Protein AF-A0A817JX33-F1 (afdb_monomer_lite)

Radius of gyration: 37.85 Å; chains: 1; bounding box: 71×108×93 Å

Foldseek 3Di:
DDPCPDDLVVLLCLQAVQWDQDPVRDTDRPNLVVLLCVLQVNDAEDEAELVSVCVVPVVVSVVCQQAVPVVQVSSLVSSLVCSVVSHPDDHDDPDLLSVLLVVVVVVVVVVVVPDPDDPDPQQDDDVVSNRRHGYFYDYHPPADADEPVPDDPSQANGWHKHWFAWADKDDKDWDWQKWWWAFPPPRRIGIDGDDAPDDDDDFWDPDPVCVVVVVRTGIDTDPSSTDIKIKMKIKTWGDPVPDDPPDDIDIAIEIEIHPSPPPDDHGFTKIFIFHKHFHDDDDPVCVVQPPDTRIHTYTRDIDTPVVVVVVVVVVPPPPVVVVVVCVVDPPNLQVQLCVQPVVDPDPSVVSSVLVCQLVFADWDCPDPDIDGRHDDDDDDDDPPNCPVVSLVSSQVVDPPDDDDDPVPPDDDALCVLLVHDLPDDLVSLLVSLLVLCVVLPVVNDVDPCSVVSLQSSLVSSQQCNDPVSSVVCVVPNPPDDDPPDDDDDDDDDDDDPDPDDDDQGSVNVNCVSPVDPDDDDDDDDDDDDDDDDDDDDDDDDDPPVVVVVCVVVVVVVVVVVVVVVPPDDDQKAQDDDPQFHDWDADPPLRRIITGGPPRDADPDPVVNVVVSVVVVVVVLVVLVVLLVVQVVVLVVQCVVCVVVVPPVSNVVSVPDDRVSVVVNVVSVVVPD

Secondary structure (DSSP, 8-state):
-------HHHHHHHHHH-EEE-TTS-EEEHHHHHHHHHHTTS--EEEEEHHHHHHH-HHHHHHHHHSHHHHHHHHHHHHHHHTTTT--S-----SHHHHHHHHHHHHHHHHHTT-S----GGGSPPHHHH---EEEEEPPTTSPPEEGGG--GGGBTSEEEEEEEEEEEPPPEEEEEEEEEEETTT--EEEEE--SSS-PPP-B---HHHHHTT--PBEEEEEEEEEEEEEEEEEEE--GGGSPTT-PPPEEEEEEEGGGTTS--TT-EEEEEEEEEEE---SHHHHHHTT--EEEEEEEEEEEHHHHHHHHHHTT---HHHHHHHHHSTTHHHHHHHHSSTTS-S-HHHHHHHHHHHH----B-TTSPPBP----------TTS-HHHHHHHHHHHSTT-----TTTSS---HHHHHT--TT--HHHHHHHHHHHHHHS-TTT--STTHHHHHHHHHHHHHHHSSHHHHHHHHHHGGG---------------------SS---HHHHHHHHH----------------------------TTHHHHHHHHHHHHHHHHHHHHHH-PPPSEESS-BTTB-EEEE-TTT--EEEE-TTPPPPSSHHHHHHHHHHHHHHHHHHHHHHHHHHHHHHHHHHHHHHHTT-HHHHHHHHH---HHHHHHHHHHHHH-

Structure (mmCIF, N/CA/C/O backbone):
data_AF-A0A817JX33-F1
#
_entry.id   AF-A0A817JX33-F1
#
loop_
_atom_site.group_PDB
_atom_site.id
_atom_site.type_symbol
_atom_site.label_atom_id
_atom_site.label_alt_id
_atom_site.label_comp_id
_atom_site.label_asym_id
_atom_site.label_entity_id
_atom_site.label_seq_id
_atom_site.pdbx_PDB_ins_code
_atom_site.Cartn_x
_atom_site.Cartn_y
_atom_site.Cartn_z
_atom_site.occupancy
_atom_site.B_iso_or_equiv
_atom_site.auth_seq_id
_atom_site.auth_comp_id
_atom_site.auth_asym_id
_atom_site.auth_atom_id
_atom_site.pdbx_PDB_model_num
ATOM 1 N N . MET A 1 1 ? 9.899 25.578 22.275 1.00 36.97 1 MET A N 1
ATOM 2 C CA . MET A 1 1 ? 8.470 25.265 22.487 1.00 36.97 1 MET A CA 1
ATOM 3 C C . MET A 1 1 ? 7.683 26.538 22.219 1.00 36.97 1 MET A C 1
ATOM 5 O O . MET A 1 1 ? 7.460 27.308 23.141 1.00 36.97 1 MET A O 1
ATOM 9 N N . GLN A 1 2 ? 7.364 26.827 20.955 1.00 38.97 2 GLN A N 1
ATOM 10 C CA . GLN A 1 2 ? 6.462 27.935 20.634 1.00 38.97 2 GLN A CA 1
ATOM 11 C C . GLN A 1 2 ? 5.037 27.498 20.988 1.00 38.97 2 GLN A C 1
ATOM 13 O O . GLN A 1 2 ? 4.530 26.507 20.464 1.00 38.97 2 GLN A O 1
ATOM 18 N N . ASN A 1 3 ? 4.431 28.213 21.935 1.00 41.88 3 ASN A N 1
ATOM 19 C CA . ASN A 1 3 ? 2.998 28.186 22.200 1.00 41.88 3 ASN A CA 1
ATOM 20 C C . ASN A 1 3 ? 2.282 28.789 20.986 1.00 41.88 3 ASN A C 1
ATOM 22 O O . ASN A 1 3 ? 1.988 29.978 20.972 1.00 41.88 3 ASN A O 1
ATOM 26 N N . THR A 1 4 ? 2.010 27.992 19.958 1.00 45.84 4 THR A N 1
ATOM 27 C CA . THR A 1 4 ? 1.067 28.388 18.913 1.00 45.84 4 THR A CA 1
ATOM 28 C C . THR A 1 4 ? -0.318 27.919 19.341 1.00 45.84 4 THR A C 1
ATOM 30 O O . THR A 1 4 ? -0.745 26.790 19.086 1.00 45.84 4 THR A O 1
ATOM 33 N N . VAL A 1 5 ? -1.029 28.786 20.066 1.00 52.69 5 VAL A N 1
ATOM 34 C CA . VAL A 1 5 ? -2.495 28.753 20.042 1.00 52.69 5 VAL A CA 1
ATOM 35 C C . VAL A 1 5 ? -2.845 29.028 18.587 1.00 52.69 5 VAL A C 1
ATOM 37 O O . VAL A 1 5 ? -2.737 30.157 18.125 1.00 52.69 5 VAL A O 1
ATOM 40 N N . ARG A 1 6 ? -3.091 27.958 17.833 1.00 63.47 6 ARG A N 1
ATOM 41 C CA . ARG A 1 6 ? -3.389 28.040 16.410 1.00 63.47 6 ARG A CA 1
ATOM 42 C C . ARG A 1 6 ? -4.626 28.916 16.227 1.00 63.47 6 ARG A C 1
ATOM 44 O O . ARG A 1 6 ? -5.640 28.672 16.883 1.00 63.47 6 ARG A O 1
ATOM 51 N N . ASP A 1 7 ? -4.523 29.922 15.370 1.00 69.56 7 ASP A N 1
ATOM 52 C CA . ASP A 1 7 ? -5.626 30.832 15.103 1.00 69.56 7 ASP A CA 1
ATOM 53 C C . ASP A 1 7 ? -6.614 30.181 14.126 1.00 69.56 7 ASP A C 1
ATOM 55 O O . ASP A 1 7 ? -6.455 30.215 12.906 1.00 69.56 7 ASP A O 1
ATOM 59 N N . TYR A 1 8 ? -7.647 29.556 14.690 1.00 74.00 8 TYR A N 1
ATOM 60 C CA . TYR A 1 8 ? -8.727 28.936 13.925 1.00 74.00 8 TYR A CA 1
ATOM 61 C C . TYR A 1 8 ? -9.442 29.935 13.006 1.00 74.00 8 TYR A C 1
ATOM 63 O O . TYR A 1 8 ? -10.023 29.514 12.009 1.00 74.00 8 TYR A O 1
ATOM 71 N N . GLN A 1 9 ? -9.435 31.236 13.321 1.00 76.12 9 GLN A N 1
ATOM 72 C CA . GLN A 1 9 ? -10.054 32.249 12.467 1.00 76.12 9 GLN A CA 1
ATOM 73 C C . GLN A 1 9 ? -9.181 32.532 11.244 1.00 76.12 9 GLN A C 1
ATOM 75 O O . GLN A 1 9 ? -9.703 32.579 10.133 1.00 76.12 9 GLN A O 1
ATOM 80 N N . ALA A 1 10 ? -7.860 32.612 11.418 1.00 79.00 10 ALA A N 1
ATOM 81 C CA . ALA A 1 10 ? -6.925 32.767 10.304 1.00 79.00 10 ALA A CA 1
ATOM 82 C C . ALA A 1 10 ? -7.016 31.600 9.303 1.00 79.00 10 ALA A C 1
ATOM 84 O O . ALA A 1 10 ? -7.065 31.825 8.095 1.00 79.00 10 ALA A O 1
ATOM 85 N N . ASP A 1 11 ? -7.136 30.359 9.792 1.00 80.44 11 ASP A N 1
ATOM 86 C CA . ASP A 1 11 ? -7.319 29.181 8.932 1.00 80.44 11 ASP A CA 1
ATOM 87 C C . ASP A 1 11 ? -8.638 29.223 8.136 1.00 80.44 11 ASP A C 1
ATOM 89 O O . ASP A 1 11 ? -8.678 28.816 6.971 1.00 80.44 11 ASP A O 1
ATOM 93 N N . LYS A 1 12 ? -9.728 29.706 8.754 1.00 81.25 12 LYS A N 1
ATOM 94 C CA . LYS A 1 12 ? -11.029 29.883 8.083 1.00 81.25 12 LYS A CA 1
ATOM 95 C C . LYS A 1 12 ? -10.941 30.946 6.992 1.00 81.25 12 LYS A C 1
ATOM 97 O O . LYS A 1 12 ? -11.401 30.710 5.875 1.00 81.25 12 LYS A O 1
ATOM 102 N N . ASN A 1 13 ? -10.308 32.076 7.299 1.00 83.06 13 ASN A N 1
ATOM 103 C CA . ASN A 1 13 ? -10.122 33.168 6.348 1.00 83.06 13 ASN A CA 1
ATOM 104 C C . ASN A 1 13 ? -9.271 32.710 5.160 1.00 83.06 13 ASN A C 1
ATOM 106 O O . ASN A 1 13 ? -9.681 32.894 4.019 1.00 83.06 13 ASN A O 1
ATOM 110 N N . PHE A 1 14 ? -8.166 31.997 5.407 1.00 84.75 14 PHE A N 1
ATOM 111 C CA . PHE A 1 14 ? -7.337 31.415 4.348 1.00 84.75 14 PHE A CA 1
ATOM 112 C C . PHE A 1 14 ? -8.149 30.529 3.393 1.00 84.75 14 PHE A C 1
ATOM 114 O O . PHE A 1 14 ? -8.071 30.676 2.177 1.00 84.75 14 PHE A O 1
ATOM 121 N N . LEU A 1 15 ? -8.965 29.618 3.923 1.00 83.62 15 LEU A N 1
ATOM 122 C CA . LEU A 1 15 ? -9.730 28.688 3.090 1.00 83.62 15 LEU A CA 1
ATOM 123 C C . LEU A 1 15 ? -10.829 29.371 2.254 1.00 83.62 15 LEU A C 1
ATOM 125 O O . LEU A 1 15 ? -11.162 28.866 1.176 1.00 83.62 15 LEU A O 1
ATOM 129 N N . ASN A 1 16 ? -11.375 30.494 2.727 1.00 82.31 16 ASN A N 1
ATOM 130 C CA . ASN A 1 16 ? -12.427 31.244 2.039 1.00 82.31 16 ASN A CA 1
ATOM 131 C C . ASN A 1 16 ? -11.881 32.277 1.043 1.00 82.31 16 ASN A C 1
ATOM 133 O O . ASN A 1 16 ? -12.420 32.400 -0.056 1.00 82.31 16 ASN A O 1
ATOM 137 N N . GLU A 1 17 ? -10.831 33.006 1.416 1.00 80.88 17 GLU A N 1
ATOM 138 C CA . GLU A 1 17 ? -10.361 34.206 0.710 1.00 80.88 17 GLU A CA 1
ATOM 139 C C . GLU A 1 17 ? -9.176 33.939 -0.230 1.00 80.88 17 GLU A C 1
ATOM 141 O O . GLU A 1 17 ? -8.780 34.826 -0.982 1.00 80.88 17 GLU A O 1
ATOM 146 N N . PHE A 1 18 ? -8.594 32.734 -0.224 1.00 82.00 18 PHE A N 1
ATOM 147 C CA . PHE A 1 18 ? -7.442 32.438 -1.075 1.00 82.00 18 PHE A CA 1
ATOM 148 C C . PHE A 1 18 ? -7.821 32.342 -2.562 1.00 82.00 18 PHE A C 1
ATOM 150 O O . PHE A 1 18 ? -8.490 31.399 -3.011 1.00 82.00 18 PHE A O 1
ATOM 157 N N . GLU A 1 19 ? -7.332 33.311 -3.333 1.00 81.00 19 GLU A N 1
ATOM 158 C CA . GLU A 1 19 ? -7.532 33.451 -4.773 1.00 81.00 19 GLU A CA 1
ATOM 159 C C . GLU A 1 19 ? -6.250 33.125 -5.546 1.00 81.00 19 GLU A C 1
ATOM 161 O O . GLU A 1 19 ? -5.151 33.495 -5.142 1.00 81.00 19 GLU A O 1
ATOM 166 N N . ILE A 1 20 ? -6.401 32.452 -6.689 1.00 76.88 20 ILE A N 1
ATOM 167 C CA . ILE A 1 20 ? -5.319 32.254 -7.658 1.00 76.88 20 ILE A CA 1
ATOM 168 C C . ILE A 1 20 ? -5.675 32.979 -8.951 1.00 76.88 20 ILE A C 1
ATOM 170 O O . ILE A 1 20 ? -6.813 32.894 -9.425 1.00 76.88 20 ILE A O 1
ATOM 174 N N . ASP A 1 21 ? -4.677 33.635 -9.538 1.00 74.19 21 ASP A N 1
ATOM 175 C CA . ASP A 1 21 ? -4.760 34.196 -10.881 1.00 74.19 21 ASP A CA 1
ATOM 176 C C . ASP A 1 21 ? -4.780 33.052 -11.907 1.00 74.19 21 ASP A C 1
ATOM 178 O O . ASP A 1 21 ? -3.805 32.316 -12.079 1.00 74.19 21 ASP A O 1
ATOM 182 N N . THR A 1 22 ? -5.918 32.856 -12.576 1.00 70.44 22 THR A N 1
ATOM 183 C CA . THR A 1 22 ? -5.986 31.931 -13.719 1.00 70.44 22 THR A CA 1
ATOM 184 C C . THR A 1 22 ? -5.302 32.536 -14.945 1.00 70.44 22 THR A C 1
ATOM 186 O O . THR A 1 22 ? -5.170 33.753 -15.050 1.00 70.44 22 THR A O 1
ATOM 189 N N . ALA A 1 23 ? -4.878 31.689 -15.893 1.00 67.44 23 ALA A N 1
ATOM 190 C CA . ALA A 1 23 ? -4.214 32.117 -17.133 1.00 67.44 23 ALA A CA 1
ATOM 191 C C . ALA A 1 23 ? -5.034 33.147 -17.943 1.00 67.44 23 ALA A C 1
ATOM 193 O O . ALA A 1 23 ? -4.461 33.949 -18.675 1.00 67.44 23 ALA A O 1
ATOM 194 N N . ASP A 1 24 ? -6.354 33.170 -17.740 1.00 72.00 24 ASP A N 1
ATOM 195 C CA . ASP A 1 24 ? -7.299 34.097 -18.366 1.00 72.00 24 ASP A CA 1
ATOM 196 C C . ASP A 1 24 ? -7.470 35.428 -17.597 1.00 72.00 24 ASP A C 1
ATOM 198 O O . ASP A 1 24 ? -8.316 36.247 -17.948 1.00 72.00 24 ASP A O 1
ATOM 202 N N . GLY A 1 25 ? -6.700 35.658 -16.525 1.00 68.56 25 GLY A N 1
ATOM 203 C CA . GLY A 1 25 ? -6.722 36.894 -15.730 1.00 68.56 25 GLY A CA 1
ATOM 204 C C . GLY A 1 25 ? -7.882 37.016 -14.733 1.00 68.56 25 GLY A C 1
ATOM 205 O O . GLY A 1 25 ? -8.027 38.054 -14.087 1.00 68.56 25 GLY A O 1
ATOM 206 N N . TYR A 1 26 ? -8.705 35.974 -14.573 1.00 70.44 26 TYR A N 1
ATOM 207 C CA . TYR A 1 26 ? -9.752 35.928 -13.552 1.00 70.44 26 TYR A CA 1
ATOM 208 C C . TYR A 1 26 ? -9.205 35.382 -12.228 1.00 70.44 26 TYR A C 1
ATOM 210 O O . TYR A 1 26 ? -8.508 34.363 -12.193 1.00 70.44 26 TYR A O 1
ATOM 218 N N . LYS A 1 27 ? -9.575 36.027 -11.120 1.00 73.81 27 LYS A N 1
ATOM 219 C CA . LYS A 1 27 ? -9.286 35.527 -9.775 1.00 73.81 27 LYS A CA 1
ATOM 220 C C . LYS A 1 27 ? -10.300 34.457 -9.406 1.00 73.81 27 LYS A C 1
ATOM 222 O O . LYS A 1 27 ? -11.497 34.728 -9.320 1.00 73.81 27 LYS A O 1
ATOM 227 N N . ALA A 1 28 ? -9.831 33.227 -9.233 1.00 75.12 28 ALA A N 1
ATOM 228 C CA . ALA A 1 28 ? -10.674 32.111 -8.830 1.00 75.12 28 ALA A CA 1
ATOM 229 C C . ALA A 1 28 ? -10.275 31.632 -7.433 1.00 75.12 28 ALA A C 1
ATOM 231 O O . ALA A 1 28 ? -9.118 31.292 -7.181 1.00 75.12 28 ALA A O 1
ATOM 232 N N . SER A 1 29 ? -11.252 31.543 -6.531 1.00 81.94 29 SER A N 1
ATOM 233 C CA . SER A 1 29 ? -11.064 30.992 -5.189 1.00 81.94 29 SER A CA 1
ATOM 234 C C . SER A 1 29 ? -10.853 29.469 -5.264 1.00 81.94 29 SER A C 1
ATOM 236 O O . SER A 1 29 ? -11.820 28.704 -5.399 1.00 81.94 29 SER A O 1
ATOM 238 N N . LYS A 1 30 ? -9.596 29.006 -5.213 1.00 87.19 30 LYS A N 1
ATOM 239 C CA . LYS A 1 30 ? -9.235 27.584 -5.402 1.00 87.19 30 LYS A CA 1
ATOM 240 C C . LYS A 1 30 ? -9.867 26.691 -4.336 1.00 87.19 30 LYS A C 1
ATOM 242 O O . LYS A 1 30 ? -10.552 25.722 -4.671 1.00 87.19 30 LYS A O 1
ATOM 247 N N . TYR A 1 31 ? -9.655 27.021 -3.062 1.00 89.38 31 TYR A N 1
ATOM 248 C CA . TYR A 1 31 ? -10.092 26.187 -1.941 1.00 89.38 31 TYR A CA 1
ATOM 249 C C . TYR A 1 31 ? -11.591 26.283 -1.689 1.00 89.38 31 TYR A C 1
ATOM 251 O O . TYR A 1 31 ? -12.231 25.245 -1.541 1.00 89.38 31 TYR A O 1
ATOM 259 N N . ALA A 1 32 ? -12.185 27.476 -1.768 1.00 86.94 32 ALA A N 1
ATOM 260 C CA . ALA A 1 32 ? -13.633 27.634 -1.651 1.00 86.94 32 ALA A CA 1
ATOM 261 C C . ALA A 1 32 ? -14.398 26.830 -2.721 1.00 86.94 32 ALA A C 1
ATOM 263 O O . ALA A 1 32 ? -15.405 26.193 -2.412 1.00 86.94 32 ALA A O 1
ATOM 264 N N . LYS A 1 33 ? -13.894 26.762 -3.966 1.00 88.44 33 LYS A N 1
ATOM 265 C CA . LYS A 1 33 ? -14.485 25.909 -5.013 1.00 88.44 33 LYS A CA 1
ATOM 266 C C . LYS A 1 33 ? -14.406 24.424 -4.648 1.00 88.44 33 LYS A C 1
ATOM 268 O O . LYS A 1 33 ? -15.401 23.714 -4.770 1.00 88.44 33 LYS A O 1
ATOM 273 N N . GLN A 1 34 ? -13.252 23.952 -4.169 1.00 90.06 34 GLN A N 1
ATOM 274 C CA . GLN A 1 34 ? -13.115 22.563 -3.714 1.00 90.06 34 GLN A CA 1
ATOM 275 C C . GLN A 1 34 ? -14.022 22.261 -2.511 1.00 90.06 34 GLN A C 1
ATOM 277 O O . GLN A 1 34 ? -14.644 21.202 -2.466 1.00 90.06 34 GLN A O 1
ATOM 282 N N . LEU A 1 35 ? -14.155 23.192 -1.563 1.00 90.19 35 LEU A N 1
ATOM 283 C CA . LEU A 1 35 ? -15.039 23.053 -0.406 1.00 90.19 35 LEU A CA 1
ATOM 284 C C . LEU A 1 35 ? -16.514 22.998 -0.811 1.00 90.19 35 LEU A C 1
ATOM 286 O O . LEU A 1 35 ? -17.231 22.133 -0.313 1.00 90.19 35 LEU A O 1
ATOM 290 N N . ARG A 1 36 ? -16.956 23.831 -1.762 1.00 89.25 36 ARG A N 1
ATOM 291 C CA . ARG A 1 36 ? -18.309 23.748 -2.342 1.00 89.25 36 ARG A CA 1
ATOM 292 C C . ARG A 1 36 ? -18.550 22.403 -3.022 1.00 89.25 36 ARG A C 1
ATOM 294 O O . ARG A 1 36 ? -19.581 21.776 -2.794 1.00 89.25 36 ARG A O 1
ATOM 301 N N . ASN A 1 37 ? -17.582 21.896 -3.786 1.00 89.38 37 ASN A N 1
ATOM 302 C CA . ASN A 1 37 ? -17.687 20.569 -4.404 1.00 89.38 37 ASN A CA 1
ATOM 303 C C . ASN A 1 37 ? -17.794 19.449 -3.354 1.00 89.38 37 ASN A C 1
ATOM 305 O O . ASN A 1 37 ? -18.521 18.475 -3.555 1.00 89.38 37 ASN A O 1
ATOM 309 N N . ILE A 1 38 ? -17.091 19.579 -2.226 1.00 90.00 38 ILE A N 1
ATOM 310 C CA . ILE A 1 38 ? -17.188 18.639 -1.102 1.00 90.00 38 ILE A CA 1
ATOM 311 C C . ILE A 1 38 ? -18.553 18.752 -0.413 1.00 90.00 38 ILE A C 1
ATOM 313 O O . ILE A 1 38 ? -19.191 17.727 -0.158 1.00 90.00 38 ILE A O 1
ATOM 317 N N . ALA A 1 39 ? -19.036 19.971 -0.159 1.00 87.69 39 ALA A N 1
ATOM 318 C CA . ALA A 1 39 ? -20.351 20.226 0.428 1.00 87.69 39 ALA A CA 1
ATOM 319 C C . ALA A 1 39 ? -21.484 19.648 -0.441 1.00 87.69 39 ALA A C 1
ATOM 321 O O . ALA A 1 39 ? -22.400 19.009 0.079 1.00 87.69 39 ALA A O 1
ATOM 322 N N . ASN A 1 40 ? -21.354 19.763 -1.767 1.00 87.06 40 ASN A N 1
ATOM 323 C CA . ASN A 1 40 ? -22.273 19.209 -2.767 1.00 87.06 40 ASN A CA 1
ATOM 324 C C . ASN A 1 40 ? -22.084 17.696 -3.022 1.00 87.06 40 ASN A C 1
ATOM 326 O O . ASN A 1 40 ? -22.765 17.117 -3.870 1.00 87.06 40 ASN A O 1
ATOM 330 N N . ARG A 1 41 ? -21.172 17.023 -2.302 1.00 85.50 41 ARG A N 1
ATOM 331 C CA . ARG A 1 41 ? -20.825 15.596 -2.468 1.00 85.50 41 ARG A CA 1
ATOM 332 C C . ARG A 1 41 ? -20.333 15.217 -3.875 1.00 85.50 41 ARG A C 1
ATOM 334 O O . ARG A 1 41 ? -20.510 14.077 -4.313 1.00 85.50 41 ARG A O 1
ATOM 341 N N . GLU A 1 42 ? -19.735 16.143 -4.612 1.00 87.50 42 GLU A N 1
ATOM 342 C CA . GLU A 1 42 ? -19.092 15.881 -5.909 1.00 87.50 42 GLU A CA 1
ATOM 343 C C . GLU A 1 42 ? -17.636 15.432 -5.731 1.00 87.50 42 GLU A C 1
ATOM 345 O O . GLU A 1 42 ? -17.160 14.562 -6.458 1.00 87.50 42 GLU A O 1
ATOM 350 N N . GLN A 1 43 ? -16.961 15.959 -4.709 1.00 89.00 43 GLN A N 1
ATOM 351 C CA . GLN A 1 43 ? -15.563 15.680 -4.391 1.00 89.00 43 GLN A CA 1
ATOM 352 C C . GLN A 1 43 ? -15.439 15.079 -2.983 1.00 89.00 43 GLN A C 1
ATOM 354 O O . GLN A 1 43 ? -16.109 15.514 -2.052 1.00 89.00 43 GLN A O 1
ATOM 359 N N . THR A 1 44 ? -14.577 14.073 -2.806 1.00 89.38 44 THR A N 1
ATOM 360 C CA . THR A 1 44 ? -14.345 13.427 -1.496 1.00 89.38 44 THR A CA 1
ATOM 361 C C . THR A 1 44 ? -13.012 13.800 -0.864 1.00 89.38 44 THR A C 1
ATOM 363 O O . THR A 1 44 ? -12.789 13.501 0.303 1.00 89.38 44 THR A O 1
ATOM 366 N N . THR A 1 45 ? -12.102 14.418 -1.614 1.00 91.69 45 THR A N 1
ATOM 367 C CA . THR A 1 45 ? -10.746 14.721 -1.144 1.00 91.69 45 THR A CA 1
ATOM 368 C C . THR A 1 45 ? -10.411 16.179 -1.311 1.00 91.69 45 THR A C 1
ATOM 370 O O . THR A 1 45 ? -10.487 16.686 -2.427 1.00 91.69 45 THR A O 1
ATOM 373 N N . LEU A 1 46 ? -9.970 16.820 -0.238 1.00 92.50 46 LEU A N 1
ATOM 374 C CA . LEU A 1 46 ? -9.374 18.145 -0.283 1.00 92.50 46 LEU A CA 1
ATOM 375 C C . LEU A 1 46 ? -7.853 17.999 -0.296 1.00 92.50 46 LEU A C 1
ATOM 377 O O . LEU A 1 46 ? -7.291 17.334 0.575 1.00 92.50 46 LEU A O 1
ATOM 381 N N . VAL A 1 47 ? -7.196 18.608 -1.281 1.00 91.88 47 VAL A N 1
ATOM 382 C CA . VAL A 1 47 ? -5.733 18.648 -1.357 1.00 91.88 47 VAL A CA 1
ATOM 383 C C . VAL A 1 47 ? -5.304 20.088 -1.152 1.00 91.88 47 VAL A C 1
ATOM 385 O O . VAL A 1 47 ? -5.649 20.942 -1.965 1.00 91.88 47 VAL A O 1
ATOM 388 N N . ILE A 1 48 ? -4.576 20.342 -0.066 1.00 92.31 48 ILE A N 1
ATOM 389 C CA . ILE A 1 48 ? -4.030 21.662 0.251 1.00 92.31 48 ILE A CA 1
ATOM 390 C C . ILE A 1 48 ? -2.551 21.691 -0.115 1.00 92.31 48 ILE A C 1
ATOM 392 O O . ILE A 1 48 ? -1.780 20.829 0.319 1.00 92.31 48 ILE A O 1
ATOM 396 N N . ASP A 1 49 ? -2.163 22.678 -0.912 1.00 92.06 49 ASP A N 1
ATOM 397 C CA . ASP A 1 49 ? -0.781 22.878 -1.323 1.00 92.06 49 ASP A CA 1
ATOM 398 C C . ASP A 1 49 ? -0.042 23.691 -0.258 1.00 92.06 49 ASP A C 1
ATOM 400 O O . ASP A 1 49 ? -0.494 24.757 0.153 1.00 92.06 49 ASP A O 1
ATOM 404 N N . ILE A 1 50 ? 1.105 23.185 0.203 1.00 91.56 50 ILE A N 1
ATOM 405 C CA . ILE A 1 50 ? 1.907 23.880 1.222 1.00 91.56 50 ILE A CA 1
ATOM 406 C C . ILE A 1 50 ? 2.487 25.187 0.678 1.00 91.56 50 ILE A C 1
ATOM 408 O O . ILE A 1 50 ? 2.633 26.134 1.441 1.00 91.56 50 ILE A O 1
ATOM 412 N N . ASP A 1 51 ? 2.759 25.262 -0.628 1.00 90.75 51 ASP A N 1
ATOM 413 C CA . ASP A 1 51 ? 3.219 26.495 -1.280 1.00 90.75 51 ASP A CA 1
ATOM 414 C C . ASP A 1 51 ? 2.185 27.623 -1.131 1.00 90.75 51 ASP A C 1
ATOM 416 O O . ASP A 1 51 ? 2.553 28.749 -0.812 1.00 90.75 51 ASP A O 1
ATOM 420 N N . ASP A 1 52 ? 0.892 27.303 -1.262 1.00 90.62 52 ASP A N 1
ATOM 421 C CA . ASP A 1 52 ? -0.198 28.271 -1.094 1.00 90.62 52 ASP A CA 1
ATOM 422 C C . ASP A 1 52 ? -0.251 28.784 0.352 1.00 90.62 52 ASP A C 1
ATOM 424 O O . ASP A 1 52 ? -0.370 29.985 0.582 1.00 90.62 52 ASP A O 1
ATOM 428 N N . ILE A 1 53 ? -0.086 27.891 1.334 1.00 88.62 53 ILE A N 1
ATOM 429 C CA . ILE A 1 53 ? -0.010 28.275 2.752 1.00 88.62 53 ILE A CA 1
ATOM 430 C C . ILE A 1 53 ? 1.216 29.156 2.997 1.00 88.62 53 ILE A C 1
ATOM 432 O O . ILE A 1 53 ? 1.097 30.180 3.657 1.00 88.62 53 ILE A O 1
ATOM 436 N N . ALA A 1 54 ? 2.371 28.805 2.427 1.00 89.44 54 ALA A N 1
ATOM 437 C CA . ALA A 1 54 ? 3.616 29.542 2.614 1.00 89.44 54 ALA A CA 1
ATOM 438 C C . ALA A 1 54 ? 3.550 30.983 2.082 1.00 89.44 54 ALA A C 1
ATOM 440 O O . ALA A 1 54 ? 4.268 31.844 2.585 1.00 89.44 54 ALA A O 1
ATOM 441 N N . THR A 1 55 ? 2.690 31.258 1.090 1.00 88.19 55 THR A N 1
ATOM 442 C CA . THR A 1 55 ? 2.473 32.630 0.598 1.00 88.19 55 THR A CA 1
ATOM 443 C C . THR A 1 55 ? 1.752 33.529 1.603 1.00 88.19 55 THR A C 1
ATOM 445 O O . THR A 1 55 ? 1.979 34.737 1.600 1.00 88.19 55 THR A O 1
ATOM 448 N N . VAL A 1 56 ? 0.905 32.951 2.460 1.00 86.38 56 VAL A N 1
ATOM 449 C CA . VAL A 1 56 ? 0.109 33.681 3.457 1.00 86.38 56 VAL A CA 1
ATOM 450 C C . VAL A 1 56 ? 0.798 33.662 4.816 1.00 86.38 56 VAL A C 1
ATOM 452 O O . VAL A 1 56 ? 0.979 34.709 5.432 1.00 86.38 56 VAL A O 1
ATOM 455 N N . ASP A 1 57 ? 1.207 32.476 5.263 1.00 87.25 57 ASP A N 1
ATOM 456 C CA . ASP A 1 57 ? 1.900 32.253 6.525 1.00 87.25 57 ASP A CA 1
ATOM 457 C C . ASP A 1 57 ? 3.026 31.206 6.351 1.00 87.25 57 ASP A C 1
ATOM 459 O O . ASP A 1 57 ? 2.778 29.990 6.361 1.00 87.25 57 ASP A O 1
ATOM 463 N N . PRO A 1 58 ? 4.287 31.654 6.194 1.00 88.00 58 PRO A N 1
ATOM 464 C CA . PRO A 1 58 ? 5.427 30.754 6.053 1.00 88.00 58 PRO A CA 1
ATOM 465 C C . PRO A 1 58 ? 5.734 29.972 7.339 1.00 88.00 58 PRO A C 1
ATOM 467 O O . PRO A 1 58 ? 6.190 28.830 7.255 1.00 88.00 58 PRO A O 1
ATOM 470 N N . GLU A 1 59 ? 5.450 30.522 8.525 1.00 89.06 59 GLU A N 1
ATOM 471 C CA . GLU A 1 59 ? 5.699 29.822 9.792 1.00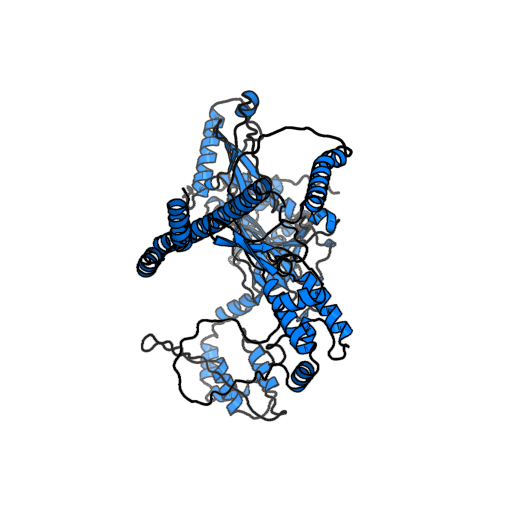 89.06 59 GLU A CA 1
ATOM 472 C C . GLU A 1 59 ? 4.748 28.631 9.950 1.00 89.06 59 GLU A C 1
ATOM 474 O O . GLU A 1 59 ? 5.151 27.544 10.381 1.00 89.06 59 GLU A O 1
ATOM 479 N N . LEU A 1 60 ? 3.487 28.805 9.546 1.00 87.81 60 LEU A N 1
ATOM 480 C CA . LEU A 1 60 ? 2.509 27.724 9.518 1.00 87.81 60 LEU A CA 1
ATOM 481 C C . LEU A 1 60 ? 2.908 26.629 8.521 1.00 87.81 60 LEU A C 1
ATOM 483 O O . LEU A 1 60 ? 2.794 25.444 8.844 1.00 87.81 60 LEU A O 1
ATOM 487 N N . ALA A 1 61 ? 3.399 26.995 7.335 1.00 89.12 61 ALA A N 1
ATOM 488 C CA . ALA A 1 61 ? 3.863 26.035 6.334 1.00 89.12 61 ALA A CA 1
ATOM 489 C C . ALA A 1 61 ? 5.020 25.159 6.859 1.00 89.12 61 ALA A C 1
ATOM 491 O O . ALA A 1 61 ? 4.996 23.929 6.702 1.00 89.12 61 ALA A O 1
ATOM 492 N N . ASP A 1 62 ? 5.983 25.761 7.558 1.00 90.38 62 ASP A N 1
ATOM 493 C CA . ASP A 1 62 ? 7.073 25.034 8.212 1.00 90.38 62 ASP A CA 1
ATOM 494 C C . ASP A 1 62 ? 6.548 24.137 9.340 1.00 90.38 62 ASP A C 1
ATOM 496 O O . ASP A 1 62 ? 6.882 22.949 9.408 1.00 90.38 62 ASP A O 1
ATOM 500 N N . ALA A 1 63 ? 5.639 24.643 10.177 1.00 90.50 63 ALA A N 1
ATOM 501 C CA . ALA A 1 63 ? 5.053 23.869 11.267 1.00 90.50 63 ALA A CA 1
ATOM 502 C C . ALA A 1 63 ? 4.235 22.659 10.769 1.00 90.50 63 ALA A C 1
ATOM 504 O O . ALA A 1 63 ? 4.294 21.576 11.368 1.00 90.50 63 ALA A O 1
ATOM 505 N N . ILE A 1 64 ? 3.505 22.806 9.656 1.00 91.06 64 ILE A N 1
ATOM 506 C CA . ILE A 1 64 ? 2.809 21.703 8.974 1.00 91.06 64 ILE A CA 1
ATOM 507 C C . ILE A 1 64 ? 3.821 20.688 8.450 1.00 91.06 64 ILE A C 1
ATOM 509 O O . ILE A 1 64 ? 3.613 19.483 8.601 1.00 91.06 64 ILE A O 1
ATOM 513 N N . THR A 1 65 ? 4.923 21.152 7.866 1.00 91.81 65 THR A N 1
ATOM 514 C CA . THR A 1 65 ? 5.972 20.273 7.341 1.00 91.81 65 THR A CA 1
ATOM 515 C C . THR A 1 65 ? 6.659 19.484 8.458 1.00 91.81 65 THR A C 1
ATOM 517 O O . THR A 1 65 ? 7.007 18.321 8.249 1.00 91.81 65 THR A O 1
ATOM 520 N N . GLU A 1 66 ? 6.803 20.054 9.659 1.00 91.56 66 GLU A N 1
ATOM 521 C CA . GLU A 1 66 ? 7.394 19.373 10.816 1.00 91.56 66 GLU A CA 1
ATOM 522 C C . GLU A 1 66 ? 6.451 18.399 11.536 1.00 91.56 66 GLU A C 1
ATOM 524 O O . GLU A 1 66 ? 6.897 17.330 11.957 1.00 91.56 66 GLU A O 1
ATOM 529 N N . ASN A 1 67 ? 5.167 18.743 11.692 1.00 90.94 67 ASN A N 1
ATOM 530 C CA . ASN A 1 67 ? 4.184 17.918 12.408 1.00 90.94 67 ASN A CA 1
ATOM 531 C C . ASN A 1 67 ? 2.846 17.817 11.666 1.00 90.94 67 ASN A C 1
ATOM 533 O O . ASN A 1 67 ? 1.776 18.187 12.162 1.00 90.94 67 ASN A O 1
ATOM 537 N N . CYS A 1 68 ? 2.896 17.251 10.467 1.00 90.88 68 CYS A N 1
ATOM 538 C CA . CYS A 1 68 ? 1.763 17.225 9.548 1.00 90.88 68 CYS A CA 1
ATOM 539 C C . CYS A 1 68 ? 0.530 16.493 10.116 1.00 90.88 68 CYS A C 1
ATOM 541 O O . CYS A 1 68 ? -0.611 16.889 9.864 1.00 90.88 68 CYS A O 1
ATOM 543 N N . ARG A 1 69 ? 0.728 15.457 10.947 1.00 90.56 69 ARG A N 1
ATOM 544 C CA . ARG A 1 69 ? -0.373 14.650 11.504 1.00 90.56 69 ARG A CA 1
ATOM 545 C C . ARG A 1 69 ? -1.319 15.479 12.376 1.00 90.56 69 ARG A C 1
ATOM 547 O O . ARG A 1 69 ? -2.535 15.338 12.253 1.00 90.56 69 ARG A O 1
ATOM 554 N N . ARG A 1 70 ? -0.774 16.348 13.234 1.00 90.25 70 ARG A N 1
ATOM 555 C CA . ARG A 1 70 ? -1.571 17.224 14.106 1.00 90.25 70 ARG A CA 1
ATOM 556 C C . ARG A 1 70 ? -2.335 18.259 13.285 1.00 90.25 70 ARG A C 1
ATOM 558 O O . ARG A 1 70 ? -3.538 18.424 13.475 1.00 90.25 70 ARG A O 1
ATOM 565 N N . TYR A 1 71 ? -1.656 18.921 12.348 1.00 90.56 71 TYR A N 1
ATOM 566 C CA . TYR A 1 71 ? -2.285 19.938 11.504 1.00 90.56 71 TYR A CA 1
ATOM 567 C C . TYR A 1 71 ? -3.380 19.349 10.612 1.00 90.56 71 TYR A C 1
ATOM 569 O O . TYR A 1 71 ? -4.411 19.991 10.438 1.00 90.56 71 TYR A O 1
ATOM 577 N N . THR A 1 72 ? -3.230 18.101 10.156 1.00 91.44 72 THR A N 1
ATOM 578 C CA . THR A 1 72 ? -4.277 17.374 9.420 1.00 91.44 72 THR A CA 1
ATOM 579 C C . THR A 1 72 ? -5.564 17.240 10.241 1.00 91.44 72 THR A C 1
ATOM 581 O O . THR A 1 72 ? -6.653 17.481 9.723 1.00 91.44 72 THR A O 1
ATOM 584 N N . GLN A 1 73 ? -5.465 16.893 11.530 1.00 89.12 73 GLN A N 1
ATOM 585 C CA . GLN A 1 73 ? -6.636 16.783 12.411 1.00 89.12 73 GLN A CA 1
ATOM 586 C C . GLN A 1 73 ? -7.304 18.141 12.634 1.00 89.12 73 GLN A C 1
ATOM 588 O O . GLN A 1 73 ? -8.513 18.253 12.465 1.00 89.12 73 GLN A O 1
ATOM 593 N N . LEU A 1 74 ? -6.508 19.166 12.938 1.00 89.06 74 LEU A N 1
ATOM 594 C CA . LEU A 1 74 ? -6.991 20.523 13.199 1.00 89.06 74 LEU A CA 1
ATOM 595 C C . LEU A 1 74 ? -7.657 21.160 11.966 1.00 89.06 74 LEU A C 1
ATOM 597 O O . LEU A 1 74 ? -8.764 21.674 12.069 1.00 89.06 74 LEU A O 1
ATOM 601 N N . PHE A 1 75 ? -7.049 21.058 10.778 1.00 90.00 75 PHE A N 1
ATOM 602 C CA . PHE A 1 75 ? -7.689 21.527 9.541 1.00 90.00 75 PHE A CA 1
ATOM 603 C C . PHE A 1 75 ? -8.978 20.758 9.254 1.00 90.00 75 PHE A C 1
ATOM 605 O O . PHE A 1 75 ? -9.963 21.345 8.819 1.00 90.00 75 PHE A O 1
ATOM 612 N N . SER A 1 76 ? -9.006 19.451 9.530 1.00 90.56 76 SER A N 1
ATOM 613 C CA . SER A 1 76 ? -10.227 18.666 9.346 1.00 90.56 76 SER A CA 1
ATOM 614 C C . SER A 1 76 ? -11.368 19.122 10.264 1.00 90.56 76 SER A C 1
ATOM 616 O O . SER A 1 76 ? -12.524 18.979 9.878 1.00 90.56 76 SER A O 1
ATOM 618 N N . GLN A 1 77 ? -11.065 19.652 11.455 1.00 88.38 77 GLN A N 1
ATOM 619 C CA . GLN A 1 77 ? -12.055 20.250 12.361 1.00 88.38 77 GLN A CA 1
ATOM 620 C C . GLN A 1 77 ? -12.579 21.573 11.805 1.00 88.38 77 GLN A C 1
ATOM 622 O O . GLN A 1 77 ? -13.785 21.726 11.637 1.00 88.38 77 GLN A O 1
ATOM 627 N N . VAL A 1 78 ? -11.671 22.471 11.412 1.00 88.88 78 VAL A N 1
ATOM 628 C CA . VAL A 1 78 ? -12.017 23.765 10.799 1.00 88.88 78 VAL A CA 1
ATOM 629 C C . VAL A 1 78 ? -12.912 23.579 9.574 1.00 88.88 78 VAL A C 1
ATOM 631 O O . VAL A 1 78 ? -13.962 24.205 9.465 1.00 88.88 78 VAL A O 1
ATOM 634 N N . ILE A 1 79 ? -12.534 22.673 8.670 1.00 89.62 79 ILE A N 1
ATOM 635 C CA . ILE A 1 79 ? -13.313 22.386 7.463 1.00 89.62 79 ILE A CA 1
ATOM 636 C C . ILE A 1 79 ? -14.694 21.839 7.835 1.00 89.62 79 ILE A C 1
ATOM 638 O O . ILE A 1 79 ? -15.693 22.260 7.259 1.00 89.62 79 ILE A O 1
ATOM 642 N N . GLN A 1 80 ? -14.775 20.931 8.811 1.00 87.94 80 GLN A N 1
ATOM 643 C CA . GLN A 1 80 ? -16.048 20.352 9.241 1.00 87.94 80 GLN A CA 1
ATOM 644 C C . GLN A 1 80 ? -17.019 21.412 9.787 1.00 87.94 80 GLN A C 1
ATOM 646 O O . GLN A 1 80 ? -18.219 21.294 9.543 1.00 87.94 80 GLN A O 1
ATOM 651 N N . GLU A 1 81 ? -16.514 22.434 10.481 1.00 86.75 81 GLU A N 1
ATOM 652 C CA . GLU A 1 81 ? -17.314 23.567 10.962 1.00 86.75 81 GLU A CA 1
ATOM 653 C C . GLU A 1 81 ? -17.809 24.476 9.830 1.00 86.75 81 GLU A C 1
ATOM 655 O O . GLU A 1 81 ? -18.919 24.987 9.924 1.00 86.75 81 GLU A O 1
ATOM 660 N N . MET A 1 82 ? -17.028 24.660 8.759 1.00 85.31 82 MET A N 1
ATOM 661 C CA . MET A 1 82 ? -17.390 25.539 7.633 1.00 85.31 82 MET A CA 1
ATOM 662 C C . MET A 1 82 ? -18.315 24.886 6.599 1.00 85.31 82 MET A C 1
ATOM 664 O O . MET A 1 82 ? -19.067 25.569 5.908 1.00 85.31 82 MET A O 1
ATOM 668 N N . LEU A 1 83 ? -18.281 23.556 6.458 1.00 85.00 83 LEU A N 1
ATOM 669 C CA . LEU A 1 83 ? -19.057 22.844 5.434 1.00 85.00 83 LEU A CA 1
ATOM 670 C C . LEU A 1 83 ? -20.575 23.125 5.430 1.00 85.00 83 LEU A C 1
ATOM 672 O O . LEU A 1 83 ? -21.148 23.110 4.340 1.00 85.00 83 LEU A O 1
ATOM 676 N N . PRO A 1 84 ? -21.266 23.338 6.569 1.00 81.75 84 PRO A N 1
ATOM 677 C CA . PRO A 1 84 ? -22.690 23.664 6.566 1.00 81.75 84 PRO A CA 1
ATOM 678 C C . PRO A 1 84 ? -23.027 24.979 5.854 1.00 81.75 84 PRO A C 1
ATOM 680 O O . PRO A 1 84 ? -24.080 25.048 5.227 1.00 81.75 84 PRO A O 1
ATOM 683 N N . GLU A 1 85 ? -22.149 25.983 5.927 1.00 81.56 85 GLU A N 1
ATOM 684 C CA . GLU A 1 85 ? -22.369 27.329 5.373 1.00 81.56 85 GLU A CA 1
ATOM 685 C C . GLU A 1 85 ? -22.203 27.374 3.847 1.00 81.56 85 GLU A C 1
ATOM 687 O O . GLU A 1 85 ? -22.786 28.218 3.176 1.00 81.56 85 GLU A O 1
ATOM 692 N N . LEU A 1 86 ? -21.438 26.434 3.285 1.00 79.69 86 LEU A N 1
ATOM 693 C CA . LEU A 1 86 ? -21.051 26.395 1.868 1.00 79.69 86 LEU A CA 1
ATOM 694 C C . LEU A 1 86 ? -21.967 25.515 0.996 1.00 79.69 86 LEU A C 1
ATOM 696 O O . LEU A 1 86 ? -21.588 25.127 -0.112 1.00 79.69 86 LEU A O 1
ATOM 700 N N . LYS A 1 87 ? -23.144 25.132 1.500 1.00 77.81 87 LYS A N 1
ATOM 701 C CA . LYS A 1 87 ? -24.099 24.286 0.772 1.00 77.81 87 LYS A CA 1
ATOM 702 C C . LYS A 1 87 ? -24.948 25.123 -0.183 1.00 77.81 87 LYS A C 1
ATOM 704 O O . LYS A 1 87 ? -25.868 25.806 0.251 1.00 77.81 87 LYS A O 1
ATOM 709 N N . ASP A 1 88 ? -24.692 24.982 -1.481 1.00 75.94 88 ASP A N 1
ATOM 710 C CA . ASP A 1 88 ? -25.444 25.690 -2.530 1.00 75.94 88 ASP A CA 1
ATOM 711 C C . ASP A 1 88 ? -26.657 24.891 -3.046 1.00 75.94 88 ASP A C 1
ATOM 713 O O . ASP A 1 88 ? -27.603 25.464 -3.587 1.00 75.94 88 ASP A O 1
ATOM 717 N N . LYS A 1 89 ? -26.625 23.553 -2.930 1.00 77.88 89 LYS A N 1
ATOM 718 C CA . LYS A 1 89 ? -27.637 22.638 -3.488 1.00 77.88 89 LYS A CA 1
ATOM 719 C C . LYS A 1 89 ? -28.172 21.668 -2.440 1.00 77.88 89 LYS A C 1
ATOM 721 O O . LYS A 1 89 ? -27.456 21.255 -1.526 1.00 77.88 89 LYS A O 1
ATOM 726 N N . GLU A 1 90 ? -29.420 21.240 -2.627 1.00 75.06 90 GLU A N 1
ATOM 727 C CA . GLU A 1 90 ? -29.973 20.118 -1.871 1.00 75.06 90 GLU A CA 1
ATOM 728 C C . GLU A 1 90 ? -29.187 18.842 -2.167 1.00 75.06 90 GLU A C 1
ATOM 730 O O . GLU A 1 90 ? -28.868 18.503 -3.311 1.00 75.06 90 GLU A O 1
ATOM 735 N N . ILE A 1 91 ? -28.838 18.142 -1.097 1.00 73.44 91 ILE A N 1
ATOM 736 C CA . ILE A 1 91 ? -27.899 17.044 -1.171 1.00 73.44 91 ILE A CA 1
ATOM 737 C C . ILE A 1 91 ? -28.641 15.773 -1.585 1.00 73.44 91 ILE A C 1
ATOM 739 O O . ILE A 1 91 ? -29.432 15.228 -0.821 1.00 73.44 91 ILE A O 1
ATOM 743 N N . GLN A 1 92 ? -28.327 15.241 -2.765 1.00 75.81 92 GLN A N 1
ATOM 744 C CA . GLN A 1 92 ? -28.797 13.912 -3.149 1.00 75.81 92 GLN A CA 1
ATOM 745 C C . GLN A 1 92 ? -27.992 12.826 -2.416 1.00 75.81 92 GLN A C 1
ATOM 747 O O . GLN A 1 92 ? -26.756 12.858 -2.350 1.00 75.81 92 GLN A O 1
ATOM 752 N N . ASN A 1 93 ? -28.693 11.847 -1.846 1.00 77.31 93 ASN A N 1
ATOM 753 C CA . ASN A 1 93 ? -28.076 10.702 -1.180 1.00 77.31 93 ASN A CA 1
ATOM 754 C C . ASN A 1 93 ? -27.492 9.744 -2.224 1.00 77.31 93 ASN A C 1
ATOM 756 O O . ASN A 1 93 ? -28.230 9.070 -2.937 1.00 77.31 93 ASN A O 1
ATOM 760 N N . LYS A 1 94 ? -26.155 9.700 -2.320 1.00 77.25 94 LYS A N 1
ATOM 761 C CA . LYS A 1 94 ? -25.431 8.815 -3.250 1.00 77.25 94 LYS A CA 1
ATOM 762 C C . LYS A 1 94 ? -25.126 7.452 -2.631 1.00 77.25 94 LYS A C 1
ATOM 764 O O . LYS A 1 94 ? -25.048 6.460 -3.346 1.00 77.25 94 LYS A O 1
ATOM 769 N N . ASP A 1 95 ? -24.919 7.412 -1.315 1.00 79.38 95 ASP A N 1
ATOM 770 C CA . ASP A 1 95 ? -24.419 6.242 -0.592 1.00 79.38 95 ASP A CA 1
ATOM 771 C C . ASP A 1 95 ? -25.254 5.945 0.663 1.00 79.38 95 ASP A C 1
ATOM 773 O O . ASP A 1 95 ? -25.901 6.817 1.239 1.00 79.38 95 ASP A O 1
ATOM 777 N N . VAL A 1 96 ? -25.178 4.707 1.138 1.00 82.44 96 VAL A N 1
ATOM 778 C CA . VAL A 1 96 ? -25.787 4.241 2.387 1.00 82.44 96 VAL A CA 1
ATOM 779 C C . VAL A 1 96 ? -25.262 5.041 3.580 1.00 82.44 96 VAL A C 1
ATOM 781 O O . VAL A 1 96 ? -26.031 5.398 4.471 1.00 82.44 96 VAL A O 1
ATOM 784 N N . LEU A 1 97 ? -23.964 5.369 3.592 1.00 82.31 97 LEU A N 1
ATOM 785 C CA . LEU A 1 97 ? -23.366 6.165 4.668 1.00 82.31 97 LEU A CA 1
ATOM 786 C C . LEU A 1 97 ? -24.002 7.558 4.775 1.00 82.31 97 LEU A C 1
ATOM 788 O O . LEU A 1 97 ? -24.182 8.062 5.880 1.00 82.31 97 LEU A O 1
ATOM 792 N N . ASP A 1 98 ? -24.376 8.157 3.647 1.00 83.50 98 ASP A N 1
ATOM 793 C CA . ASP A 1 98 ? -24.979 9.486 3.608 1.00 83.50 98 ASP A CA 1
ATOM 794 C C . ASP A 1 98 ? -26.369 9.497 4.261 1.00 83.50 98 ASP A C 1
ATOM 796 O O . ASP A 1 98 ? -26.679 10.408 5.029 1.00 83.50 98 ASP A O 1
ATOM 800 N N . VAL A 1 99 ? -27.156 8.442 4.028 1.00 86.56 99 VAL A N 1
ATOM 801 C CA . VAL A 1 99 ? -28.460 8.227 4.676 1.00 86.56 99 VAL A CA 1
ATOM 802 C C . VAL A 1 99 ? -28.293 8.060 6.188 1.00 86.56 99 VAL A C 1
ATOM 804 O O . VAL A 1 99 ? -29.060 8.619 6.969 1.00 86.56 99 VAL A O 1
ATOM 807 N N . TYR A 1 100 ? -27.263 7.329 6.629 1.00 86.12 100 TYR A N 1
ATOM 808 C CA . TYR A 1 100 ? -26.965 7.184 8.057 1.00 86.12 100 TYR A CA 1
ATOM 809 C C . TYR A 1 100 ? -26.527 8.500 8.705 1.00 86.12 100 TYR A C 1
ATOM 811 O O . TYR A 1 100 ? -26.912 8.770 9.840 1.00 86.12 100 TYR A O 1
ATOM 819 N N . ILE A 1 101 ? -25.733 9.319 8.011 1.00 84.25 101 ILE A N 1
ATOM 820 C CA . ILE A 1 101 ? -25.327 10.647 8.490 1.00 84.25 101 ILE A CA 1
ATOM 821 C C . ILE A 1 101 ? -26.559 11.541 8.647 1.00 84.25 101 ILE A C 1
ATOM 823 O O . ILE A 1 101 ? -26.747 12.130 9.706 1.00 84.25 101 ILE A O 1
ATOM 827 N N . GLU A 1 102 ? -27.427 11.591 7.639 1.00 84.06 102 GLU A N 1
ATOM 828 C CA . GLU A 1 102 ? -28.661 12.377 7.686 1.00 84.06 102 GLU A CA 1
ATOM 829 C C . GLU A 1 102 ? -29.584 11.922 8.824 1.00 84.06 102 GLU A C 1
ATOM 831 O O . GLU A 1 102 ? -30.036 12.742 9.623 1.00 84.06 102 GLU A O 1
ATOM 836 N N . HIS A 1 103 ? -29.786 10.609 8.972 1.00 86.81 103 HIS A N 1
ATOM 837 C CA . HIS A 1 103 ? -30.553 10.042 10.078 1.00 86.81 103 HIS A CA 1
ATOM 838 C C . HIS A 1 103 ? -29.980 10.450 11.443 1.00 86.81 103 HIS A C 1
ATOM 840 O O . HIS A 1 103 ? -30.730 10.820 12.344 1.00 86.81 103 HIS A O 1
ATOM 846 N N . ARG A 1 104 ? -28.651 10.434 11.602 1.00 86.31 104 ARG A N 1
ATOM 847 C CA . ARG A 1 104 ? -27.983 10.867 12.840 1.00 86.31 104 ARG A CA 1
ATOM 848 C C . ARG A 1 104 ? -28.188 12.349 13.116 1.00 86.31 104 ARG A C 1
ATOM 850 O O . ARG A 1 104 ? -28.518 12.691 14.247 1.00 86.31 104 ARG A O 1
ATOM 857 N N . THR A 1 105 ? -28.048 13.204 12.103 1.00 83.44 105 THR A N 1
ATOM 858 C CA . THR A 1 105 ? -28.289 14.648 12.228 1.00 83.44 105 THR A CA 1
ATOM 859 C C . THR A 1 105 ? -29.744 14.943 12.597 1.00 83.44 105 THR A C 1
ATOM 861 O O . THR A 1 105 ? -29.992 15.742 13.494 1.00 83.44 105 THR A O 1
ATOM 864 N N . LEU A 1 106 ? -30.712 14.256 11.982 1.00 85.31 106 LEU A N 1
ATOM 865 C CA . LEU A 1 106 ? -32.135 14.393 12.319 1.00 85.31 106 LEU A CA 1
ATOM 866 C C . LEU A 1 106 ? -32.437 13.936 13.752 1.00 85.31 106 LEU A C 1
ATOM 868 O O . LEU A 1 106 ? -33.186 14.598 14.471 1.00 85.31 106 LEU A O 1
ATOM 872 N N . MET A 1 107 ? -31.854 12.814 14.183 1.00 82.12 107 MET A N 1
ATOM 873 C CA . MET A 1 107 ? -31.995 12.333 15.561 1.00 82.12 107 MET A CA 1
ATOM 874 C C . MET A 1 107 ? -31.362 13.301 16.564 1.00 82.12 107 MET A C 1
ATOM 876 O O . MET A 1 107 ? -31.935 13.541 17.623 1.00 82.12 107 MET A O 1
ATOM 880 N N . GLU A 1 108 ? -30.222 13.901 16.222 1.00 78.19 108 GLU A N 1
ATOM 881 C CA . GLU A 1 108 ? -29.570 14.928 17.035 1.00 78.19 108 GLU A CA 1
ATOM 882 C C . GLU A 1 108 ? -30.447 16.180 17.183 1.00 78.19 108 GLU A C 1
ATOM 884 O O . GLU A 1 108 ? -30.677 16.634 18.301 1.00 78.19 108 GLU A O 1
ATOM 889 N N . GLN A 1 109 ? -31.028 16.678 16.087 1.00 79.50 109 GLN A N 1
ATOM 890 C CA . GLN A 1 109 ? -31.932 17.836 16.100 1.00 79.50 109 GLN A CA 1
ATOM 891 C C . GLN A 1 109 ? -33.205 17.599 16.925 1.00 79.50 109 GLN A C 1
ATOM 893 O O . GLN A 1 109 ? -33.620 18.481 17.675 1.00 79.50 109 GLN A O 1
ATOM 898 N N . ARG A 1 110 ? -33.821 16.409 16.833 1.00 78.19 110 ARG A N 1
ATOM 899 C CA . ARG A 1 110 ? -35.014 16.069 17.634 1.00 78.19 110 ARG A CA 1
ATOM 900 C C . ARG A 1 110 ? -34.717 16.016 19.128 1.00 78.19 110 ARG A C 1
ATOM 902 O O . ARG A 1 110 ? -35.549 16.434 19.926 1.00 78.19 110 ARG A O 1
ATOM 909 N N . MET A 1 111 ? -33.550 15.499 19.501 1.00 65.12 111 MET A N 1
ATOM 910 C CA . MET A 1 111 ? -33.160 15.355 20.904 1.00 65.12 111 MET A CA 1
ATOM 911 C C . MET A 1 111 ? -32.778 16.697 21.537 1.00 65.12 111 MET A C 1
ATOM 913 O O . MET A 1 111 ? -33.095 16.919 22.700 1.00 65.12 111 MET A O 1
ATOM 917 N N . HIS A 1 112 ? -32.200 17.629 20.770 1.00 63.22 112 HIS A N 1
ATOM 918 C CA . HIS A 1 112 ? -31.942 18.997 21.237 1.00 63.22 112 HIS A CA 1
ATOM 919 C C . HIS A 1 112 ? -33.211 19.783 21.597 1.00 63.22 112 HIS A C 1
ATOM 921 O O . HIS A 1 112 ? -33.136 20.724 22.379 1.00 63.22 112 HIS A O 1
ATOM 927 N N . HIS A 1 113 ? -34.370 19.405 21.053 1.00 55.75 113 HIS A N 1
ATOM 928 C CA . HIS A 1 113 ? -35.626 20.100 21.321 1.00 55.75 113 HIS A CA 1
ATOM 929 C C . HIS A 1 113 ? -36.304 19.698 22.640 1.00 55.75 113 HIS A C 1
ATOM 931 O O . HIS A 1 113 ? -37.220 20.403 23.059 1.00 55.75 113 HIS A O 1
ATOM 937 N N . ASN A 1 114 ? -35.892 18.592 23.277 1.00 51.00 114 ASN A N 1
ATOM 938 C CA . ASN A 1 114 ? -36.684 17.962 24.338 1.00 51.00 114 ASN A CA 1
ATOM 939 C C . ASN A 1 114 ? -36.112 18.029 25.764 1.00 51.00 114 ASN A C 1
ATOM 941 O O . ASN A 1 114 ? -36.879 17.731 26.674 1.00 51.00 114 ASN A O 1
ATOM 945 N N . THR A 1 115 ? -34.865 18.447 26.019 1.00 46.12 115 THR A N 1
ATOM 946 C CA . THR A 1 115 ? -34.360 18.580 27.405 1.00 46.12 115 THR A CA 1
ATOM 947 C C . THR A 1 115 ? -33.192 19.569 27.556 1.00 46.12 115 THR A C 1
ATOM 949 O O . THR A 1 115 ? -32.223 19.531 26.804 1.00 46.12 115 THR A O 1
ATOM 952 N N . ASP A 1 116 ? -33.248 20.378 28.623 1.00 44.56 116 ASP A N 1
ATOM 953 C CA . ASP A 1 116 ? -32.132 21.125 29.252 1.00 44.56 116 ASP A CA 1
ATOM 954 C C . ASP A 1 116 ? -31.080 20.188 29.903 1.00 44.56 116 ASP A C 1
ATOM 956 O O . ASP A 1 116 ? -30.180 20.619 30.625 1.00 44.56 116 ASP A O 1
ATOM 960 N N . GLU A 1 117 ? -31.185 18.876 29.680 1.00 52.88 117 GLU A N 1
ATOM 961 C CA . GLU A 1 117 ? -30.260 17.886 30.212 1.00 52.88 117 GLU A CA 1
ATOM 962 C C . GLU A 1 117 ? -29.060 17.777 29.273 1.00 52.88 117 GLU A C 1
ATOM 964 O O . GLU A 1 117 ? -29.125 17.241 28.164 1.00 52.88 117 GLU A O 1
ATOM 969 N N . THR A 1 118 ? -27.934 18.316 29.731 1.00 52.28 118 THR A N 1
ATOM 970 C CA . THR A 1 118 ? -26.624 18.141 29.110 1.00 52.28 118 THR A CA 1
ATOM 971 C C . THR A 1 118 ? -26.389 16.660 28.824 1.00 52.28 118 THR A C 1
ATOM 973 O O . THR A 1 118 ? -26.239 15.871 29.758 1.00 52.28 118 THR A O 1
ATOM 976 N N . ARG A 1 119 ? -26.350 16.280 27.537 1.00 55.94 119 ARG A N 1
ATOM 977 C CA . ARG A 1 119 ? -25.928 14.940 27.098 1.00 55.94 119 ARG A CA 1
ATOM 978 C C . ARG A 1 119 ? -24.672 14.525 27.855 1.00 55.94 119 ARG A C 1
ATOM 980 O O . ARG A 1 119 ? -23.752 15.331 28.005 1.00 55.94 119 ARG A O 1
ATOM 987 N N . ASP A 1 120 ? -24.573 13.240 28.186 1.00 57.03 120 ASP A N 1
ATOM 988 C CA . ASP A 1 120 ? -23.271 12.658 28.480 1.00 57.03 120 ASP A CA 1
ATOM 989 C C . ASP A 1 120 ? -22.314 12.978 27.327 1.00 57.03 120 ASP A C 1
ATOM 991 O O . ASP A 1 120 ? -22.584 12.578 26.185 1.00 57.03 120 ASP A O 1
ATOM 995 N N . PRO A 1 121 ? -21.170 13.634 27.585 1.00 58.47 121 PRO A N 1
ATOM 996 C CA . PRO A 1 121 ? -20.192 13.929 26.541 1.00 58.47 121 PRO A CA 1
ATOM 997 C C . PRO A 1 121 ? -19.696 12.657 25.831 1.00 58.47 121 PRO A C 1
ATOM 999 O O . PRO A 1 121 ? -19.195 12.731 24.711 1.00 58.47 121 PRO A O 1
ATOM 1002 N N . MET A 1 122 ? -19.890 11.486 26.448 1.00 56.78 122 MET A N 1
ATOM 1003 C CA . MET A 1 122 ? -19.494 10.177 25.933 1.00 56.78 122 MET A CA 1
ATOM 1004 C C . MET A 1 122 ? -20.397 9.629 24.809 1.00 56.78 122 MET A C 1
ATOM 1006 O O . MET A 1 122 ? -19.938 8.805 24.023 1.00 56.78 122 MET A O 1
ATOM 1010 N N . ASN A 1 123 ? -21.650 10.091 24.689 1.00 68.94 123 ASN A N 1
ATOM 1011 C CA . ASN A 1 123 ? -22.599 9.638 23.654 1.00 68.94 123 ASN A CA 1
ATOM 1012 C C . ASN A 1 123 ? -22.757 10.634 22.490 1.00 68.94 123 ASN A C 1
ATOM 1014 O O . ASN A 1 123 ? -23.669 10.508 21.667 1.00 68.94 123 ASN A O 1
ATOM 1018 N N . ARG A 1 124 ? -21.872 11.632 22.394 1.00 79.19 124 ARG A N 1
ATOM 1019 C CA . ARG A 1 124 ? -21.814 12.529 21.236 1.00 79.19 124 ARG A CA 1
ATOM 1020 C C . ARG A 1 124 ? -21.240 11.783 20.030 1.00 79.19 124 ARG A C 1
ATOM 1022 O O . ARG A 1 124 ? -20.279 11.026 20.160 1.00 79.19 124 ARG A O 1
ATOM 1029 N N . TYR A 1 125 ? -21.804 12.019 18.846 1.00 86.12 125 TYR A N 1
ATOM 1030 C CA . TYR A 1 125 ? -21.247 11.468 17.614 1.00 86.12 125 TYR A CA 1
ATOM 1031 C C . TYR A 1 125 ? -19.819 11.999 17.410 1.00 86.12 125 TYR A C 1
ATOM 1033 O O . TYR A 1 125 ? -19.630 13.219 17.385 1.00 86.12 125 TYR A O 1
ATOM 1041 N N . PRO A 1 126 ? -18.806 11.129 17.250 1.00 86.88 126 PRO A N 1
ATOM 1042 C CA . PRO A 1 126 ? -17.462 11.596 16.956 1.00 86.88 126 PRO A CA 1
ATOM 1043 C C . PRO A 1 126 ? -17.425 12.213 15.554 1.00 86.88 126 PRO A C 1
ATOM 1045 O O . PRO A 1 126 ? -18.001 11.674 14.609 1.00 86.88 126 PRO A O 1
ATOM 1048 N N . GLU A 1 127 ? -16.699 13.317 15.392 1.00 84.94 127 GLU A N 1
ATOM 1049 C CA . GLU A 1 127 ? -16.593 14.025 14.107 1.00 84.94 127 GLU A CA 1
ATOM 1050 C C . GLU A 1 127 ? -16.080 13.119 12.985 1.00 84.94 127 GLU A C 1
ATOM 1052 O O . GLU A 1 127 ? -16.525 13.213 11.845 1.00 84.94 127 GLU A O 1
ATOM 1057 N N . GLU A 1 128 ? -15.185 12.181 13.306 1.00 86.94 128 GLU A N 1
ATOM 1058 C CA . GLU A 1 128 ? -14.664 11.206 12.347 1.00 86.94 128 GLU A CA 1
ATOM 1059 C C . GLU A 1 128 ? -15.760 10.329 11.731 1.00 86.94 128 GLU A C 1
ATOM 1061 O O . GLU A 1 128 ? -15.604 9.898 10.588 1.00 86.94 128 GLU A O 1
ATOM 1066 N N . LEU A 1 129 ? -16.863 10.081 12.447 1.00 89.44 129 LEU A N 1
ATOM 1067 C CA . LEU A 1 129 ? -18.010 9.309 11.962 1.00 89.44 129 LEU A CA 1
ATOM 1068 C C . LEU A 1 129 ? -18.851 10.110 10.962 1.00 89.44 129 LEU A C 1
ATOM 1070 O O . LEU A 1 129 ? -19.336 9.540 9.987 1.00 89.44 129 LEU A O 1
ATOM 1074 N N . MET A 1 130 ? -18.991 11.417 11.194 1.00 86.56 130 MET A N 1
ATOM 1075 C CA . MET A 1 130 ? -19.775 12.333 10.354 1.00 86.56 130 MET A CA 1
ATOM 1076 C C . MET A 1 130 ? -18.972 12.881 9.167 1.00 86.56 130 MET A C 1
ATOM 1078 O O . MET A 1 130 ? -19.543 13.322 8.171 1.00 86.56 130 MET A O 1
ATOM 1082 N N . ARG A 1 131 ? -17.638 12.831 9.241 1.00 87.94 131 ARG A N 1
ATOM 1083 C CA . ARG A 1 131 ? -16.741 13.338 8.201 1.00 87.94 131 ARG A CA 1
ATOM 1084 C C . ARG A 1 131 ? -16.868 12.520 6.916 1.00 87.94 131 ARG A C 1
ATOM 1086 O O . ARG A 1 131 ? -16.580 11.322 6.915 1.00 87.94 131 ARG A O 1
ATOM 1093 N N . ARG A 1 132 ? -17.226 13.164 5.803 1.00 86.25 132 ARG A N 1
ATOM 1094 C CA . ARG A 1 132 ? -17.340 12.516 4.479 1.00 86.25 132 ARG A CA 1
ATOM 1095 C C . ARG A 1 132 ? -16.144 12.760 3.557 1.00 86.25 132 ARG A C 1
ATOM 1097 O O . ARG A 1 132 ? -16.013 12.072 2.550 1.00 86.25 132 ARG A O 1
ATOM 1104 N N . PHE A 1 133 ? -15.273 13.695 3.920 1.00 91.12 133 PHE A N 1
ATOM 1105 C CA . PHE A 1 133 ? -14.097 14.059 3.141 1.00 91.12 133 PHE A CA 1
ATOM 1106 C C . PHE A 1 133 ? -12.797 13.563 3.781 1.00 91.12 133 PHE A C 1
ATOM 1108 O O . PHE A 1 133 ? -12.724 13.282 4.981 1.00 91.12 133 PHE A O 1
ATOM 1115 N N . GLU A 1 134 ? -11.761 13.487 2.961 1.00 91.56 134 GLU A N 1
ATOM 1116 C CA . GLU A 1 134 ? -10.383 13.223 3.357 1.00 91.56 134 GLU A CA 1
ATOM 1117 C C . GLU A 1 134 ? -9.536 14.456 3.048 1.00 91.56 134 GLU A C 1
ATOM 1119 O O . GLU A 1 134 ? -9.789 15.161 2.070 1.00 91.56 134 GLU A O 1
ATOM 1124 N N . LEU A 1 135 ? -8.549 14.729 3.898 1.00 92.88 135 LEU A N 1
ATOM 1125 C CA . LEU A 1 135 ? -7.650 15.866 3.755 1.00 92.88 135 LEU A CA 1
ATOM 1126 C C . LEU A 1 135 ? -6.237 15.361 3.488 1.00 92.88 135 LEU A C 1
ATOM 1128 O O . LEU A 1 135 ? -5.707 14.567 4.267 1.00 92.88 135 LEU A O 1
ATOM 1132 N N . TYR A 1 136 ? -5.621 15.872 2.428 1.00 94.62 136 TYR A N 1
ATOM 1133 C CA . TYR A 1 136 ? -4.234 15.603 2.088 1.00 94.62 136 TYR A CA 1
ATOM 1134 C C . TYR A 1 136 ? -3.460 16.900 1.887 1.00 94.62 136 TYR A C 1
ATOM 1136 O O . TYR A 1 136 ? -4.001 17.909 1.441 1.00 94.62 136 TYR A O 1
ATOM 1144 N N . PHE A 1 137 ? -2.164 16.840 2.180 1.00 93.88 137 PHE A N 1
ATOM 1145 C CA . PHE A 1 137 ? -1.228 17.925 1.901 1.00 93.88 137 PHE A CA 1
ATOM 1146 C C . PHE A 1 137 ? -0.356 17.568 0.709 1.00 93.88 137 PHE A C 1
ATOM 1148 O O . PHE A 1 137 ? 0.213 16.472 0.657 1.00 93.88 137 PHE A O 1
ATOM 1155 N N . LYS A 1 138 ? -0.219 18.507 -0.221 1.00 91.50 138 LYS A N 1
ATOM 1156 C CA . LYS A 1 138 ? 0.791 18.449 -1.268 1.00 91.50 138 LYS A CA 1
ATOM 1157 C C . LYS A 1 138 ? 2.051 19.148 -0.761 1.00 91.50 138 LYS A C 1
ATOM 1159 O O . LYS A 1 138 ? 2.010 20.287 -0.305 1.00 91.50 138 LYS A O 1
ATOM 1164 N N . SER A 1 139 ? 3.163 18.430 -0.851 1.00 90.19 139 SER A N 1
ATOM 1165 C CA . SER A 1 139 ? 4.505 18.953 -0.592 1.00 90.19 139 SER A CA 1
ATOM 1166 C C . SER A 1 139 ? 4.849 20.089 -1.563 1.00 90.19 139 SER A C 1
ATOM 1168 O O . SER A 1 139 ? 4.333 20.121 -2.682 1.00 90.19 139 SER A O 1
ATOM 1170 N N . SER A 1 140 ? 5.708 21.011 -1.116 1.00 87.19 140 SER A N 1
ATOM 1171 C CA . SER A 1 140 ? 6.211 22.109 -1.946 1.00 87.19 140 SER A CA 1
ATOM 1172 C C . SER A 1 140 ? 6.853 21.580 -3.226 1.00 87.19 140 SER A C 1
ATOM 1174 O O . SER A 1 140 ? 7.623 20.616 -3.182 1.00 87.19 140 SER A O 1
ATOM 1176 N N . ASN A 1 141 ? 6.614 22.245 -4.358 1.00 82.75 141 ASN A N 1
ATOM 1177 C CA . ASN A 1 141 ? 7.274 21.895 -5.621 1.00 82.75 141 ASN A CA 1
ATOM 1178 C C . ASN A 1 141 ? 8.810 22.028 -5.531 1.00 82.75 141 ASN A C 1
ATOM 1180 O O . ASN A 1 141 ? 9.538 21.377 -6.277 1.00 82.75 141 ASN A O 1
ATOM 1184 N N . THR A 1 142 ? 9.315 22.848 -4.602 1.00 81.31 142 THR A N 1
ATOM 1185 C CA . THR A 1 142 ? 10.759 23.025 -4.366 1.00 81.31 142 THR A CA 1
ATOM 1186 C C . THR A 1 142 ? 11.390 21.867 -3.586 1.00 81.31 142 THR A C 1
ATOM 1188 O O . THR A 1 142 ? 12.617 21.707 -3.577 1.00 81.31 142 THR A O 1
ATOM 1191 N N . GLN A 1 143 ? 10.577 21.038 -2.921 1.00 84.94 143 GLN A N 1
ATOM 1192 C CA . GLN A 1 143 ? 11.069 19.979 -2.054 1.00 84.94 143 GLN A CA 1
ATOM 1193 C C . GLN A 1 143 ? 11.660 18.835 -2.883 1.00 84.94 143 GLN A C 1
ATOM 1195 O O . GLN A 1 143 ? 10.966 18.111 -3.596 1.00 84.94 143 GLN A O 1
ATOM 1200 N N . LYS A 1 144 ? 12.970 18.622 -2.734 1.00 88.94 144 LYS A N 1
ATOM 1201 C CA . LYS A 1 144 ? 13.677 17.531 -3.412 1.00 88.94 144 LYS A CA 1
ATOM 1202 C C . LYS A 1 144 ? 13.159 16.167 -2.956 1.00 88.94 144 LYS A C 1
ATOM 1204 O O . LYS A 1 144 ? 12.971 15.922 -1.763 1.00 88.94 144 LYS A O 1
ATOM 1209 N N . HIS A 1 145 ? 13.009 15.254 -3.910 1.00 91.31 145 HIS A N 1
ATOM 1210 C CA . HIS A 1 145 ? 12.682 13.863 -3.621 1.00 91.31 145 HIS A CA 1
ATOM 1211 C C . HIS A 1 145 ? 13.864 13.157 -2.947 1.00 91.31 145 HIS A C 1
ATOM 1213 O O . HIS A 1 145 ? 14.976 13.132 -3.477 1.00 91.31 145 HIS A O 1
ATOM 1219 N N . LEU A 1 146 ? 13.611 12.562 -1.784 1.00 93.00 146 LEU A N 1
ATOM 1220 C CA . LEU A 1 146 ? 14.579 11.764 -1.045 1.00 93.00 146 LEU A CA 1
ATOM 1221 C C . LEU A 1 146 ? 14.586 10.319 -1.555 1.00 93.00 146 LEU A C 1
ATOM 1223 O O . LEU A 1 146 ? 13.556 9.764 -1.945 1.00 93.00 146 LEU A O 1
ATOM 1227 N N . SER A 1 147 ? 15.754 9.688 -1.496 1.00 92.62 147 SER A N 1
ATOM 1228 C CA . SER A 1 147 ? 15.856 8.229 -1.603 1.00 92.62 147 SER A CA 1
ATOM 1229 C C . SER A 1 147 ? 15.410 7.574 -0.292 1.00 92.62 147 SER A C 1
ATOM 1231 O O . SER A 1 147 ? 15.566 8.152 0.787 1.00 92.62 147 SER A O 1
ATOM 1233 N N . VAL A 1 148 ? 14.915 6.334 -0.352 1.00 93.06 148 VAL A N 1
ATOM 1234 C CA . VAL A 1 148 ? 14.489 5.585 0.850 1.00 93.06 148 VAL A CA 1
ATOM 1235 C C . VAL A 1 148 ? 15.624 5.494 1.890 1.00 93.06 148 VAL A C 1
ATOM 1237 O O . VAL A 1 148 ? 15.372 5.569 3.091 1.00 93.06 148 VAL A O 1
ATOM 1240 N N . ARG A 1 149 ? 16.889 5.436 1.449 1.00 91.69 149 ARG A N 1
ATOM 1241 C CA . ARG A 1 149 ? 18.085 5.368 2.309 1.00 91.69 149 ARG A CA 1
ATOM 1242 C C . ARG A 1 149 ? 18.308 6.620 3.139 1.00 91.69 149 ARG A C 1
ATOM 1244 O O . ARG A 1 149 ? 18.851 6.538 4.242 1.00 91.69 149 ARG A O 1
ATOM 1251 N N . GLN A 1 150 ? 17.975 7.774 2.570 1.00 92.69 150 GLN A N 1
ATOM 1252 C CA . GLN A 1 150 ? 18.186 9.078 3.193 1.00 92.69 150 GLN A CA 1
ATOM 1253 C C . GLN A 1 150 ? 17.165 9.354 4.299 1.00 92.69 150 GLN A C 1
ATOM 1255 O O . GLN A 1 150 ? 17.408 10.227 5.130 1.00 92.69 150 GLN A O 1
ATOM 1260 N N . VAL A 1 151 ? 16.074 8.584 4.367 1.00 93.25 151 VAL A N 1
ATOM 1261 C CA . VAL A 1 151 ? 15.074 8.695 5.431 1.00 93.25 151 VAL A CA 1
ATOM 1262 C C . VAL A 1 151 ? 15.656 8.172 6.749 1.00 93.25 151 VAL A C 1
ATOM 1264 O O . VAL A 1 151 ? 15.779 6.973 6.993 1.00 93.25 151 VAL A O 1
ATOM 1267 N N . LYS A 1 152 ? 16.055 9.119 7.598 1.00 91.12 152 LYS A N 1
ATOM 1268 C CA . LYS A 1 152 ? 16.601 8.929 8.950 1.00 91.12 152 LYS A CA 1
ATOM 1269 C C . LYS A 1 152 ? 15.605 9.363 10.036 1.00 91.12 152 LYS A C 1
ATOM 1271 O O . LYS A 1 152 ? 14.548 9.915 9.746 1.00 91.12 152 LYS A O 1
ATOM 1276 N N . ALA A 1 153 ? 15.993 9.183 11.301 1.00 89.00 153 ALA A N 1
ATOM 1277 C CA . ALA A 1 153 ? 15.200 9.549 12.480 1.00 89.00 153 ALA A CA 1
ATOM 1278 C C . ALA A 1 153 ? 14.717 11.015 12.494 1.00 89.00 153 ALA A C 1
ATOM 1280 O O . ALA A 1 153 ? 13.620 11.288 12.967 1.00 89.00 153 ALA A O 1
ATOM 1281 N N . ASN A 1 154 ? 15.478 11.946 11.910 1.00 92.56 154 ASN A N 1
ATOM 1282 C CA . ASN A 1 154 ? 15.115 13.370 11.852 1.00 92.56 154 ASN A CA 1
ATOM 1283 C C . ASN A 1 154 ? 13.848 13.655 11.023 1.00 92.56 154 ASN A C 1
ATOM 1285 O O . ASN A 1 154 ? 13.308 14.757 11.094 1.00 92.56 154 ASN A O 1
ATOM 1289 N N . HIS A 1 155 ? 13.396 12.692 10.216 1.00 93.62 155 HIS A N 1
ATOM 1290 C CA . HIS A 1 155 ? 12.215 12.826 9.364 1.00 93.62 155 HIS A CA 1
ATOM 1291 C C . HIS A 1 155 ? 10.941 12.266 10.005 1.00 93.62 155 HIS A C 1
ATOM 1293 O O . HIS A 1 155 ? 9.882 12.323 9.389 1.00 93.62 155 HIS A O 1
ATOM 1299 N N . VAL A 1 156 ? 11.015 11.724 11.224 1.00 93.31 156 VAL A N 1
ATOM 1300 C CA . VAL A 1 156 ? 9.832 11.221 11.932 1.00 93.31 156 VAL A CA 1
ATOM 1301 C C . VAL A 1 156 ? 8.856 12.369 12.202 1.00 93.31 156 VAL A C 1
ATOM 1303 O O . VAL A 1 156 ? 9.239 13.394 12.756 1.00 93.31 156 VAL A O 1
ATOM 1306 N N . GLY A 1 157 ? 7.598 12.190 11.800 1.00 92.06 157 GLY A N 1
ATOM 1307 C CA . GLY A 1 157 ? 6.529 13.187 11.912 1.00 92.06 157 GLY A CA 1
ATOM 1308 C C . GLY A 1 157 ? 6.501 14.232 10.792 1.00 92.06 157 GLY A C 1
ATOM 1309 O O . GLY A 1 157 ? 5.478 14.903 10.634 1.00 92.06 157 GLY A O 1
ATOM 1310 N N . LYS A 1 158 ? 7.566 14.320 9.980 1.00 93.44 158 LYS A N 1
ATOM 1311 C CA . LYS A 1 158 ? 7.688 15.303 8.899 1.00 93.44 158 LYS A CA 1
ATOM 1312 C C . LYS A 1 158 ? 6.995 14.845 7.619 1.00 93.44 158 LYS A C 1
ATOM 1314 O O . LYS A 1 158 ? 6.937 13.644 7.332 1.00 93.44 158 LYS A O 1
ATOM 1319 N N . LEU A 1 159 ? 6.527 15.806 6.824 1.00 94.56 159 LEU A N 1
ATOM 1320 C CA . LEU A 1 159 ? 6.056 15.549 5.465 1.00 94.56 159 LEU A CA 1
ATOM 1321 C C . LEU A 1 159 ? 7.260 15.438 4.519 1.00 94.56 159 LEU A C 1
ATOM 1323 O O . LEU A 1 159 ? 7.979 16.407 4.270 1.00 94.56 159 LEU A O 1
ATOM 1327 N N . ILE A 1 160 ? 7.494 14.236 4.000 1.00 95.31 160 ILE A N 1
ATOM 1328 C CA . ILE A 1 160 ? 8.608 13.943 3.100 1.00 95.31 160 ILE A CA 1
ATOM 1329 C C . ILE A 1 160 ? 8.107 13.412 1.762 1.00 95.31 160 ILE A C 1
ATOM 1331 O O . ILE A 1 160 ? 7.091 12.722 1.687 1.00 95.31 160 ILE A O 1
ATOM 1335 N N . SER A 1 161 ? 8.864 13.702 0.710 1.00 94.81 161 SER A N 1
ATOM 1336 C CA . SER A 1 161 ? 8.638 13.173 -0.632 1.00 94.81 161 SER A CA 1
ATOM 1337 C C . SER A 1 161 ? 9.731 12.158 -0.956 1.00 94.81 161 SER A C 1
ATOM 1339 O O . SER A 1 161 ? 10.910 12.506 -0.960 1.00 94.81 161 SER A O 1
ATOM 1341 N N . VAL A 1 162 ? 9.352 10.905 -1.202 1.00 94.75 162 VAL A N 1
ATOM 1342 C CA . VAL A 1 162 ? 10.270 9.783 -1.449 1.00 94.75 162 VAL A CA 1
ATOM 1343 C C . VAL A 1 162 ? 10.047 9.228 -2.852 1.00 94.75 162 VAL A C 1
ATOM 1345 O O . VAL A 1 162 ? 8.906 8.993 -3.247 1.00 94.75 162 VAL A O 1
ATOM 1348 N N . LYS A 1 163 ? 11.131 8.995 -3.600 1.00 93.19 163 LYS A N 1
ATOM 1349 C CA . LYS A 1 163 ? 11.096 8.333 -4.915 1.00 93.19 163 LYS A CA 1
ATOM 1350 C C . LYS A 1 163 ? 11.513 6.868 -4.781 1.00 93.19 163 LYS A C 1
ATOM 1352 O O . LYS A 1 163 ? 12.481 6.554 -4.087 1.00 93.19 163 LYS A O 1
ATOM 1357 N N . GLY A 1 164 ? 10.800 5.974 -5.460 1.00 92.94 164 GLY A N 1
ATOM 1358 C CA . GLY A 1 164 ? 11.116 4.548 -5.475 1.00 92.94 164 GLY A CA 1
ATOM 1359 C C . GLY A 1 164 ? 10.315 3.772 -6.514 1.00 92.94 164 GLY A C 1
ATOM 1360 O O . GLY A 1 164 ? 9.481 4.337 -7.216 1.00 92.94 164 GLY A O 1
ATOM 1361 N N . VAL A 1 165 ? 10.575 2.470 -6.598 1.00 93.44 165 VAL A N 1
ATOM 1362 C CA . VAL A 1 165 ? 9.846 1.537 -7.469 1.00 93.44 165 VAL A CA 1
ATOM 1363 C C . VAL A 1 165 ? 8.918 0.683 -6.620 1.00 93.44 165 VAL A C 1
ATOM 1365 O O . VAL A 1 165 ? 9.320 0.165 -5.574 1.00 93.44 165 VAL A O 1
ATOM 1368 N N . VAL A 1 166 ? 7.667 0.529 -7.041 1.00 95.25 166 VAL A N 1
ATOM 1369 C CA . VAL A 1 166 ? 6.709 -0.331 -6.343 1.00 95.25 166 VAL A CA 1
ATOM 1370 C C . VAL A 1 166 ? 7.076 -1.794 -6.584 1.00 95.25 166 VAL A C 1
ATOM 1372 O O . VAL A 1 166 ? 7.064 -2.274 -7.708 1.00 95.25 166 VAL A O 1
ATOM 1375 N N . THR A 1 167 ? 7.361 -2.538 -5.517 1.00 93.25 167 THR A N 1
ATOM 1376 C CA . THR A 1 167 ? 7.682 -3.979 -5.602 1.00 93.25 167 THR A CA 1
ATOM 1377 C C . THR A 1 167 ? 6.465 -4.854 -5.365 1.00 93.25 167 THR A C 1
ATOM 1379 O O . THR A 1 167 ? 6.316 -5.917 -5.960 1.00 93.25 167 THR A O 1
ATOM 1382 N N . ARG A 1 168 ? 5.586 -4.422 -4.459 1.00 94.62 168 ARG A N 1
ATOM 1383 C CA . ARG A 1 168 ? 4.402 -5.178 -4.068 1.00 94.62 168 ARG A CA 1
ATOM 1384 C C . ARG A 1 168 ? 3.285 -4.225 -3.690 1.00 94.62 168 ARG A C 1
ATOM 1386 O O . ARG A 1 168 ? 3.466 -3.382 -2.818 1.00 94.62 168 ARG A O 1
ATOM 1393 N N . ALA A 1 169 ? 2.118 -4.434 -4.279 1.00 94.44 169 ALA A N 1
ATOM 1394 C CA . ALA A 1 169 ? 0.873 -3.803 -3.873 1.00 94.44 169 ALA A CA 1
ATOM 1395 C C . ALA A 1 169 ? -0.078 -4.892 -3.369 1.00 94.44 169 ALA A C 1
ATOM 1397 O O . ALA A 1 169 ? -0.221 -5.945 -3.989 1.00 94.44 169 ALA A O 1
ATOM 1398 N N . THR A 1 170 ? -0.684 -4.678 -2.204 1.00 95.69 170 THR A N 1
ATOM 1399 C CA . THR A 1 170 ? -1.751 -5.556 -1.702 1.00 95.69 170 THR A CA 1
ATOM 1400 C C . THR A 1 170 ? -3.099 -5.168 -2.307 1.00 95.69 170 THR A C 1
ATOM 1402 O O . THR A 1 170 ? -3.260 -4.064 -2.827 1.00 95.69 170 THR A O 1
ATOM 1405 N N . GLU A 1 171 ? -4.085 -6.062 -2.243 1.00 95.25 171 GLU A N 1
ATOM 1406 C CA . GLU A 1 171 ? -5.471 -5.714 -2.566 1.00 95.25 171 GLU A CA 1
ATOM 1407 C C . GLU A 1 171 ? -6.059 -4.741 -1.534 1.00 95.25 171 GLU A C 1
ATOM 1409 O O . GLU A 1 171 ? -5.631 -4.697 -0.377 1.00 95.25 171 GLU A O 1
ATOM 1414 N N . VAL A 1 172 ? -7.071 -3.975 -1.949 1.00 95.81 172 VAL A N 1
ATOM 1415 C CA . VAL A 1 172 ? -7.754 -3.013 -1.074 1.00 95.81 172 VAL A CA 1
ATOM 1416 C C . VAL A 1 172 ? -8.596 -3.745 -0.036 1.00 95.81 172 VAL A C 1
ATOM 1418 O O . VAL A 1 172 ? -9.466 -4.543 -0.381 1.00 95.81 172 VAL A O 1
ATOM 1421 N N . LYS A 1 173 ? -8.377 -3.415 1.235 1.00 95.19 173 LYS A N 1
ATOM 1422 C CA . LYS A 1 173 ? -9.103 -3.956 2.388 1.00 95.19 173 LYS A CA 1
ATOM 1423 C C . LYS A 1 173 ? -9.879 -2.840 3.095 1.00 95.19 173 LYS A C 1
ATOM 1425 O O . LYS A 1 173 ? -9.391 -1.712 3.145 1.00 95.19 173 LYS A O 1
ATOM 1430 N N . PRO A 1 174 ? -11.062 -3.113 3.666 1.00 94.62 174 PRO A N 1
ATOM 1431 C CA . PRO A 1 174 ? -11.755 -2.142 4.506 1.00 94.62 174 PRO A CA 1
ATOM 1432 C C . PRO A 1 174 ? -11.088 -2.063 5.889 1.00 94.62 174 PRO A C 1
ATOM 1434 O O . PRO A 1 174 ? -10.983 -3.065 6.594 1.00 94.62 174 PRO A O 1
ATOM 1437 N N . MET A 1 175 ? -10.646 -0.872 6.287 1.00 93.81 175 MET A N 1
ATOM 1438 C CA . MET A 1 175 ? -10.135 -0.565 7.625 1.00 93.81 175 MET A CA 1
ATOM 1439 C C . MET A 1 175 ? -11.204 0.195 8.408 1.00 93.81 175 MET A C 1
ATOM 1441 O O . MET A 1 175 ? -11.707 1.212 7.940 1.00 93.81 175 MET A O 1
ATOM 1445 N N . ILE A 1 176 ? -11.564 -0.293 9.593 1.00 93.31 176 ILE A N 1
ATOM 1446 C CA . ILE A 1 176 ? -12.527 0.388 10.463 1.00 93.31 176 ILE A CA 1
ATOM 1447 C C . ILE A 1 176 ? -11.886 1.645 11.066 1.00 93.31 176 ILE A C 1
ATOM 1449 O O . ILE A 1 176 ? -10.772 1.576 11.582 1.00 93.31 176 ILE A O 1
ATOM 1453 N N . SER A 1 177 ? -12.566 2.788 10.976 1.00 92.50 177 SER A N 1
ATOM 1454 C CA . SER A 1 177 ? -12.129 4.040 11.610 1.00 92.50 177 SER A CA 1
ATOM 1455 C C . SER A 1 177 ? -12.929 4.337 12.873 1.00 92.50 177 SER A C 1
ATOM 1457 O O . SER A 1 177 ? -12.367 4.757 13.876 1.00 92.50 177 SER A O 1
ATOM 1459 N N . VAL A 1 178 ? -14.240 4.085 12.844 1.00 93.56 178 VAL A N 1
ATOM 1460 C CA . VAL A 1 178 ? -15.125 4.219 14.007 1.00 93.56 178 VAL A CA 1
ATOM 1461 C C . VAL A 1 178 ? -15.989 2.973 14.093 1.00 93.56 178 VAL A C 1
ATOM 1463 O O . VAL A 1 178 ? -16.709 2.655 13.145 1.00 93.56 178 VAL A O 1
ATOM 1466 N N . ALA A 1 179 ? -15.908 2.280 15.224 1.00 93.75 179 ALA A N 1
ATOM 1467 C CA . ALA A 1 179 ? -16.775 1.161 15.555 1.00 93.75 179 ALA A CA 1
ATOM 1468 C C . ALA A 1 179 ? -18.001 1.660 16.323 1.00 93.75 179 ALA A C 1
ATOM 1470 O O . ALA A 1 179 ? -17.859 2.337 17.341 1.00 93.75 179 ALA A O 1
ATOM 1471 N N . THR A 1 180 ? -19.191 1.308 15.843 1.00 92.31 180 THR A N 1
ATOM 1472 C CA . THR A 1 180 ? -20.459 1.570 16.532 1.00 92.31 180 THR A CA 1
ATOM 1473 C C . THR A 1 180 ? -20.971 0.280 17.151 1.00 92.31 180 THR A C 1
ATOM 1475 O O . THR A 1 180 ? -21.106 -0.724 16.449 1.00 92.31 180 THR A O 1
ATOM 1478 N N . TYR A 1 181 ? -21.294 0.311 18.440 1.00 93.06 181 TYR A N 1
ATOM 1479 C CA . TYR A 1 181 ? -21.915 -0.809 19.138 1.00 93.06 181 TYR A CA 1
ATOM 1480 C C . TYR A 1 181 ? -23.310 -0.449 19.621 1.00 93.06 181 TYR A C 1
ATOM 1482 O O . TYR A 1 181 ? -23.518 0.652 20.120 1.00 93.06 181 TYR A O 1
ATOM 1490 N N . THR A 1 182 ? -24.231 -1.397 19.535 1.00 92.12 182 THR A N 1
ATOM 1491 C CA . THR A 1 182 ? -25.601 -1.295 20.038 1.00 92.12 182 THR A CA 1
ATOM 1492 C C . THR A 1 182 ? -25.742 -2.109 21.317 1.00 92.12 182 THR A C 1
ATOM 1494 O O . THR A 1 182 ? -25.248 -3.233 21.392 1.00 92.12 182 THR A O 1
ATOM 1497 N N . CYS A 1 183 ? -26.385 -1.550 22.338 1.00 91.44 183 CYS A N 1
ATOM 1498 C CA . CYS A 1 183 ? -26.698 -2.287 23.560 1.00 91.44 183 CYS A CA 1
ATOM 1499 C C . CYS A 1 183 ? -27.991 -3.093 23.409 1.00 91.44 183 CYS A C 1
ATOM 1501 O O . CYS A 1 183 ? -29.021 -2.533 23.043 1.00 91.44 183 CYS A O 1
ATOM 1503 N N . ASP A 1 184 ? -27.966 -4.372 23.782 1.00 90.38 184 ASP A N 1
ATOM 1504 C CA . ASP A 1 184 ? -29.135 -5.255 23.658 1.00 90.38 184 ASP A CA 1
ATOM 1505 C C . ASP A 1 184 ? -30.271 -4.909 24.652 1.00 90.38 184 ASP A C 1
ATOM 1507 O O . ASP A 1 184 ? -31.407 -5.331 24.455 1.00 90.38 184 ASP A O 1
ATOM 1511 N N . ILE A 1 185 ? -29.977 -4.155 25.725 1.00 89.44 185 ILE A N 1
ATOM 1512 C CA . ILE A 1 185 ? -30.943 -3.813 26.789 1.00 89.44 185 ILE A CA 1
ATOM 1513 C C . ILE A 1 185 ? -31.449 -2.373 26.655 1.00 89.44 185 ILE A C 1
ATOM 1515 O O . ILE A 1 185 ? -32.651 -2.159 26.544 1.00 89.44 185 ILE A O 1
ATOM 151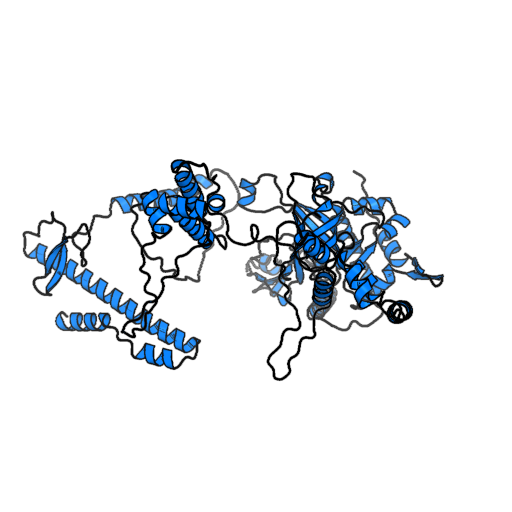9 N N . CYS A 1 186 ? -30.552 -1.379 26.687 1.00 86.50 186 CYS A N 1
ATOM 1520 C CA . CYS A 1 186 ? -30.954 0.032 26.609 1.00 86.50 186 CYS A CA 1
ATOM 1521 C C . CYS A 1 186 ? -31.086 0.552 25.172 1.00 86.50 186 CYS A C 1
ATOM 1523 O O . CYS A 1 186 ? -31.551 1.668 24.976 1.00 86.50 186 CYS A O 1
ATOM 1525 N N . GLY A 1 187 ? -30.640 -0.204 24.161 1.00 85.19 187 GLY A N 1
ATOM 1526 C CA . GLY A 1 187 ? -30.659 0.243 22.766 1.00 85.19 187 GLY A CA 1
ATOM 1527 C C . GLY A 1 187 ? -29.698 1.395 22.447 1.00 85.19 187 GLY A C 1
ATOM 1528 O O . GLY A 1 187 ? -29.655 1.839 21.303 1.00 85.19 187 GLY A O 1
ATOM 1529 N N . ALA A 1 188 ? -28.912 1.876 23.418 1.00 84.94 188 ALA A N 1
ATOM 1530 C CA . ALA A 1 188 ? -27.977 2.972 23.203 1.00 84.94 188 ALA A CA 1
ATOM 1531 C C . ALA A 1 188 ? -26.853 2.572 22.234 1.00 84.94 188 ALA A C 1
ATOM 1533 O O . ALA A 1 188 ? -26.275 1.483 22.336 1.00 84.94 188 ALA A O 1
ATOM 1534 N N . GLU A 1 189 ? -26.526 3.486 21.320 1.00 86.81 189 GLU A N 1
ATOM 1535 C CA . GLU A 1 189 ? -25.383 3.369 20.418 1.00 86.81 189 GLU A CA 1
ATOM 1536 C C . GLU A 1 189 ? -24.140 3.989 21.064 1.00 86.81 189 GLU A C 1
ATOM 1538 O O . GLU A 1 189 ? -24.161 5.133 21.512 1.00 86.81 189 GLU A O 1
ATOM 1543 N N . THR A 1 190 ? -23.043 3.239 21.095 1.00 88.69 190 THR A N 1
ATOM 1544 C CA . THR A 1 190 ? -21.752 3.682 21.639 1.00 88.69 190 THR A CA 1
ATOM 1545 C C . THR A 1 190 ? -20.709 3.693 20.531 1.00 88.69 190 THR A C 1
ATOM 1547 O O . THR A 1 190 ? -20.689 2.799 19.681 1.00 88.69 190 THR A O 1
ATOM 1550 N N . TYR A 1 191 ? -19.836 4.699 20.528 1.00 90.38 191 TYR A N 1
ATOM 1551 C CA . TYR A 1 191 ? -18.864 4.915 19.456 1.00 90.38 191 TYR A CA 1
ATOM 1552 C C . TYR A 1 191 ? -17.439 4.797 19.982 1.00 90.38 191 TYR A C 1
ATOM 1554 O O . TYR A 1 191 ? -17.063 5.457 20.947 1.00 90.38 191 TYR A O 1
ATOM 1562 N N . GLN A 1 192 ? -16.625 3.987 19.315 1.00 91.25 192 GLN A N 1
ATOM 1563 C CA . GLN A 1 192 ? -15.209 3.823 19.621 1.00 91.25 192 GLN A CA 1
ATOM 1564 C C . GLN A 1 192 ? -14.378 4.221 18.390 1.00 91.25 192 GLN A C 1
ATOM 1566 O O . GLN A 1 192 ? -14.382 3.480 17.400 1.00 91.25 192 GLN A O 1
ATOM 1571 N N . PRO A 1 193 ? -13.672 5.369 18.406 1.00 91.56 193 PRO A N 1
ATOM 1572 C CA . PRO A 1 193 ? -12.716 5.709 17.357 1.00 91.56 193 PRO A CA 1
ATOM 1573 C C . PRO A 1 193 ? -11.483 4.801 17.455 1.00 91.56 193 PRO A C 1
ATOM 1575 O O . PRO A 1 193 ? -10.958 4.549 18.542 1.00 91.56 193 PRO A O 1
ATOM 1578 N N . ILE A 1 194 ? -11.026 4.287 16.315 1.00 92.00 194 ILE A N 1
ATOM 1579 C CA . ILE A 1 194 ? -9.939 3.311 16.216 1.00 92.00 194 ILE A CA 1
ATOM 1580 C C . ILE A 1 194 ? -8.819 3.916 15.375 1.00 92.00 194 ILE A C 1
ATOM 1582 O O . ILE A 1 194 ? -8.937 4.084 14.163 1.00 92.00 194 ILE A O 1
ATOM 1586 N N . THR A 1 195 ? -7.698 4.220 16.025 1.00 85.94 195 THR A N 1
ATOM 1587 C CA . THR A 1 195 ? -6.502 4.774 15.372 1.00 85.94 195 THR A CA 1
ATOM 1588 C C . THR A 1 195 ? -5.423 3.720 15.127 1.00 85.94 195 THR A C 1
ATOM 1590 O O . THR A 1 195 ? -4.651 3.827 14.172 1.00 85.94 195 THR A O 1
ATOM 1593 N N . SER A 1 196 ? -5.370 2.687 15.970 1.00 85.75 196 SER A N 1
ATOM 1594 C CA . SER A 1 196 ? -4.384 1.610 15.923 1.00 85.75 196 SER A CA 1
ATOM 1595 C C . SER A 1 196 ? -4.862 0.415 15.088 1.00 85.75 196 SER A C 1
ATOM 1597 O O . SER A 1 196 ? -6.059 0.138 15.020 1.00 85.75 196 SER A O 1
ATOM 1599 N N . PRO A 1 197 ? -3.939 -0.364 14.487 1.00 84.25 197 PRO A N 1
ATOM 1600 C CA . PRO A 1 197 ? -4.299 -1.574 13.739 1.00 84.25 197 PRO A CA 1
ATOM 1601 C C . PRO A 1 197 ? -4.885 -2.678 14.633 1.00 84.25 197 PRO A C 1
ATOM 1603 O O . PRO A 1 197 ? -5.579 -3.569 14.154 1.00 84.25 197 PRO A O 1
ATOM 1606 N N . THR A 1 198 ? -4.595 -2.631 15.933 1.00 87.44 198 THR A N 1
ATOM 1607 C CA . THR A 1 198 ? -5.144 -3.531 16.948 1.00 87.44 198 THR A CA 1
ATOM 1608 C C . THR A 1 198 ? -5.940 -2.715 17.951 1.00 87.44 198 THR A C 1
ATOM 1610 O O . THR A 1 198 ? -5.410 -1.740 18.488 1.00 87.44 198 THR A O 1
ATOM 1613 N N . PHE A 1 199 ? -7.166 -3.129 18.249 1.00 90.38 199 PHE A N 1
ATOM 1614 C CA . PHE A 1 199 ? -7.999 -2.528 19.287 1.00 90.38 199 PHE A CA 1
ATOM 1615 C C . PHE A 1 199 ? -8.756 -3.622 20.047 1.00 90.38 199 PHE A C 1
ATOM 1617 O O . PHE A 1 199 ? -8.905 -4.741 19.552 1.00 90.38 199 PHE A O 1
ATOM 1624 N N . MET A 1 200 ? -9.215 -3.299 21.255 1.00 89.88 200 MET A N 1
ATOM 1625 C CA . MET A 1 200 ? -10.084 -4.168 22.046 1.00 89.88 200 MET A CA 1
ATOM 1626 C C . MET A 1 200 ? -11.519 -3.639 21.955 1.00 89.88 200 MET A C 1
ATOM 1628 O O . MET A 1 200 ? -11.727 -2.449 22.216 1.00 89.88 200 MET A O 1
ATOM 1632 N N . PRO A 1 201 ? -12.498 -4.475 21.572 1.00 90.56 201 PRO A N 1
ATOM 1633 C CA . PRO A 1 201 ? -13.878 -4.037 21.472 1.00 90.56 201 PRO A CA 1
ATOM 1634 C C . PRO A 1 201 ? -14.482 -3.787 22.854 1.00 90.56 201 PRO A C 1
ATOM 1636 O O . PRO A 1 201 ? -14.133 -4.455 23.832 1.00 90.56 201 PRO A O 1
ATOM 1639 N N . LEU A 1 202 ? -15.419 -2.844 22.923 1.00 88.88 202 LEU A N 1
ATOM 1640 C CA . LEU A 1 202 ? -16.214 -2.607 24.123 1.00 88.88 202 LEU A CA 1
ATOM 1641 C C . LEU A 1 202 ? -17.249 -3.728 24.273 1.00 88.88 202 LEU A C 1
ATOM 1643 O O . LEU A 1 202 ? -18.012 -4.005 23.352 1.00 88.88 202 LEU A O 1
ATOM 1647 N N . VAL A 1 203 ? -17.255 -4.393 25.431 1.00 87.81 203 VAL A N 1
ATOM 1648 C CA . VAL A 1 203 ? -18.164 -5.522 25.712 1.00 87.81 203 VAL A CA 1
ATOM 1649 C C . VAL A 1 203 ? -19.353 -5.089 26.568 1.00 87.81 203 VAL A C 1
ATOM 1651 O O . VAL A 1 203 ? -20.466 -5.574 26.370 1.00 87.81 203 VAL A O 1
ATOM 1654 N N . MET A 1 204 ? -19.119 -4.178 27.511 1.00 88.62 204 MET A N 1
ATOM 1655 C CA . MET A 1 204 ? -20.131 -3.666 28.430 1.00 88.62 204 MET A CA 1
ATOM 1656 C C . MET A 1 204 ? -20.560 -2.263 28.035 1.00 88.62 204 MET A C 1
ATOM 1658 O O . MET A 1 204 ? -19.718 -1.438 27.679 1.00 88.62 204 MET A O 1
ATOM 1662 N N . CYS A 1 205 ? -21.860 -1.996 28.141 1.00 87.38 205 CYS A N 1
ATOM 1663 C CA . CYS A 1 205 ? -22.424 -0.699 27.812 1.00 87.38 205 CYS A CA 1
ATOM 1664 C C . CYS A 1 205 ? -22.024 0.379 28.845 1.00 87.38 205 CYS A C 1
ATOM 1666 O O . CYS A 1 205 ? -22.352 0.221 30.023 1.00 87.38 205 CYS A O 1
ATOM 1668 N N . PRO A 1 206 ? -21.358 1.478 28.430 1.00 84.94 206 PRO A N 1
ATOM 1669 C CA . PRO A 1 206 ? -21.033 2.610 29.297 1.00 84.94 206 PRO A CA 1
ATOM 1670 C C . PRO A 1 206 ? -22.187 3.617 29.461 1.00 84.94 206 PRO A C 1
ATOM 1672 O O . PRO A 1 206 ? -21.999 4.620 30.140 1.00 84.94 206 PRO A O 1
ATOM 1675 N N . SER A 1 207 ? -23.354 3.404 28.834 1.00 84.06 207 SER A N 1
ATOM 1676 C CA . SER A 1 207 ? -24.487 4.340 28.924 1.00 84.06 207 SER A CA 1
ATOM 1677 C C . SER A 1 207 ? -24.959 4.505 30.369 1.00 84.06 207 SER A C 1
ATOM 1679 O O . SER A 1 207 ? -25.0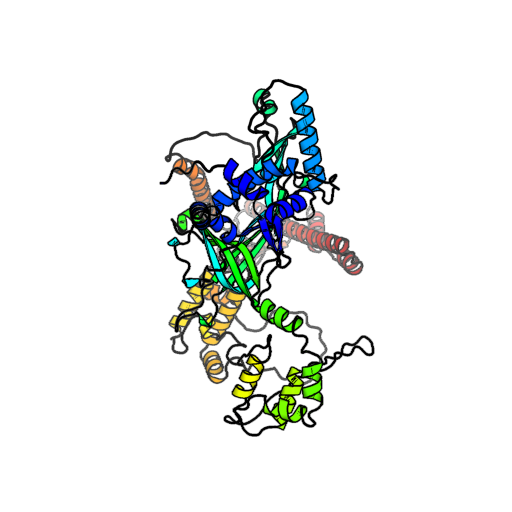90 3.486 31.059 1.00 84.06 207 SER A O 1
ATOM 1681 N N . GLN A 1 208 ? -25.327 5.725 30.773 1.00 81.50 208 GLN A N 1
ATOM 1682 C CA . GLN A 1 208 ? -25.919 5.985 32.087 1.00 81.50 208 GLN A CA 1
ATOM 1683 C C . GLN A 1 208 ? -27.070 5.021 32.398 1.00 81.50 208 GLN A C 1
ATOM 1685 O O . GLN A 1 208 ? -26.992 4.334 33.407 1.00 81.50 208 GLN A O 1
ATOM 1690 N N . ASP A 1 209 ? -28.036 4.819 31.498 1.00 83.12 209 ASP A N 1
ATOM 1691 C CA . ASP A 1 209 ? -29.184 3.923 31.735 1.00 83.12 209 ASP A CA 1
ATOM 1692 C C . ASP A 1 209 ? -28.797 2.506 32.189 1.00 83.12 209 ASP A C 1
ATOM 1694 O O . ASP A 1 209 ? -29.398 1.951 33.108 1.00 83.12 209 ASP A O 1
ATOM 1698 N N . CYS A 1 210 ? -27.776 1.901 31.575 1.00 85.00 210 CYS A N 1
ATOM 1699 C CA . CYS A 1 210 ? -27.293 0.572 31.973 1.00 85.00 210 CYS A CA 1
ATOM 1700 C C . CYS A 1 210 ? -26.480 0.591 33.272 1.00 85.00 210 CYS A C 1
ATOM 1702 O O . CYS A 1 210 ? -26.477 -0.403 34.003 1.00 85.00 210 CYS A O 1
ATOM 1704 N N . VAL A 1 211 ? -25.781 1.693 33.551 1.00 84.75 211 VAL A N 1
ATOM 1705 C CA . VAL A 1 211 ? -24.968 1.862 34.760 1.00 84.75 211 VAL A CA 1
ATOM 1706 C C . VAL A 1 211 ? -25.869 2.100 35.972 1.00 84.75 211 VAL A C 1
ATOM 1708 O O . VAL A 1 211 ? -25.717 1.409 36.980 1.00 84.75 211 VAL A O 1
ATOM 1711 N N . THR A 1 212 ? -26.852 2.997 35.863 1.00 86.06 212 THR A N 1
ATOM 1712 C CA . THR A 1 212 ? -27.801 3.322 36.938 1.00 86.06 212 THR A CA 1
ATOM 1713 C C . THR A 1 212 ? -28.688 2.125 37.267 1.00 86.06 212 THR A C 1
ATOM 1715 O O . THR A 1 212 ? -28.852 1.781 38.437 1.00 86.06 212 THR A O 1
ATOM 1718 N N . ASN A 1 213 ? -29.184 1.421 36.242 1.00 84.69 213 ASN A N 1
ATOM 1719 C CA . ASN A 1 213 ? -30.026 0.235 36.428 1.00 84.69 213 ASN A CA 1
ATOM 1720 C C . ASN A 1 213 ? -29.232 -1.040 36.764 1.00 84.69 213 ASN A C 1
ATOM 1722 O O . ASN A 1 213 ? -29.839 -2.076 37.029 1.00 84.69 213 ASN A O 1
ATOM 1726 N N . LYS A 1 214 ? -27.888 -0.998 36.733 1.00 82.81 214 LYS A N 1
ATOM 1727 C CA . LYS A 1 214 ? -26.985 -2.156 36.921 1.00 82.81 214 LYS A CA 1
ATOM 1728 C C . LYS A 1 214 ? -27.340 -3.374 36.052 1.00 82.81 214 LYS A C 1
ATOM 1730 O O . LYS A 1 214 ? -26.983 -4.502 36.386 1.00 82.81 214 LYS A O 1
ATOM 1735 N N . SER A 1 215 ? -28.022 -3.157 34.928 1.00 80.94 215 SER A N 1
ATOM 1736 C CA . SER A 1 215 ? -28.457 -4.215 34.012 1.00 80.94 215 SER A CA 1
ATOM 1737 C C . SER A 1 215 ? -27.298 -4.779 33.189 1.00 80.94 215 SER A C 1
ATOM 1739 O O . SER A 1 215 ? -27.398 -5.895 32.685 1.00 80.94 215 SER A O 1
ATOM 1741 N N . GLY A 1 216 ? -26.183 -4.039 33.087 1.00 78.50 216 GLY A N 1
ATOM 1742 C CA . GLY A 1 216 ? -24.933 -4.532 32.504 1.00 78.50 216 GLY A CA 1
ATOM 1743 C C . GLY A 1 216 ? -25.095 -4.999 31.058 1.00 78.50 216 GLY A C 1
ATOM 1744 O O . GLY A 1 216 ? -24.631 -6.082 30.706 1.00 78.50 216 GLY A O 1
ATOM 1745 N N . GLY A 1 217 ? -25.780 -4.203 30.232 1.00 87.19 217 GLY A N 1
ATOM 1746 C CA . GLY A 1 217 ? -26.101 -4.574 28.858 1.00 87.19 217 GLY A CA 1
ATOM 1747 C C . GLY A 1 217 ? -24.871 -4.924 28.018 1.00 87.19 217 GLY A C 1
ATOM 1748 O O . GLY A 1 217 ? -23.842 -4.238 28.057 1.00 87.19 217 GLY A O 1
ATOM 1749 N N . ARG A 1 218 ? -24.992 -6.014 27.254 1.00 90.38 218 ARG A N 1
ATOM 1750 C CA . ARG A 1 218 ? -23.972 -6.465 26.309 1.00 90.38 218 ARG A CA 1
ATOM 1751 C C . ARG A 1 218 ? -24.005 -5.589 25.062 1.00 90.38 218 ARG A C 1
ATOM 1753 O O . ARG A 1 218 ? -25.072 -5.302 24.526 1.00 90.38 218 ARG A O 1
ATOM 1760 N N . LEU A 1 219 ? -22.821 -5.191 24.610 1.00 92.56 219 LEU A N 1
ATOM 1761 C CA . LEU A 1 219 ? -22.637 -4.453 23.369 1.00 92.56 219 LEU A CA 1
ATOM 1762 C C . LEU A 1 219 ? -22.413 -5.407 22.192 1.00 92.56 219 LEU A C 1
ATOM 1764 O O . LEU A 1 219 ? -21.569 -6.308 22.246 1.00 92.56 219 LEU A O 1
ATOM 1768 N N . SER A 1 220 ? -23.151 -5.180 21.110 1.00 92.75 220 SER A N 1
ATOM 1769 C CA . SER A 1 220 ? -23.015 -5.864 19.827 1.00 92.75 220 SER A CA 1
ATOM 1770 C C . SER A 1 220 ? -22.471 -4.889 18.774 1.00 92.75 220 SER A C 1
ATOM 1772 O O . SER A 1 220 ? -22.964 -3.777 18.628 1.00 92.75 220 SER A O 1
ATOM 1774 N N . LEU A 1 221 ? -21.398 -5.263 18.062 1.00 93.81 221 LEU A N 1
ATOM 1775 C CA . LEU A 1 221 ? -20.800 -4.408 17.025 1.00 93.81 221 LEU A CA 1
ATOM 1776 C C . LEU A 1 221 ? -21.707 -4.370 15.794 1.00 93.81 221 LEU A C 1
ATOM 1778 O O . LEU A 1 221 ? -21.942 -5.406 15.171 1.00 93.81 221 LEU A O 1
ATOM 1782 N N . GLN A 1 222 ? -22.107 -3.171 15.380 1.00 91.69 222 GLN A N 1
ATOM 1783 C CA . GLN A 1 222 ? -22.928 -2.968 14.197 1.00 91.69 222 GLN A CA 1
ATOM 1784 C C . GLN A 1 222 ? -22.080 -2.468 13.025 1.00 91.69 222 GLN A C 1
ATOM 1786 O O . GLN A 1 222 ? -21.644 -1.316 12.976 1.00 91.69 222 GLN A O 1
ATOM 1791 N N . THR A 1 223 ? -21.872 -3.328 12.025 1.00 91.50 223 THR A N 1
ATOM 1792 C CA . THR A 1 223 ? -21.048 -3.001 10.848 1.00 91.50 223 THR A CA 1
ATOM 1793 C C . THR A 1 223 ? -21.656 -1.883 10.008 1.00 91.50 223 THR A C 1
ATOM 1795 O O . THR A 1 223 ? -20.934 -0.992 9.588 1.00 91.50 223 THR A O 1
ATOM 1798 N N . ARG A 1 224 ? -22.981 -1.863 9.815 1.00 89.00 224 ARG A N 1
ATOM 1799 C CA . ARG A 1 224 ? -23.660 -0.814 9.027 1.00 89.00 224 ARG A CA 1
ATOM 1800 C C . ARG A 1 224 ? -23.578 0.579 9.658 1.00 89.00 224 ARG A C 1
ATOM 1802 O O . ARG A 1 224 ? -23.546 1.564 8.934 1.00 89.00 224 ARG A O 1
ATOM 1809 N N . GLY A 1 225 ? -23.544 0.650 10.990 1.00 86.94 225 GLY A N 1
ATOM 1810 C CA . GLY A 1 225 ? -23.356 1.905 11.721 1.00 86.94 225 GLY A CA 1
ATOM 1811 C C . GLY A 1 225 ? -21.887 2.329 11.803 1.00 86.94 225 GLY A C 1
ATOM 1812 O O . GLY A 1 225 ? -21.597 3.510 11.973 1.00 86.94 225 GLY A O 1
ATOM 1813 N N . SER A 1 226 ? -20.9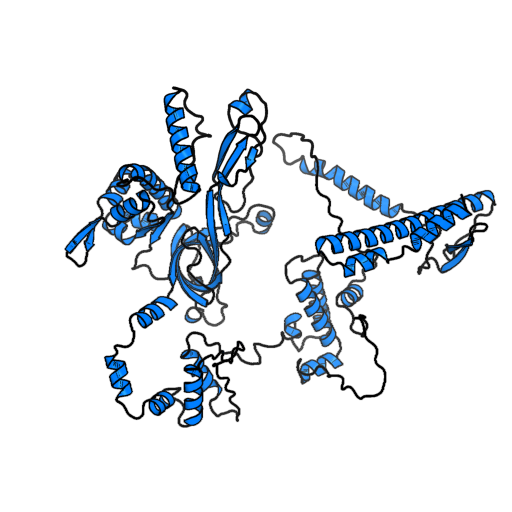57 1.390 11.642 1.00 92.06 226 SER A N 1
ATOM 1814 C CA . SER A 1 226 ? -19.522 1.656 11.707 1.00 92.06 226 SER A CA 1
ATOM 1815 C C . SER A 1 226 ? -19.006 2.312 10.424 1.00 92.06 226 SER A C 1
ATOM 1817 O O . SER A 1 226 ? -19.526 2.085 9.331 1.00 92.06 226 SER A O 1
ATOM 1819 N N . LYS A 1 227 ? -17.935 3.100 10.540 1.00 91.25 227 LYS A N 1
ATOM 1820 C CA . LYS A 1 227 ? -17.272 3.720 9.388 1.00 91.25 227 LYS A CA 1
ATOM 1821 C C . LYS A 1 227 ? -16.053 2.910 8.965 1.00 91.25 227 LYS A C 1
ATOM 1823 O O . LYS A 1 227 ? -15.175 2.621 9.780 1.00 91.25 227 LYS A O 1
ATOM 1828 N N . PHE A 1 228 ? -15.985 2.605 7.672 1.00 92.81 228 PHE A N 1
ATOM 1829 C CA . PHE A 1 228 ? -14.855 1.933 7.040 1.00 92.81 228 PHE A CA 1
ATOM 1830 C C . PHE A 1 228 ? -14.190 2.845 6.012 1.00 92.81 228 PHE A C 1
ATOM 1832 O O . PHE A 1 228 ? -14.856 3.563 5.270 1.00 92.81 228 PHE A O 1
ATOM 1839 N N . ILE A 1 229 ? -12.866 2.781 5.956 1.00 92.38 229 ILE A N 1
ATOM 1840 C CA . ILE A 1 229 ? -12.013 3.499 5.014 1.00 92.38 229 ILE A CA 1
ATOM 1841 C C . ILE A 1 229 ? -11.263 2.460 4.181 1.00 92.38 229 ILE A C 1
ATOM 1843 O O . ILE A 1 229 ? -10.870 1.404 4.679 1.00 92.38 229 ILE A O 1
ATOM 1847 N N . LYS A 1 230 ? -11.056 2.742 2.894 1.00 94.69 230 LYS A N 1
ATOM 1848 C CA . LYS A 1 230 ? -10.221 1.900 2.030 1.00 94.69 230 LYS A CA 1
ATOM 1849 C C . LYS A 1 230 ? -8.779 1.927 2.537 1.00 94.69 230 LYS A C 1
ATOM 1851 O O . LYS A 1 230 ? -8.227 2.998 2.763 1.00 94.69 230 LYS A O 1
ATOM 1856 N N . PHE A 1 231 ? -8.166 0.765 2.694 1.00 95.88 231 PHE A N 1
ATOM 1857 C CA . PHE A 1 231 ? -6.780 0.623 3.117 1.00 95.88 231 PHE A CA 1
ATOM 1858 C C . PHE A 1 231 ? -6.027 -0.279 2.148 1.00 95.88 231 PHE A C 1
ATOM 1860 O O . PHE A 1 231 ? -6.520 -1.335 1.747 1.00 95.88 231 PHE A O 1
ATOM 1867 N N . GLN A 1 232 ? -4.819 0.134 1.787 1.00 95.56 232 GLN A N 1
ATOM 1868 C CA . GLN A 1 232 ? -3.917 -0.635 0.951 1.00 95.56 232 GLN A CA 1
ATOM 1869 C C . GLN A 1 232 ? -2.489 -0.479 1.469 1.00 95.56 232 GLN A C 1
ATOM 1871 O O . GLN A 1 232 ? -2.036 0.624 1.773 1.00 95.56 232 GLN A O 1
ATOM 1876 N N . GLU A 1 233 ? -1.776 -1.596 1.558 1.00 95.56 233 GLU A N 1
ATOM 1877 C CA . GLU A 1 233 ? -0.356 -1.627 1.897 1.00 95.56 233 GLU A CA 1
ATOM 1878 C C . GLU A 1 233 ? 0.469 -1.793 0.618 1.00 95.56 233 GLU A C 1
ATOM 1880 O O . GLU A 1 233 ? 0.212 -2.705 -0.182 1.00 95.56 233 GLU A O 1
ATOM 1885 N N . ILE A 1 234 ? 1.458 -0.921 0.438 1.00 96.19 234 ILE A N 1
ATOM 1886 C CA . ILE A 1 234 ? 2.350 -0.890 -0.723 1.00 96.19 234 ILE A CA 1
ATOM 1887 C C . ILE A 1 234 ? 3.794 -0.937 -0.228 1.00 96.19 234 ILE A C 1
ATOM 1889 O O . ILE A 1 234 ? 4.146 -0.275 0.744 1.00 96.19 234 ILE A O 1
ATOM 1893 N N . LYS A 1 235 ? 4.649 -1.725 -0.880 1.00 96.62 235 LYS A N 1
ATOM 1894 C CA . LYS A 1 235 ? 6.088 -1.753 -0.609 1.00 96.62 235 LYS A CA 1
ATOM 1895 C C . LYS A 1 235 ? 6.847 -1.121 -1.756 1.00 96.62 235 LYS A C 1
ATOM 1897 O O . LYS A 1 235 ? 6.765 -1.599 -2.889 1.00 96.62 235 LYS A O 1
ATOM 1902 N N . ILE A 1 236 ? 7.624 -0.096 -1.436 1.00 95.81 236 ILE A N 1
ATOM 1903 C CA . ILE A 1 236 ? 8.539 0.536 -2.383 1.00 95.81 236 ILE A CA 1
ATOM 1904 C C . ILE A 1 236 ? 9.969 0.094 -2.119 1.00 95.81 236 ILE A C 1
ATOM 1906 O O . ILE A 1 236 ? 10.332 -0.222 -0.985 1.00 95.81 236 ILE A O 1
ATOM 1910 N N . GLN A 1 237 ? 10.774 0.098 -3.168 1.00 94.38 237 GLN A N 1
ATOM 1911 C CA . GLN A 1 237 ? 12.205 -0.152 -3.137 1.00 94.38 237 GLN A CA 1
ATOM 1912 C C . GLN A 1 237 ? 12.957 1.066 -3.674 1.00 94.38 237 GLN A C 1
ATOM 1914 O O . GLN A 1 237 ? 12.433 1.823 -4.493 1.00 94.38 237 GLN A O 1
ATOM 1919 N N . GLU A 1 238 ? 14.179 1.270 -3.183 1.00 93.31 238 GLU A N 1
ATOM 1920 C CA . GLU A 1 238 ? 15.109 2.265 -3.732 1.00 93.31 238 GLU A CA 1
ATOM 1921 C C . GLU A 1 238 ? 15.296 2.067 -5.237 1.00 93.31 238 GLU A C 1
ATOM 1923 O O . GLU A 1 238 ? 15.369 0.938 -5.719 1.00 93.31 238 GLU A O 1
ATOM 1928 N N . HIS A 1 239 ? 15.414 3.174 -5.968 1.00 88.25 239 HIS A N 1
ATOM 1929 C CA . HIS A 1 239 ? 15.792 3.129 -7.373 1.00 88.25 239 HIS A CA 1
ATOM 1930 C C . HIS A 1 239 ? 17.224 2.600 -7.523 1.00 88.25 239 HIS A C 1
ATOM 1932 O O . HIS A 1 239 ? 18.105 3.053 -6.789 1.00 88.25 239 HIS A O 1
ATOM 1938 N N . THR A 1 240 ? 17.473 1.697 -8.477 1.00 85.00 240 THR A N 1
ATOM 1939 C CA . THR A 1 240 ? 18.782 1.039 -8.655 1.00 85.00 240 THR A CA 1
ATOM 1940 C C . THR A 1 240 ? 19.924 2.045 -8.842 1.00 85.00 240 THR A C 1
ATOM 1942 O O . THR A 1 240 ? 20.968 1.883 -8.219 1.00 85.00 240 THR A O 1
ATOM 1945 N N . ASP A 1 241 ? 19.702 3.139 -9.577 1.00 84.75 241 ASP A N 1
ATOM 1946 C CA . ASP A 1 241 ? 20.717 4.185 -9.816 1.00 84.75 241 ASP A CA 1
ATOM 1947 C C . ASP A 1 241 ? 21.209 4.888 -8.543 1.00 84.75 241 ASP A C 1
ATOM 1949 O O . ASP A 1 241 ? 22.294 5.463 -8.514 1.00 84.75 241 ASP A O 1
ATOM 1953 N N . GLN A 1 242 ? 20.400 4.878 -7.482 1.00 83.50 242 GLN A N 1
ATOM 1954 C CA . GLN A 1 242 ? 20.712 5.542 -6.216 1.00 83.50 242 GLN A CA 1
ATOM 1955 C C . GLN A 1 242 ? 21.359 4.588 -5.204 1.00 83.50 242 GLN A C 1
ATOM 1957 O O . GLN A 1 242 ? 21.732 5.013 -4.106 1.00 83.50 242 GLN A O 1
ATOM 1962 N N . VAL A 1 243 ? 21.477 3.299 -5.538 1.00 89.56 243 VAL A N 1
ATOM 1963 C CA . VAL A 1 243 ? 22.054 2.294 -4.647 1.00 89.56 243 VAL A CA 1
ATOM 1964 C C . VAL A 1 243 ? 23.583 2.368 -4.732 1.00 89.56 243 VAL A C 1
ATOM 1966 O O . VAL A 1 243 ? 24.153 2.145 -5.798 1.00 89.56 243 VAL A O 1
ATOM 1969 N N . PRO A 1 244 ? 24.285 2.653 -3.621 1.00 89.25 244 PRO A N 1
ATOM 1970 C CA . PRO A 1 244 ? 25.743 2.665 -3.618 1.00 89.25 244 PRO A CA 1
ATOM 1971 C C . PRO A 1 244 ? 26.314 1.263 -3.864 1.00 89.25 244 PRO A C 1
ATOM 1973 O O . PRO A 1 244 ? 25.765 0.262 -3.396 1.00 89.25 244 PRO A O 1
ATOM 1976 N N . ILE A 1 245 ? 27.457 1.212 -4.550 1.00 88.75 245 ILE A N 1
ATOM 1977 C CA . ILE A 1 245 ? 28.150 -0.025 -4.932 1.00 88.75 245 ILE A CA 1
ATOM 1978 C C . ILE A 1 245 ? 28.395 -0.899 -3.690 1.00 88.75 245 ILE A C 1
ATOM 1980 O O . ILE A 1 245 ? 28.877 -0.421 -2.664 1.00 88.75 245 ILE A O 1
ATOM 1984 N N . GLY A 1 246 ? 28.041 -2.183 -3.784 1.00 85.50 246 GLY A N 1
ATOM 1985 C CA . GLY A 1 246 ? 28.223 -3.169 -2.711 1.00 85.50 246 GLY A CA 1
ATOM 1986 C C . GLY A 1 246 ? 27.101 -3.225 -1.669 1.00 85.50 246 GLY A C 1
ATOM 1987 O O . GLY A 1 246 ? 27.133 -4.093 -0.801 1.00 85.50 246 GLY A O 1
ATOM 1988 N N . ASN A 1 247 ? 26.090 -2.354 -1.752 1.00 87.81 247 ASN A N 1
ATOM 1989 C CA . ASN A 1 247 ? 24.934 -2.393 -0.859 1.00 87.81 247 ASN A CA 1
ATOM 1990 C C . ASN A 1 247 ? 23.684 -2.957 -1.540 1.00 87.81 247 ASN A C 1
ATOM 1992 O O . ASN A 1 247 ? 23.461 -2.780 -2.732 1.00 87.81 247 ASN A O 1
ATOM 1996 N N . ILE A 1 248 ? 22.820 -3.574 -0.733 1.00 89.25 248 ILE A N 1
ATOM 1997 C CA . ILE A 1 248 ? 21.509 -4.055 -1.176 1.00 89.25 248 ILE A CA 1
ATOM 1998 C C . ILE A 1 248 ? 20.505 -2.883 -1.133 1.00 89.25 248 ILE A C 1
ATOM 2000 O O . ILE A 1 248 ? 20.542 -2.092 -0.174 1.00 89.25 248 ILE A O 1
ATOM 2004 N N . PRO A 1 249 ? 19.615 -2.745 -2.134 1.00 92.38 249 PRO A N 1
ATOM 2005 C CA . PRO A 1 249 ? 18.517 -1.777 -2.108 1.00 92.38 249 PRO A CA 1
ATOM 2006 C C . PRO A 1 249 ? 17.597 -2.000 -0.905 1.00 92.38 249 PRO A C 1
ATOM 2008 O O . PRO A 1 249 ? 17.182 -3.127 -0.624 1.00 92.38 249 PRO A O 1
ATOM 2011 N N . ARG A 1 250 ? 17.241 -0.922 -0.200 1.00 92.25 250 ARG A N 1
ATOM 2012 C CA . ARG A 1 250 ? 16.285 -1.004 0.916 1.00 92.25 250 ARG A CA 1
ATOM 2013 C C . ARG A 1 250 ? 14.853 -0.886 0.415 1.00 92.25 250 ARG A C 1
ATOM 2015 O O . ARG A 1 250 ? 14.590 -0.324 -0.647 1.00 92.25 250 ARG A O 1
ATOM 2022 N N . SER A 1 251 ? 13.930 -1.412 1.213 1.00 94.12 251 SER A N 1
ATOM 2023 C CA . SER A 1 251 ? 12.495 -1.267 0.992 1.00 94.12 251 SER A CA 1
ATOM 2024 C C . SER A 1 251 ? 11.829 -0.553 2.160 1.00 94.12 251 SER A C 1
ATOM 2026 O O . SER A 1 251 ? 12.319 -0.589 3.289 1.00 94.12 251 SER A O 1
ATOM 2028 N N . MET A 1 252 ? 10.709 0.103 1.875 1.00 94.12 252 MET A N 1
ATOM 2029 C CA . MET A 1 252 ? 9.887 0.815 2.848 1.00 94.12 252 MET A CA 1
ATOM 2030 C C . MET A 1 252 ? 8.418 0.471 2.633 1.00 94.12 252 MET A C 1
ATOM 2032 O O . MET A 1 252 ? 7.967 0.271 1.503 1.00 94.12 252 MET A O 1
ATOM 2036 N N . THR A 1 253 ? 7.678 0.389 3.736 1.00 95.94 253 THR A N 1
ATOM 2037 C CA . THR A 1 253 ? 6.242 0.108 3.721 1.00 95.94 253 THR A CA 1
ATOM 2038 C C . THR A 1 253 ? 5.464 1.415 3.706 1.00 95.94 253 THR A C 1
ATOM 2040 O O . THR A 1 253 ? 5.741 2.323 4.489 1.00 95.94 253 THR A O 1
ATOM 2043 N N . ILE A 1 254 ? 4.473 1.491 2.831 1.00 96.75 254 ILE A N 1
ATOM 2044 C CA . ILE A 1 254 ? 3.612 2.646 2.628 1.00 96.75 254 ILE A CA 1
ATOM 2045 C C . ILE A 1 254 ? 2.178 2.236 2.918 1.00 96.75 254 ILE A C 1
ATOM 2047 O O . ILE A 1 254 ? 1.701 1.196 2.456 1.00 96.75 254 ILE A O 1
ATOM 2051 N N . TRP A 1 255 ? 1.495 3.062 3.698 1.00 95.94 255 TRP A N 1
ATOM 2052 C CA . TRP A 1 255 ? 0.077 2.930 3.980 1.00 95.94 255 TRP A CA 1
ATOM 2053 C C . TRP A 1 255 ? -0.695 3.945 3.154 1.00 95.94 255 TRP A C 1
ATOM 2055 O O . TRP A 1 255 ? -0.574 5.154 3.352 1.00 95.94 255 TRP A O 1
ATOM 2065 N N . CYS A 1 256 ? -1.518 3.435 2.247 1.00 95.25 256 CYS A N 1
ATOM 2066 C CA . CYS A 1 256 ? -2.432 4.223 1.441 1.00 95.25 256 CYS A CA 1
ATOM 2067 C C . CYS A 1 256 ? -3.832 4.082 2.040 1.00 95.25 256 CYS A C 1
ATOM 2069 O O . CYS A 1 256 ? -4.358 2.974 2.180 1.00 95.25 256 CYS A O 1
ATOM 2071 N N . ARG A 1 257 ? -4.430 5.210 2.420 1.00 93.19 257 ARG A N 1
ATOM 2072 C CA . ARG A 1 257 ? -5.802 5.284 2.928 1.00 93.19 257 ARG A CA 1
ATOM 2073 C C . ARG A 1 257 ? -6.678 5.984 1.899 1.00 93.19 257 ARG A C 1
ATOM 2075 O O . ARG A 1 257 ? -6.176 6.803 1.137 1.00 93.19 257 ARG A O 1
ATOM 2082 N N . GLY A 1 258 ? -7.964 5.662 1.888 1.00 90.38 258 GLY A N 1
ATOM 2083 C CA . GLY A 1 258 ? -8.951 6.483 1.204 1.00 90.38 258 GLY A CA 1
ATOM 2084 C C . GLY A 1 258 ? -8.889 6.419 -0.317 1.00 90.38 258 GLY A C 1
ATOM 2085 O O . GLY A 1 258 ? -8.873 5.330 -0.910 1.00 90.38 258 GLY A O 1
ATOM 2086 N N . THR A 1 259 ? -8.893 7.578 -0.972 1.00 89.88 259 THR A N 1
ATOM 2087 C CA . THR A 1 259 ? -8.796 7.663 -2.442 1.00 89.88 259 THR A CA 1
ATOM 2088 C C . THR A 1 259 ? -7.410 7.354 -2.989 1.00 89.88 259 THR A C 1
ATOM 2090 O O . THR A 1 259 ? -7.324 6.921 -4.133 1.00 89.88 259 THR A O 1
ATOM 2093 N N . ASN A 1 260 ? -6.356 7.427 -2.170 1.00 91.88 260 ASN A N 1
ATOM 2094 C CA . ASN A 1 260 ? -4.987 7.087 -2.578 1.00 91.88 260 ASN A CA 1
ATOM 2095 C C . ASN A 1 260 ? -4.758 5.582 -2.829 1.00 91.88 260 ASN A C 1
ATOM 2097 O O . ASN A 1 260 ? -3.632 5.139 -3.054 1.00 91.88 260 ASN A O 1
ATOM 2101 N N . THR A 1 261 ? -5.813 4.771 -2.765 1.00 93.62 261 THR A N 1
ATOM 2102 C CA . THR A 1 261 ? -5.772 3.332 -3.030 1.00 93.62 261 THR A CA 1
ATOM 2103 C C . THR A 1 261 ? -5.954 3.039 -4.523 1.00 93.62 261 THR A C 1
ATOM 2105 O O . THR A 1 261 ? -6.712 3.717 -5.207 1.00 93.62 261 THR A O 1
ATOM 2108 N N . ARG A 1 262 ? -5.290 1.991 -5.029 1.00 91.19 262 ARG A N 1
ATOM 2109 C CA . ARG A 1 262 ? -5.284 1.535 -6.439 1.00 91.19 262 ARG A CA 1
ATOM 2110 C C . ARG A 1 262 ? -4.642 2.494 -7.450 1.00 91.19 262 ARG A C 1
ATOM 2112 O O . ARG A 1 262 ? -4.830 2.296 -8.645 1.00 91.19 262 ARG A O 1
ATOM 2119 N N . ILE A 1 263 ? -3.876 3.487 -6.996 1.00 90.81 263 ILE A N 1
ATOM 2120 C CA . ILE A 1 263 ? -3.201 4.434 -7.899 1.00 90.81 263 ILE A CA 1
ATOM 2121 C C . ILE A 1 263 ? -2.015 3.776 -8.616 1.00 90.81 263 ILE A C 1
ATOM 2123 O O . ILE A 1 263 ? -1.867 3.951 -9.820 1.00 90.81 263 ILE A O 1
ATOM 2127 N N . CYS A 1 264 ? -1.186 3.010 -7.903 1.00 90.62 264 CYS A N 1
ATOM 2128 C CA . CYS A 1 264 ? 0.021 2.400 -8.462 1.00 90.62 264 CYS A CA 1
ATOM 2129 C C . CYS A 1 264 ? -0.024 0.869 -8.479 1.00 90.62 264 CYS A C 1
ATOM 2131 O O . CYS A 1 264 ? -0.724 0.231 -7.683 1.00 90.62 264 CYS A O 1
ATOM 2133 N N . GLN A 1 265 ? 0.750 0.293 -9.396 1.00 90.56 265 GLN A N 1
ATOM 2134 C CA . GLN A 1 265 ? 0.928 -1.137 -9.606 1.00 90.56 265 GLN A CA 1
ATOM 2135 C C . GLN A 1 265 ? 2.386 -1.555 -9.355 1.00 90.56 265 GLN A C 1
ATOM 2137 O O . GLN A 1 265 ? 3.290 -0.718 -9.373 1.00 90.56 265 GLN A O 1
ATOM 2142 N N . PRO A 1 266 ? 2.652 -2.849 -9.095 1.00 93.25 266 PRO A N 1
ATOM 2143 C CA . PRO A 1 266 ? 4.018 -3.363 -9.042 1.00 93.25 266 PRO A CA 1
ATOM 2144 C C . PRO A 1 266 ? 4.766 -3.111 -10.359 1.00 93.25 266 PRO A C 1
ATOM 2146 O O . PRO A 1 266 ? 4.253 -3.438 -11.424 1.00 93.25 266 PRO A O 1
ATOM 2149 N N . GLY A 1 267 ? 5.978 -2.564 -10.272 1.00 87.50 267 GLY A N 1
ATOM 2150 C CA . GLY A 1 267 ? 6.802 -2.141 -11.408 1.00 87.50 267 GLY A CA 1
ATOM 2151 C C . GLY A 1 267 ? 6.788 -0.631 -11.662 1.00 87.50 267 GLY A C 1
ATOM 2152 O O . GLY A 1 267 ? 7.696 -0.125 -12.316 1.00 87.50 267 GLY A O 1
ATOM 2153 N N . ASP A 1 268 ? 5.824 0.107 -11.106 1.00 89.69 268 ASP A N 1
ATOM 2154 C CA . ASP A 1 268 ? 5.729 1.547 -11.345 1.00 89.69 268 ASP A CA 1
ATOM 2155 C C . ASP A 1 268 ? 6.812 2.324 -10.586 1.00 89.69 268 ASP A C 1
ATOM 2157 O O . ASP A 1 268 ? 7.017 2.121 -9.381 1.00 89.69 268 ASP A O 1
ATOM 2161 N N . HIS A 1 269 ? 7.463 3.273 -11.264 1.00 90.38 269 HIS A N 1
ATOM 2162 C CA . HIS A 1 269 ? 8.288 4.277 -10.601 1.00 90.38 269 HIS A CA 1
ATOM 2163 C C . HIS A 1 269 ? 7.368 5.374 -10.076 1.00 90.38 269 HIS A C 1
ATOM 2165 O O . HIS A 1 269 ? 6.594 5.982 -10.817 1.00 90.38 269 HIS A O 1
ATOM 2171 N N . VAL A 1 270 ? 7.441 5.621 -8.774 1.00 92.88 270 VAL A N 1
ATOM 2172 C CA . VAL A 1 270 ? 6.531 6.516 -8.063 1.00 92.88 270 VAL A CA 1
ATOM 2173 C C . VAL A 1 270 ? 7.303 7.531 -7.236 1.00 92.88 270 VAL A C 1
ATOM 2175 O O . VAL A 1 270 ? 8.328 7.222 -6.622 1.00 92.88 270 VAL A O 1
ATOM 2178 N N . ALA A 1 271 ? 6.772 8.748 -7.185 1.00 93.38 271 ALA A N 1
ATOM 2179 C CA . ALA A 1 271 ? 7.100 9.745 -6.181 1.00 93.38 271 ALA A CA 1
ATOM 2180 C C . ALA A 1 271 ? 5.930 9.834 -5.198 1.00 93.38 271 ALA A C 1
ATOM 2182 O O . ALA A 1 271 ? 4.800 10.145 -5.577 1.00 93.38 271 ALA A O 1
ATOM 2183 N N . ILE A 1 272 ? 6.190 9.519 -3.931 1.00 95.06 272 ILE A N 1
ATOM 2184 C CA . ILE A 1 272 ? 5.168 9.477 -2.887 1.00 95.06 272 ILE A CA 1
ATOM 2185 C C . ILE A 1 272 ? 5.490 10.530 -1.842 1.00 95.06 272 ILE A C 1
ATOM 2187 O O . ILE A 1 272 ? 6.543 10.493 -1.207 1.00 95.06 272 ILE A O 1
ATOM 2191 N N . THR A 1 273 ? 4.552 11.448 -1.647 1.00 95.31 273 THR A N 1
ATOM 2192 C CA . THR A 1 273 ? 4.569 12.415 -0.555 1.00 95.31 273 THR A CA 1
ATOM 2193 C C . THR A 1 273 ? 3.745 11.866 0.599 1.00 95.31 273 THR A C 1
ATOM 2195 O O . THR A 1 273 ? 2.590 11.466 0.417 1.00 95.31 273 THR A O 1
ATOM 2198 N N . GLY A 1 274 ? 4.321 11.850 1.796 1.00 95.38 274 GLY A N 1
ATOM 2199 C CA . GLY A 1 274 ? 3.657 11.307 2.971 1.00 95.38 274 GLY A CA 1
ATOM 2200 C C . GLY A 1 274 ? 4.357 11.626 4.283 1.00 95.38 274 GLY A C 1
ATOM 2201 O O . GLY A 1 274 ? 5.439 12.211 4.312 1.00 95.38 274 GLY A O 1
ATOM 2202 N N . ILE A 1 275 ? 3.713 11.238 5.380 1.00 95.69 275 ILE A N 1
ATOM 2203 C CA . ILE A 1 275 ? 4.220 11.448 6.738 1.00 95.69 275 ILE A CA 1
ATOM 2204 C C . ILE A 1 275 ? 4.946 10.187 7.191 1.00 95.69 275 ILE A C 1
ATOM 2206 O O . ILE A 1 275 ? 4.377 9.093 7.167 1.00 95.69 275 ILE A O 1
ATOM 2210 N N . PHE A 1 276 ? 6.199 10.322 7.617 1.00 95.56 276 PHE A N 1
ATOM 2211 C CA . PHE A 1 276 ? 6.979 9.187 8.107 1.00 95.56 276 PHE A CA 1
ATOM 2212 C C . PHE A 1 276 ? 6.706 8.938 9.594 1.00 95.56 276 PHE A C 1
ATOM 2214 O O . PHE A 1 276 ? 6.989 9.794 10.433 1.00 95.56 276 PHE A O 1
ATOM 2221 N N . LEU A 1 277 ? 6.147 7.774 9.932 1.00 93.31 277 LEU A N 1
ATOM 2222 C CA . LEU A 1 277 ? 5.674 7.457 11.280 1.00 93.31 277 LEU A CA 1
ATOM 2223 C C . LEU A 1 277 ? 6.204 6.099 11.774 1.00 93.31 277 LEU A C 1
ATOM 2225 O O . LEU A 1 277 ? 6.308 5.142 11.000 1.00 93.31 277 LEU A O 1
ATOM 2229 N N . PRO A 1 278 ? 6.512 5.973 13.077 1.00 91.38 278 PRO A N 1
ATOM 2230 C CA . PRO A 1 278 ? 6.776 4.684 13.691 1.00 91.38 278 PRO A CA 1
ATOM 2231 C C . PRO A 1 278 ? 5.464 3.931 13.947 1.00 91.38 278 PRO A C 1
ATOM 2233 O O . PRO A 1 278 ? 4.449 4.502 14.350 1.00 91.38 278 PRO A O 1
ATOM 2236 N N . LEU A 1 279 ? 5.500 2.618 13.763 1.00 86.81 279 LEU A N 1
ATOM 2237 C CA . LEU A 1 279 ? 4.462 1.680 14.145 1.00 86.81 279 LEU A CA 1
ATOM 2238 C C . LEU A 1 279 ? 4.850 1.000 15.458 1.00 86.81 279 LEU A C 1
ATOM 2240 O O . LEU A 1 279 ? 5.799 0.216 15.525 1.00 86.81 279 LEU A O 1
ATOM 2244 N N . LEU A 1 280 ? 4.064 1.252 16.499 1.00 78.81 280 LEU A N 1
ATOM 2245 C CA . LEU A 1 280 ? 4.180 0.533 17.762 1.00 78.81 280 LEU A CA 1
ATOM 2246 C C . LEU A 1 280 ? 3.426 -0.794 17.654 1.00 78.81 280 LEU A C 1
ATOM 2248 O O . LEU A 1 280 ? 2.201 -0.818 17.521 1.00 78.81 280 LEU A O 1
ATOM 2252 N N . ARG A 1 281 ? 4.154 -1.912 17.717 1.00 75.06 281 ARG A N 1
ATOM 2253 C CA . ARG A 1 281 ? 3.538 -3.234 17.876 1.00 75.06 281 ARG A CA 1
ATOM 2254 C C . ARG A 1 281 ? 3.261 -3.487 19.352 1.00 75.06 281 ARG A C 1
ATOM 2256 O O . ARG A 1 281 ? 4.170 -3.428 20.173 1.00 75.06 281 ARG A O 1
ATOM 2263 N N . THR A 1 282 ? 2.016 -3.811 19.670 1.00 73.00 282 THR A N 1
ATOM 2264 C CA . THR A 1 282 ? 1.592 -4.217 21.013 1.00 73.00 282 THR A CA 1
ATOM 2265 C C . THR A 1 282 ? 1.762 -5.731 21.211 1.00 73.00 282 THR A C 1
ATOM 2267 O O . THR A 1 282 ? 1.794 -6.509 20.252 1.00 73.00 282 THR A O 1
ATOM 2270 N N . GLY A 1 283 ? 1.877 -6.167 22.469 1.00 70.56 283 GLY A N 1
ATOM 2271 C CA . GLY A 1 283 ? 1.874 -7.583 22.861 1.00 70.56 283 GLY A CA 1
ATOM 2272 C C . GLY A 1 283 ? 3.261 -8.213 23.031 1.00 70.56 283 GLY A C 1
ATOM 2273 O O . GLY A 1 283 ? 4.259 -7.523 23.212 1.00 70.56 283 GLY A O 1
ATOM 2274 N N . PHE A 1 284 ? 3.333 -9.549 22.968 1.00 64.56 284 PHE A N 1
ATOM 2275 C CA . PHE A 1 284 ? 4.542 -10.337 23.283 1.00 64.56 284 PHE A CA 1
ATOM 2276 C C . PHE A 1 284 ? 5.786 -9.933 22.470 1.00 64.56 284 PHE A C 1
ATOM 2278 O O . PHE A 1 284 ? 6.910 -10.044 22.953 1.00 64.56 284 PHE A O 1
ATOM 2285 N N . ARG A 1 285 ? 5.592 -9.414 21.247 1.00 57.88 285 ARG A N 1
ATOM 2286 C CA . ARG A 1 285 ? 6.687 -8.927 20.392 1.00 57.88 285 ARG A CA 1
ATOM 2287 C C . ARG A 1 285 ? 7.350 -7.643 20.907 1.00 57.88 285 ARG A C 1
ATOM 2289 O O . ARG A 1 285 ? 8.533 -7.453 20.638 1.00 57.88 285 ARG A O 1
ATOM 2296 N N . GLN A 1 286 ? 6.646 -6.817 21.684 1.00 56.50 286 GLN A N 1
ATOM 2297 C CA . GLN A 1 286 ? 7.193 -5.599 22.297 1.00 56.50 286 GLN A CA 1
ATOM 2298 C C . GLN A 1 286 ? 8.284 -5.930 23.327 1.00 56.50 286 GLN A C 1
ATOM 2300 O O . GLN A 1 286 ? 9.299 -5.246 23.412 1.00 56.50 286 GLN A O 1
ATOM 2305 N N . MET A 1 287 ? 8.120 -7.043 24.048 1.00 56.91 287 MET A N 1
ATOM 2306 C CA . MET A 1 287 ? 9.071 -7.499 25.063 1.00 56.91 287 MET A CA 1
ATOM 2307 C C . MET A 1 287 ? 10.379 -8.027 24.442 1.00 56.91 287 MET A C 1
ATOM 2309 O O . MET A 1 287 ? 11.442 -7.878 25.034 1.00 56.91 287 MET A O 1
ATOM 2313 N N . THR A 1 288 ? 10.319 -8.583 23.224 1.00 56.91 288 THR A N 1
ATOM 2314 C CA . THR A 1 288 ? 11.499 -9.040 22.461 1.00 56.91 288 THR A CA 1
ATOM 2315 C C . THR A 1 288 ? 12.175 -7.954 21.622 1.00 56.91 288 THR A C 1
ATOM 2317 O O . THR A 1 288 ? 13.360 -8.081 21.333 1.00 56.91 288 THR A O 1
ATOM 2320 N N . GLN A 1 289 ? 11.447 -6.917 21.191 1.00 59.31 289 GLN A N 1
ATOM 2321 C CA . GLN A 1 289 ? 11.971 -5.883 20.280 1.00 59.31 289 GLN A CA 1
ATOM 2322 C C . GLN A 1 289 ? 12.361 -4.568 20.979 1.00 59.31 289 GLN A C 1
ATOM 2324 O O . GLN A 1 289 ? 12.962 -3.701 20.346 1.00 59.31 289 GLN A O 1
ATOM 2329 N N . GLY A 1 290 ? 12.094 -4.413 22.281 1.00 69.44 290 GLY A N 1
ATOM 2330 C CA . GLY A 1 290 ? 12.492 -3.220 23.034 1.00 69.44 290 GLY A CA 1
ATOM 2331 C C . GLY A 1 290 ? 11.903 -1.930 22.442 1.00 69.44 290 GLY A C 1
ATOM 2332 O O . GLY A 1 290 ? 10.714 -1.870 22.143 1.00 69.44 290 GLY A O 1
ATOM 2333 N N . LEU A 1 291 ? 12.742 -0.900 22.265 1.00 73.50 291 LEU A N 1
ATOM 2334 C CA . LEU A 1 291 ? 12.380 0.392 21.651 1.00 73.50 291 LEU A CA 1
ATOM 2335 C C . LEU A 1 291 ? 12.468 0.390 20.109 1.00 73.50 291 LEU A C 1
ATOM 2337 O O . LEU A 1 291 ? 12.275 1.434 19.483 1.00 73.50 291 LEU A O 1
ATOM 2341 N N . LEU A 1 292 ? 12.788 -0.750 19.482 1.00 72.25 292 LEU A N 1
ATOM 2342 C CA . LEU A 1 292 ? 12.889 -0.851 18.029 1.00 72.25 292 LEU A CA 1
ATOM 2343 C C . LEU A 1 292 ? 11.478 -0.824 17.425 1.00 72.25 292 LEU A C 1
ATOM 2345 O O . LEU A 1 292 ? 10.724 -1.790 17.534 1.00 72.25 292 LEU A O 1
ATOM 2349 N N . SER A 1 293 ? 11.114 0.301 16.812 1.00 75.44 293 SER A N 1
ATOM 2350 C CA . SER A 1 293 ? 9.837 0.456 16.116 1.00 75.44 293 SER A CA 1
ATOM 2351 C C . SER A 1 293 ? 9.997 0.142 14.632 1.00 75.44 293 SER A C 1
ATOM 2353 O O . SER A 1 293 ? 10.936 0.602 13.981 1.00 75.44 293 SER A O 1
ATOM 2355 N N . ASP A 1 294 ? 9.059 -0.637 14.091 1.00 85.88 294 ASP A N 1
ATOM 2356 C CA . ASP A 1 294 ? 8.869 -0.702 12.643 1.00 85.88 294 ASP A CA 1
ATOM 2357 C C . ASP A 1 294 ? 8.427 0.687 12.166 1.00 85.88 294 ASP A C 1
ATOM 2359 O O . ASP A 1 294 ? 7.767 1.410 12.906 1.00 85.88 294 ASP A O 1
ATOM 2363 N N . THR A 1 295 ? 8.750 1.083 10.940 1.00 90.81 295 THR A N 1
ATOM 2364 C CA . THR A 1 295 ? 8.337 2.382 10.392 1.00 90.81 295 THR A CA 1
ATOM 2365 C C . THR A 1 295 ? 7.508 2.204 9.130 1.00 90.81 295 THR A C 1
ATOM 2367 O O . THR A 1 295 ? 7.646 1.219 8.399 1.00 90.81 295 THR A O 1
ATOM 2370 N N . PHE A 1 296 ? 6.616 3.157 8.882 1.00 94.62 296 PHE A N 1
ATOM 2371 C CA . PHE A 1 296 ? 5.825 3.223 7.663 1.00 94.62 296 PHE A CA 1
ATOM 2372 C C . PHE A 1 296 ? 5.632 4.676 7.230 1.00 94.62 296 PHE A C 1
ATOM 2374 O O . PHE A 1 296 ? 5.748 5.608 8.027 1.00 94.62 296 PHE A O 1
ATOM 2381 N N . LEU A 1 297 ? 5.337 4.863 5.949 1.00 95.81 297 LEU A N 1
ATOM 2382 C CA . LEU A 1 297 ? 4.995 6.159 5.374 1.00 95.81 297 LEU A CA 1
ATOM 2383 C C . LEU A 1 297 ? 3.479 6.223 5.142 1.00 95.81 297 LEU A C 1
ATOM 2385 O O . LEU A 1 297 ? 2.937 5.397 4.409 1.00 95.81 297 LEU A O 1
ATOM 2389 N N . GLU A 1 298 ? 2.782 7.176 5.757 1.00 95.31 298 GLU A N 1
ATOM 2390 C CA . GLU A 1 298 ? 1.366 7.448 5.475 1.00 95.31 298 GLU A CA 1
ATOM 2391 C C . GLU A 1 298 ? 1.260 8.331 4.223 1.00 95.31 298 GLU A C 1
ATOM 2393 O O . GLU A 1 298 ? 1.689 9.483 4.241 1.00 95.31 298 GLU A O 1
ATOM 2398 N N . ALA A 1 299 ? 0.722 7.794 3.125 1.00 95.94 299 ALA A N 1
ATOM 2399 C CA . ALA A 1 299 ? 0.709 8.473 1.830 1.00 95.94 299 ALA A CA 1
ATOM 2400 C C . ALA A 1 299 ? -0.392 9.542 1.731 1.00 95.94 299 ALA A C 1
ATOM 2402 O O . ALA A 1 299 ? -1.578 9.245 1.897 1.00 95.94 299 ALA A O 1
ATOM 2403 N N . HIS A 1 300 ? 0.006 10.767 1.383 1.00 94.06 300 HIS A N 1
ATOM 2404 C CA . HIS A 1 300 ? -0.887 11.894 1.097 1.00 94.06 300 HIS A CA 1
ATOM 2405 C C . HIS A 1 300 ? -1.084 12.102 -0.405 1.00 94.06 300 HIS A C 1
ATOM 2407 O O . HIS A 1 300 ? -2.199 12.369 -0.845 1.00 94.06 300 HIS A O 1
ATOM 2413 N N . ARG A 1 301 ? -0.020 11.950 -1.199 1.00 93.12 301 ARG A N 1
ATOM 2414 C CA . ARG A 1 301 ? -0.074 12.062 -2.658 1.00 93.12 301 ARG A CA 1
ATOM 2415 C C . ARG A 1 301 ? 0.873 11.057 -3.297 1.00 93.12 301 ARG A C 1
ATOM 2417 O O . ARG A 1 301 ? 2.007 10.902 -2.851 1.00 93.12 301 ARG A O 1
ATOM 2424 N N . ILE A 1 302 ? 0.399 10.393 -4.344 1.00 93.06 302 ILE A N 1
ATOM 2425 C CA . ILE A 1 302 ? 1.170 9.439 -5.144 1.00 93.06 302 ILE A CA 1
ATOM 2426 C C . ILE A 1 302 ? 1.191 9.973 -6.571 1.00 93.06 302 ILE A C 1
ATOM 2428 O O . ILE A 1 302 ? 0.134 10.192 -7.156 1.00 93.06 302 ILE A O 1
ATOM 2432 N N . ILE A 1 303 ? 2.385 10.202 -7.109 1.00 90.88 303 ILE A N 1
ATOM 2433 C CA . ILE A 1 303 ? 2.609 10.622 -8.492 1.00 90.88 303 ILE A CA 1
ATOM 2434 C C . ILE A 1 303 ? 3.342 9.482 -9.195 1.00 90.88 303 ILE A C 1
ATOM 2436 O O . ILE A 1 303 ? 4.380 9.016 -8.721 1.00 90.88 303 ILE A O 1
ATOM 2440 N N . LEU A 1 304 ? 2.778 9.010 -10.302 1.00 90.00 304 LEU A N 1
ATOM 2441 C CA . LEU A 1 304 ? 3.402 8.016 -11.170 1.00 90.00 304 LEU A CA 1
ATOM 2442 C C . LEU A 1 304 ? 4.385 8.744 -12.085 1.00 90.00 304 LEU A C 1
ATOM 2444 O O . LEU A 1 304 ? 3.978 9.638 -12.814 1.00 90.00 304 LEU A O 1
ATOM 2448 N N . LEU A 1 305 ? 5.661 8.373 -12.034 1.00 83.56 305 LEU A N 1
ATOM 2449 C CA . LEU A 1 305 ? 6.701 8.972 -12.876 1.00 83.56 305 LEU A CA 1
ATOM 2450 C C . LEU A 1 305 ? 6.792 8.283 -14.242 1.00 83.56 305 LEU A C 1
ATOM 2452 O O . LEU A 1 305 ? 7.111 8.934 -15.225 1.00 83.56 305 LEU A O 1
ATOM 2456 N N . ASN A 1 306 ? 6.452 6.992 -14.313 1.00 68.88 306 ASN A N 1
ATOM 2457 C CA . ASN A 1 306 ? 6.377 6.273 -15.591 1.00 68.88 306 ASN A CA 1
ATOM 2458 C C . ASN A 1 306 ? 5.280 6.852 -16.491 1.00 68.88 306 ASN A C 1
ATOM 2460 O O . ASN A 1 306 ? 5.471 7.003 -17.687 1.00 68.88 306 ASN A O 1
ATOM 2464 N N . LYS A 1 307 ? 4.134 7.215 -15.898 1.00 57.78 307 LYS A N 1
ATOM 2465 C CA . LYS A 1 307 ? 2.995 7.725 -16.661 1.00 57.78 307 LYS A CA 1
ATOM 2466 C C . LYS A 1 307 ? 3.104 9.185 -17.055 1.00 57.78 307 LYS A C 1
ATOM 2468 O O . LYS A 1 307 ? 2.391 9.560 -17.953 1.00 57.78 307 LYS A O 1
ATOM 2473 N N . SER A 1 308 ? 3.944 10.011 -16.433 1.00 51.34 308 SER A N 1
ATOM 2474 C CA . SER A 1 308 ? 4.199 11.346 -16.995 1.00 51.34 308 SER A CA 1
ATOM 2475 C C . SER A 1 308 ? 4.993 11.253 -18.295 1.00 51.34 308 SER A C 1
ATOM 2477 O O . SER A 1 308 ? 4.822 12.095 -19.159 1.00 51.34 308 SER A O 1
ATOM 2479 N N . GLU A 1 309 ? 5.811 10.209 -18.462 1.00 48.41 309 GLU A N 1
ATOM 2480 C CA . GLU A 1 309 ? 6.400 9.896 -19.765 1.00 48.41 309 GLU A CA 1
ATOM 2481 C C . GLU A 1 309 ? 5.328 9.335 -20.712 1.00 48.41 309 GLU A C 1
ATOM 2483 O O . GLU A 1 309 ? 5.276 9.767 -21.853 1.00 48.41 309 GLU A O 1
ATOM 2488 N N . ASP A 1 310 ? 4.419 8.465 -20.246 1.00 45.94 310 ASP A N 1
ATOM 2489 C CA . ASP A 1 310 ? 3.323 7.947 -21.087 1.00 45.94 310 ASP A CA 1
ATOM 2490 C C . ASP A 1 310 ? 2.244 9.001 -21.434 1.00 45.94 310 ASP A C 1
ATOM 2492 O O . ASP A 1 310 ? 1.739 8.971 -22.542 1.00 45.94 310 ASP A O 1
ATOM 2496 N N . GLU A 1 311 ? 1.911 9.950 -20.551 1.00 47.47 311 GLU A N 1
ATOM 2497 C CA . GLU A 1 311 ? 1.006 11.089 -20.804 1.00 47.47 311 GLU A CA 1
ATOM 2498 C C . GLU A 1 311 ? 1.701 12.124 -21.699 1.00 47.47 311 GLU A C 1
ATOM 2500 O O . GLU A 1 311 ? 1.074 12.641 -22.610 1.00 47.47 311 GLU A O 1
ATOM 2505 N N . GLU A 1 312 ? 3.016 12.354 -21.552 1.00 47.81 312 GLU A N 1
ATOM 2506 C CA . GLU A 1 312 ? 3.783 13.111 -22.553 1.00 47.81 312 GLU A CA 1
ATOM 2507 C C . GLU A 1 312 ? 3.887 12.385 -23.904 1.00 47.81 312 GLU A C 1
ATOM 2509 O O . GLU A 1 312 ? 4.175 13.043 -24.899 1.00 47.81 312 GLU A O 1
ATOM 2514 N N . ILE A 1 313 ? 3.714 11.060 -23.960 1.00 48.31 313 ILE A N 1
ATOM 2515 C CA . ILE A 1 313 ? 3.698 10.263 -25.199 1.00 48.31 313 ILE A CA 1
ATOM 2516 C C . ILE A 1 313 ? 2.270 10.135 -25.761 1.00 48.31 313 ILE A C 1
ATOM 2518 O O . ILE A 1 313 ? 2.121 10.067 -26.973 1.00 48.31 313 ILE A O 1
ATOM 2522 N N . GLU A 1 314 ? 1.220 10.150 -24.936 1.00 45.91 314 GLU A N 1
ATOM 2523 C CA . GLU A 1 314 ? -0.182 10.221 -25.380 1.00 45.91 314 GLU A CA 1
ATOM 2524 C C . GLU A 1 314 ? -0.542 11.643 -25.854 1.00 45.91 314 GLU A C 1
ATOM 2526 O O . GLU A 1 314 ? -1.200 11.782 -26.880 1.00 45.91 314 GLU A O 1
ATOM 2531 N N . ASP A 1 315 ? -0.033 12.697 -25.200 1.00 46.22 315 ASP A N 1
ATOM 2532 C CA . ASP A 1 315 ? -0.130 14.090 -25.679 1.00 46.22 315 ASP A CA 1
ATOM 2533 C C . ASP A 1 315 ? 0.841 14.377 -26.842 1.00 46.22 315 ASP A C 1
ATOM 2535 O O . ASP A 1 315 ? 0.654 15.332 -27.598 1.00 46.22 315 ASP A O 1
ATOM 2539 N N . LYS A 1 316 ? 1.871 13.536 -27.015 1.00 48.09 316 LYS A N 1
ATOM 2540 C CA . LYS A 1 316 ? 2.638 13.402 -28.261 1.00 48.09 316 LYS A CA 1
ATOM 2541 C C . LYS A 1 316 ? 2.142 12.179 -29.029 1.00 48.09 316 LYS A C 1
ATOM 2543 O O . LYS A 1 316 ? 2.943 11.326 -29.424 1.00 48.09 316 LYS A O 1
ATOM 2548 N N . GLU A 1 317 ? 0.850 12.136 -29.366 1.00 48.69 317 GLU A N 1
ATOM 2549 C CA . GLU A 1 317 ? 0.538 11.703 -30.729 1.00 48.69 317 GLU A CA 1
ATOM 2550 C C . GLU A 1 317 ? 1.527 12.469 -31.611 1.00 48.69 317 GLU A C 1
ATOM 2552 O O . GLU A 1 317 ? 1.481 13.699 -31.661 1.00 48.69 317 GLU A O 1
ATOM 2557 N N . MET A 1 318 ? 2.537 11.781 -32.158 1.00 53.41 318 MET A N 1
ATOM 2558 C CA . MET A 1 318 ? 3.470 12.409 -33.084 1.00 53.41 318 MET A CA 1
ATOM 2559 C C . MET A 1 318 ? 2.621 13.224 -34.044 1.00 53.41 318 MET A C 1
ATOM 2561 O O . MET A 1 318 ? 1.728 12.644 -34.666 1.00 53.41 318 MET A O 1
ATOM 2565 N N . ASN A 1 319 ? 2.854 14.540 -34.111 1.00 59.97 319 ASN A N 1
ATOM 2566 C CA . ASN A 1 319 ? 2.112 15.404 -35.019 1.00 59.97 319 ASN A CA 1
ATOM 2567 C C . ASN A 1 319 ? 2.032 14.674 -36.362 1.00 59.97 319 ASN A C 1
ATOM 2569 O O . ASN A 1 319 ? 3.073 14.244 -36.866 1.00 59.97 319 ASN A O 1
ATOM 2573 N N . GLU A 1 320 ? 0.836 14.514 -36.939 1.00 65.25 320 GLU A N 1
ATOM 2574 C CA . GLU A 1 320 ? 0.668 13.834 -38.236 1.00 65.25 320 GLU A CA 1
ATOM 2575 C C . GLU A 1 320 ? 1.661 14.364 -39.286 1.00 65.25 320 GLU A C 1
ATOM 2577 O O . GLU A 1 320 ? 2.068 13.626 -40.176 1.00 65.25 320 GLU A O 1
ATOM 2582 N N . ALA A 1 321 ? 2.110 15.616 -39.133 1.00 68.00 321 ALA A N 1
ATOM 2583 C CA . ALA A 1 321 ? 3.195 16.237 -39.884 1.00 68.00 321 ALA A CA 1
ATOM 2584 C C . ALA A 1 321 ? 4.561 15.523 -39.762 1.00 68.00 321 ALA A C 1
ATOM 2586 O O . ALA A 1 321 ? 5.152 15.199 -40.785 1.00 68.00 321 ALA A O 1
ATOM 2587 N N . GLU A 1 322 ? 5.058 15.224 -38.555 1.00 70.94 322 GLU A N 1
ATOM 2588 C CA . GLU A 1 322 ? 6.344 14.519 -38.375 1.00 70.94 322 GLU A CA 1
ATOM 2589 C C . GLU A 1 322 ? 6.258 13.067 -38.856 1.00 70.94 322 GLU A C 1
ATOM 2591 O O . GLU A 1 322 ? 7.206 12.516 -39.418 1.00 70.94 322 GLU A O 1
ATOM 2596 N N . LEU A 1 323 ? 5.092 12.449 -38.663 1.00 70.75 323 LEU A N 1
ATOM 2597 C CA . LEU A 1 323 ? 4.800 11.114 -39.165 1.00 70.75 323 LEU A CA 1
ATOM 2598 C C . LEU A 1 323 ? 4.777 11.106 -40.706 1.00 70.75 323 LEU A C 1
ATOM 2600 O O . LEU A 1 323 ? 5.349 10.212 -41.327 1.00 70.75 323 LEU A O 1
ATOM 2604 N N . ALA A 1 324 ? 4.164 12.119 -41.329 1.00 73.75 324 ALA A N 1
ATOM 2605 C CA . ALA A 1 324 ? 4.128 12.298 -42.778 1.00 73.75 324 ALA A CA 1
ATOM 2606 C C . ALA A 1 324 ? 5.520 12.559 -43.367 1.00 73.75 324 ALA A C 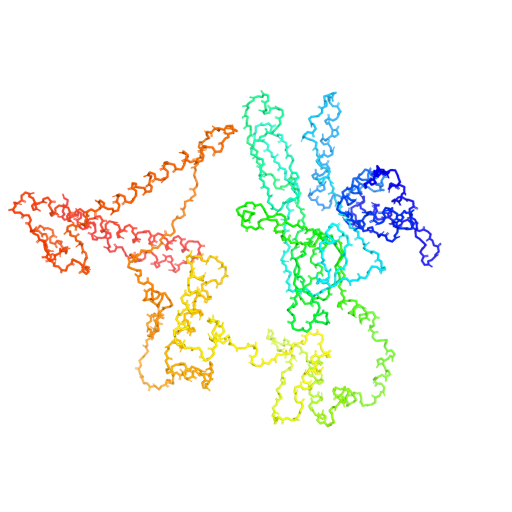1
ATOM 2608 O O . ALA A 1 324 ? 5.843 11.989 -44.408 1.00 73.75 324 ALA A O 1
ATOM 2609 N N . ASP A 1 325 ? 6.359 13.342 -42.687 1.00 76.81 325 ASP A N 1
ATOM 2610 C CA . ASP A 1 325 ? 7.748 13.577 -43.089 1.00 76.81 325 ASP A CA 1
ATOM 2611 C C . ASP A 1 325 ? 8.569 12.276 -43.057 1.00 76.81 325 ASP A C 1
ATOM 2613 O O . ASP A 1 325 ? 9.311 11.979 -43.995 1.00 76.81 325 ASP A O 1
ATOM 2617 N N . LEU A 1 326 ? 8.376 11.439 -42.031 1.00 71.44 326 LEU A N 1
ATOM 2618 C CA . LEU A 1 326 ? 9.011 10.119 -41.940 1.00 71.44 326 LEU A CA 1
ATOM 2619 C C . LEU A 1 326 ? 8.492 9.130 -42.993 1.00 71.44 326 LEU A C 1
ATOM 2621 O O . LEU A 1 326 ? 9.264 8.310 -43.489 1.00 71.44 326 LEU A O 1
ATOM 2625 N N . PHE A 1 327 ? 7.206 9.191 -43.350 1.00 72.94 327 PHE A N 1
ATOM 2626 C CA . PHE A 1 327 ? 6.626 8.359 -44.410 1.00 72.94 327 PHE A CA 1
ATOM 2627 C C . PHE A 1 327 ? 6.967 8.845 -45.825 1.00 72.94 327 PHE A C 1
ATOM 2629 O O . PHE A 1 327 ? 6.920 8.051 -46.766 1.00 72.94 327 PHE A O 1
ATOM 2636 N N . ALA A 1 328 ? 7.311 10.124 -45.996 1.00 78.25 328 ALA A N 1
ATOM 2637 C CA . ALA A 1 328 ? 7.750 10.679 -47.274 1.00 78.25 328 ALA A CA 1
ATOM 2638 C C . ALA A 1 328 ? 9.148 10.176 -47.680 1.00 78.25 328 ALA A C 1
ATOM 2640 O O . ALA A 1 328 ? 9.477 10.133 -48.872 1.00 78.25 328 ALA A O 1
ATOM 2641 N N . GLU A 1 329 ? 9.967 9.757 -46.713 1.00 75.25 329 GLU A N 1
ATOM 2642 C CA . GLU A 1 329 ? 11.254 9.117 -46.971 1.00 75.25 329 GLU A CA 1
ATOM 2643 C C . GLU A 1 329 ? 11.091 7.657 -47.434 1.00 75.25 329 GLU A C 1
ATOM 2645 O O . GLU A 1 329 ? 10.422 6.838 -46.808 1.00 75.25 329 GLU A O 1
ATOM 2650 N N . LYS A 1 330 ? 11.749 7.301 -48.546 1.00 68.44 330 LYS A N 1
ATOM 2651 C CA . LYS A 1 330 ? 11.543 6.013 -49.237 1.00 68.44 330 LYS A CA 1
ATOM 2652 C C . LYS A 1 330 ? 12.134 4.782 -48.532 1.00 68.44 330 LYS A C 1
ATOM 2654 O O . LYS A 1 330 ? 11.683 3.680 -48.828 1.00 68.44 330 LYS A O 1
ATOM 2659 N N . ASP A 1 331 ? 13.054 4.955 -47.579 1.00 81.25 331 ASP A N 1
ATOM 2660 C CA . ASP A 1 331 ? 13.814 3.854 -46.951 1.00 81.25 331 ASP A CA 1
ATOM 2661 C C . ASP A 1 331 ? 13.659 3.798 -45.415 1.00 81.25 331 ASP A C 1
ATOM 2663 O O . ASP A 1 331 ? 14.599 3.489 -44.677 1.00 81.25 331 ASP A O 1
ATOM 2667 N N . LEU A 1 332 ? 12.456 4.084 -44.899 1.00 85.12 332 LEU A N 1
ATOM 2668 C CA . LEU A 1 332 ? 12.173 4.092 -43.455 1.00 85.12 332 LEU A CA 1
ATOM 2669 C C . LEU A 1 332 ? 12.497 2.750 -42.771 1.00 85.12 332 LEU A C 1
ATOM 2671 O O . LEU A 1 332 ? 13.047 2.724 -41.671 1.00 85.12 332 LEU A O 1
ATOM 2675 N N . TYR A 1 333 ? 12.187 1.626 -43.424 1.00 87.06 333 TYR A N 1
ATOM 2676 C CA . TYR A 1 333 ? 12.392 0.288 -42.858 1.00 87.06 333 TYR A CA 1
ATOM 2677 C C . TYR A 1 333 ? 13.873 -0.019 -42.597 1.00 87.06 333 TYR A C 1
ATOM 2679 O O . TYR A 1 333 ? 14.241 -0.459 -41.505 1.00 87.06 333 TYR A O 1
ATOM 2687 N N . ASP A 1 334 ? 14.730 0.265 -43.577 1.00 88.50 334 ASP A N 1
ATOM 2688 C CA . ASP A 1 334 ? 16.169 0.030 -43.470 1.00 88.50 334 ASP A CA 1
ATOM 2689 C C . ASP A 1 334 ? 16.816 1.024 -42.502 1.00 88.50 334 ASP A C 1
ATOM 2691 O O . ASP A 1 334 ? 17.647 0.637 -41.678 1.00 88.50 334 ASP A O 1
ATOM 2695 N N . ARG A 1 335 ? 16.363 2.283 -42.505 1.00 88.25 335 ARG A N 1
ATOM 2696 C CA . ARG A 1 335 ? 16.827 3.314 -41.570 1.00 88.25 335 ARG A CA 1
ATOM 2697 C C . ARG A 1 335 ? 16.496 2.975 -40.117 1.00 88.25 335 ARG A C 1
ATOM 2699 O O . ARG A 1 335 ? 17.362 3.113 -39.248 1.00 88.25 335 ARG A O 1
ATOM 2706 N N . LEU A 1 336 ? 15.285 2.491 -39.841 1.00 88.56 336 LEU A N 1
ATOM 2707 C CA . LEU A 1 336 ? 14.886 2.044 -38.504 1.00 88.56 336 LEU A CA 1
ATOM 2708 C C . LEU A 1 336 ? 15.688 0.814 -38.073 1.00 88.56 336 LEU A C 1
ATOM 2710 O O . LEU A 1 336 ? 16.168 0.759 -36.942 1.00 88.56 336 LEU A O 1
ATOM 2714 N N . ALA A 1 337 ? 15.903 -0.142 -38.980 1.00 91.88 337 ALA A N 1
ATOM 2715 C CA . ALA A 1 337 ? 16.723 -1.313 -38.693 1.00 91.88 337 ALA A CA 1
ATOM 2716 C C . ALA A 1 337 ? 18.181 -0.932 -38.382 1.00 91.88 337 ALA A C 1
ATOM 2718 O O . ALA A 1 337 ? 18.750 -1.441 -37.418 1.00 91.88 337 ALA A O 1
ATOM 2719 N N . MET A 1 338 ? 18.780 -0.002 -39.132 1.00 89.00 338 MET A N 1
ATOM 2720 C CA . MET A 1 338 ? 20.135 0.498 -38.859 1.00 89.00 338 MET A CA 1
ATOM 2721 C C . MET A 1 338 ? 20.222 1.297 -37.553 1.00 89.00 338 MET A C 1
ATOM 2723 O O . MET A 1 338 ? 21.253 1.258 -36.880 1.00 89.00 338 MET A O 1
ATOM 2727 N N . SER A 1 339 ? 19.132 1.964 -37.162 1.00 90.06 339 SER A N 1
ATOM 2728 C CA . SER A 1 339 ? 19.024 2.697 -35.894 1.00 90.06 339 SER A CA 1
ATOM 2729 C C . SER A 1 339 ? 19.012 1.783 -34.664 1.00 90.06 339 SER A C 1
ATOM 2731 O O . SER A 1 339 ? 19.352 2.231 -33.570 1.00 90.06 339 SER A O 1
ATOM 2733 N N . ILE A 1 340 ? 18.678 0.494 -34.813 1.00 91.44 340 ILE A N 1
ATOM 2734 C CA . ILE A 1 340 ? 18.786 -0.483 -33.723 1.00 91.44 340 ILE A CA 1
ATOM 2735 C C . ILE A 1 340 ? 20.261 -0.852 -33.517 1.00 91.44 340 ILE A C 1
ATOM 2737 O O . ILE A 1 340 ? 20.909 -1.434 -34.390 1.00 91.44 340 ILE A O 1
ATOM 2741 N N . ALA A 1 341 ? 20.784 -0.556 -32.324 1.00 91.88 341 ALA A N 1
ATOM 2742 C CA . ALA A 1 341 ? 22.174 -0.808 -31.934 1.00 91.88 341 ALA A CA 1
ATOM 2743 C C . ALA A 1 341 ? 23.193 -0.330 -33.000 1.00 91.88 341 ALA A C 1
ATOM 2745 O O . ALA A 1 341 ? 23.883 -1.155 -33.612 1.00 91.88 341 ALA A O 1
ATOM 2746 N N . PRO A 1 342 ? 23.311 0.992 -33.237 1.00 91.44 342 PRO A N 1
ATOM 2747 C CA . PRO A 1 342 ? 24.183 1.546 -34.279 1.00 91.44 342 PRO A CA 1
ATOM 2748 C C . PRO A 1 342 ? 25.677 1.315 -33.993 1.00 91.44 342 PRO A C 1
ATOM 2750 O O . PRO A 1 342 ? 26.497 1.369 -34.901 1.00 91.44 342 PRO A O 1
ATOM 2753 N N . GLU A 1 343 ? 26.028 0.993 -32.743 1.00 90.06 343 GLU A N 1
ATOM 2754 C CA . GLU A 1 343 ? 27.382 0.612 -32.313 1.00 90.06 343 GLU A CA 1
ATOM 2755 C C . GLU A 1 343 ? 27.901 -0.664 -33.002 1.00 90.06 343 GLU A C 1
ATOM 2757 O O . GLU A 1 343 ? 29.109 -0.879 -33.079 1.00 90.06 343 GLU A O 1
ATOM 2762 N N . ILE A 1 344 ? 27.002 -1.528 -33.489 1.00 90.44 344 ILE A N 1
ATOM 2763 C CA . ILE A 1 344 ? 27.352 -2.778 -34.169 1.00 90.44 344 ILE A CA 1
ATOM 2764 C C . ILE A 1 344 ? 27.165 -2.576 -35.670 1.00 90.44 344 ILE A C 1
ATOM 2766 O O . ILE A 1 344 ? 26.039 -2.400 -36.142 1.00 90.44 344 ILE A O 1
ATOM 2770 N N . TYR A 1 345 ? 28.265 -2.642 -36.417 1.00 89.19 345 TYR A N 1
ATOM 2771 C CA . TYR A 1 345 ? 28.242 -2.631 -37.877 1.00 89.19 345 TYR A CA 1
ATOM 2772 C C . TYR A 1 345 ? 27.819 -4.000 -38.437 1.00 89.19 345 TYR A C 1
ATOM 2774 O O . TYR A 1 345 ? 28.253 -5.041 -37.942 1.00 89.19 345 TYR A O 1
ATOM 2782 N N . GLY A 1 346 ? 26.994 -4.001 -39.487 1.00 88.69 346 GLY A N 1
ATOM 2783 C CA . GLY A 1 346 ? 26.501 -5.214 -40.148 1.00 88.69 346 GLY A CA 1
ATOM 2784 C C . GLY A 1 346 ? 25.282 -5.861 -39.472 1.00 88.69 346 GLY A C 1
ATOM 2785 O O . GLY A 1 346 ? 24.565 -5.228 -38.696 1.00 88.69 346 GLY A O 1
ATOM 2786 N N . HIS A 1 347 ? 25.032 -7.136 -39.802 1.00 89.62 347 HIS A N 1
ATOM 2787 C CA . HIS A 1 347 ? 23.876 -7.923 -39.336 1.00 89.62 347 HIS A CA 1
ATOM 2788 C C . HIS A 1 347 ? 22.506 -7.263 -39.591 1.00 89.62 347 HIS A C 1
ATOM 2790 O O . HIS A 1 347 ? 21.603 -7.347 -38.756 1.00 89.62 347 HIS A O 1
ATOM 2796 N N . GLU A 1 348 ? 22.340 -6.628 -40.753 1.00 90.88 348 GLU A N 1
ATOM 2797 C CA . GLU A 1 348 ? 21.117 -5.901 -41.122 1.00 90.88 348 GLU A CA 1
ATOM 2798 C C . GLU A 1 348 ? 19.865 -6.780 -41.033 1.00 90.88 348 GLU A C 1
ATOM 2800 O O . GLU A 1 348 ? 18.863 -6.365 -40.455 1.00 90.88 348 GLU A O 1
ATOM 2805 N N . ASP A 1 349 ? 19.949 -8.033 -41.481 1.00 92.44 349 ASP A N 1
ATOM 2806 C CA . ASP A 1 349 ? 18.834 -8.985 -41.427 1.00 92.44 349 ASP A CA 1
ATOM 2807 C C . ASP A 1 349 ? 18.403 -9.314 -39.989 1.00 92.44 349 ASP A C 1
ATOM 2809 O O . ASP A 1 349 ? 17.212 -9.434 -39.694 1.00 92.44 349 ASP A O 1
ATOM 2813 N N . ILE A 1 350 ? 19.362 -9.415 -39.060 1.00 93.00 350 ILE A N 1
ATOM 2814 C CA . ILE A 1 350 ? 19.076 -9.677 -37.642 1.00 93.00 350 ILE A CA 1
ATOM 2815 C C . ILE A 1 350 ? 18.418 -8.448 -37.016 1.00 93.00 350 ILE A C 1
ATOM 2817 O O . ILE A 1 350 ? 17.439 -8.583 -36.284 1.00 93.00 350 ILE A O 1
ATOM 2821 N N . LYS A 1 351 ? 18.914 -7.244 -37.322 1.00 93.38 351 LYS A N 1
ATOM 2822 C CA . LYS A 1 351 ? 18.319 -5.993 -36.835 1.00 93.38 351 LYS A CA 1
ATOM 2823 C C . LYS A 1 351 ? 16.900 -5.798 -37.370 1.00 93.38 351 LYS A C 1
ATOM 2825 O O . LYS A 1 351 ? 16.014 -5.445 -36.599 1.00 93.38 351 LYS A O 1
ATOM 2830 N N . LYS A 1 352 ? 16.655 -6.126 -38.642 1.00 92.88 352 LYS A N 1
ATOM 2831 C CA . LYS A 1 352 ? 15.317 -6.168 -39.258 1.00 92.88 352 LYS A CA 1
ATOM 2832 C C . LYS A 1 352 ? 14.386 -7.152 -38.547 1.00 92.88 352 LYS A C 1
ATOM 2834 O O . LYS A 1 352 ? 13.249 -6.806 -38.234 1.00 92.88 352 LYS A O 1
ATOM 2839 N N . ALA A 1 353 ? 14.867 -8.353 -38.222 1.00 93.06 353 ALA A N 1
ATOM 2840 C CA . ALA A 1 353 ? 14.089 -9.332 -37.461 1.00 93.06 353 ALA A CA 1
ATOM 2841 C C . ALA A 1 353 ? 13.768 -8.849 -36.032 1.00 93.06 353 ALA A C 1
ATOM 2843 O O . ALA A 1 353 ? 12.654 -9.052 -35.550 1.00 93.06 353 ALA A O 1
ATOM 2844 N N . LEU A 1 354 ? 14.712 -8.176 -35.364 1.00 93.12 354 LEU A N 1
ATOM 2845 C CA . LEU A 1 354 ? 14.492 -7.568 -34.046 1.00 93.12 354 LEU A CA 1
ATOM 2846 C C . LEU A 1 354 ? 13.536 -6.366 -34.107 1.00 93.12 354 LEU A C 1
ATOM 2848 O O . LEU A 1 354 ? 12.744 -6.181 -33.187 1.00 93.12 354 LEU A O 1
ATOM 2852 N N . LEU A 1 355 ? 13.553 -5.586 -35.191 1.00 92.88 355 LEU A N 1
ATOM 2853 C CA . LEU A 1 355 ? 12.579 -4.518 -35.426 1.00 92.88 355 LEU A CA 1
ATOM 2854 C C . LEU A 1 355 ? 11.159 -5.091 -35.529 1.00 92.88 355 LEU A C 1
ATOM 2856 O O . LEU A 1 355 ? 10.250 -4.614 -34.857 1.00 92.88 355 LEU A O 1
ATOM 2860 N N . LEU A 1 356 ? 10.976 -6.164 -36.304 1.00 91.81 356 LEU A N 1
ATOM 2861 C CA . LEU A 1 356 ? 9.687 -6.857 -36.401 1.00 91.81 356 LEU A CA 1
ATOM 2862 C C . LEU A 1 356 ? 9.257 -7.479 -35.064 1.00 91.81 356 LEU A C 1
ATOM 2864 O O . LEU A 1 356 ? 8.067 -7.518 -34.766 1.00 91.81 356 LEU A O 1
ATOM 2868 N N . LEU A 1 357 ? 10.204 -7.931 -34.237 1.00 92.31 357 LEU A N 1
ATOM 2869 C CA . LEU A 1 357 ? 9.921 -8.404 -32.879 1.00 92.31 357 LEU A CA 1
ATOM 2870 C C . LEU A 1 357 ? 9.378 -7.283 -31.976 1.00 92.31 357 LEU A C 1
ATOM 2872 O O . LEU A 1 357 ? 8.469 -7.539 -31.192 1.00 92.31 357 LEU A O 1
ATOM 2876 N N . LEU A 1 358 ? 9.920 -6.065 -32.089 1.00 90.12 358 LEU A N 1
ATOM 2877 C CA . LEU A 1 358 ? 9.482 -4.895 -31.320 1.00 90.12 358 LEU A CA 1
ATOM 2878 C C . LEU A 1 358 ? 8.101 -4.392 -31.751 1.00 90.12 358 LEU A C 1
ATOM 2880 O O . LEU A 1 358 ? 7.292 -4.044 -30.897 1.00 90.12 358 LEU A O 1
ATOM 2884 N N . VAL A 1 359 ? 7.831 -4.377 -33.060 1.00 90.12 359 VAL A N 1
ATOM 2885 C CA . VAL A 1 359 ? 6.515 -4.012 -33.614 1.00 90.12 359 VAL A CA 1
ATOM 2886 C C . VAL A 1 359 ? 5.473 -5.094 -33.308 1.00 90.12 359 VAL A C 1
ATOM 2888 O O . VAL A 1 359 ? 4.311 -4.793 -33.043 1.00 90.12 359 VAL A O 1
ATOM 2891 N N . GLY A 1 360 ? 5.891 -6.361 -33.306 1.00 88.69 360 GLY A N 1
ATOM 2892 C CA . GLY A 1 360 ? 5.013 -7.503 -33.102 1.00 88.69 360 GLY A CA 1
ATOM 2893 C C . GLY A 1 360 ? 4.112 -7.785 -34.307 1.00 88.69 360 GLY A C 1
ATOM 2894 O O . GLY A 1 360 ? 4.293 -7.266 -35.408 1.00 88.69 360 GLY A O 1
ATOM 2895 N N . GLY A 1 361 ? 3.140 -8.668 -34.099 1.00 87.06 361 GLY A N 1
ATOM 2896 C CA . GLY A 1 361 ? 2.144 -9.040 -35.098 1.00 87.06 361 GLY A CA 1
ATOM 2897 C C . GLY A 1 361 ? 0.725 -8.922 -34.552 1.00 87.06 361 GLY A C 1
ATOM 2898 O O . GLY A 1 361 ? 0.504 -8.711 -33.363 1.00 87.06 361 GLY A O 1
ATOM 2899 N N . ILE A 1 362 ? -0.257 -9.088 -35.434 1.00 88.69 362 ILE A N 1
ATOM 2900 C CA . ILE A 1 362 ? -1.675 -8.959 -35.085 1.00 88.69 362 ILE A CA 1
ATOM 2901 C C . ILE A 1 362 ? -2.190 -10.287 -34.519 1.00 88.69 362 ILE A C 1
ATOM 2903 O O . ILE A 1 362 ? -2.116 -11.324 -35.185 1.00 88.69 362 ILE A O 1
ATOM 2907 N N . ASP A 1 363 ? -2.763 -10.249 -33.316 1.00 89.25 363 ASP A N 1
ATOM 2908 C CA . ASP A 1 363 ? -3.521 -11.367 -32.753 1.00 89.25 363 ASP A CA 1
ATOM 2909 C C . ASP A 1 363 ? -4.791 -11.609 -33.587 1.00 89.25 363 ASP A C 1
ATOM 2911 O O . ASP A 1 363 ? -5.602 -10.704 -33.785 1.00 89.25 363 ASP A O 1
ATOM 2915 N N . LYS A 1 364 ? -4.999 -12.842 -34.063 1.00 88.88 364 LYS A N 1
ATOM 2916 C CA . LYS A 1 364 ? -6.189 -13.213 -34.852 1.00 88.88 364 LYS A CA 1
ATOM 2917 C C . LYS A 1 364 ? -6.987 -14.303 -34.148 1.00 88.88 364 LYS A C 1
ATOM 2919 O O . LYS A 1 364 ? -6.414 -15.239 -33.602 1.00 88.88 364 LYS A O 1
ATOM 2924 N N . SER A 1 365 ? -8.313 -14.238 -34.221 1.00 86.50 365 SER A N 1
ATOM 2925 C CA . SER A 1 365 ? -9.223 -15.265 -33.687 1.00 86.50 365 SER A CA 1
ATOM 2926 C C . SER A 1 365 ? -10.187 -15.793 -34.760 1.00 86.50 365 SER A C 1
ATOM 2928 O O . SER A 1 365 ? -11.404 -15.711 -34.592 1.00 86.50 365 SER A O 1
ATOM 2930 N N . PRO A 1 366 ? -9.685 -16.340 -35.885 1.00 81.38 366 PRO A N 1
ATOM 2931 C CA . PRO A 1 366 ? -10.509 -16.559 -37.072 1.00 81.38 366 PRO A CA 1
ATOM 2932 C C . PRO A 1 366 ? -11.639 -17.587 -36.890 1.00 81.38 366 PRO A C 1
ATOM 2934 O O . PRO A 1 366 ? -12.561 -17.582 -37.694 1.00 81.38 366 PRO A O 1
ATOM 2937 N N . GLN A 1 367 ? -11.613 -18.435 -35.853 1.00 81.62 367 GLN A N 1
ATOM 2938 C CA . GLN A 1 367 ? -12.683 -19.397 -35.524 1.00 81.62 367 GLN A CA 1
ATOM 2939 C C . GLN A 1 367 ? -12.707 -19.721 -34.014 1.00 81.62 367 GLN A C 1
ATOM 2941 O O . GLN A 1 367 ? -12.649 -20.879 -33.612 1.00 81.62 367 GLN A O 1
ATOM 2946 N N . GLY A 1 368 ? -12.666 -18.706 -33.144 1.00 87.06 368 GLY A N 1
ATOM 2947 C CA . GLY A 1 368 ? -12.659 -18.896 -31.679 1.00 87.06 368 GLY A CA 1
ATOM 2948 C C . GLY A 1 368 ? -11.339 -19.416 -31.082 1.00 87.06 368 GLY A C 1
ATOM 2949 O O . GLY A 1 368 ? -11.093 -19.235 -29.893 1.00 87.06 368 GLY A O 1
ATOM 2950 N N . MET A 1 369 ? -10.440 -19.976 -31.898 1.00 89.69 369 MET A N 1
ATOM 2951 C CA . MET A 1 369 ? -9.050 -20.242 -31.522 1.00 89.69 369 MET A CA 1
ATOM 2952 C C . MET A 1 369 ? -8.205 -18.975 -31.707 1.00 89.69 369 MET A C 1
ATOM 2954 O O . MET A 1 369 ? -8.088 -18.461 -32.822 1.00 89.69 369 MET A O 1
ATOM 2958 N N . LYS A 1 370 ? -7.615 -18.470 -30.617 1.00 89.81 370 LYS A N 1
ATOM 2959 C CA . LYS A 1 370 ? -6.717 -17.308 -30.649 1.00 89.81 370 LYS A CA 1
ATOM 2960 C C . LYS A 1 370 ? -5.332 -17.725 -31.160 1.00 89.81 370 LYS A C 1
ATOM 2962 O O . LYS A 1 370 ? -4.640 -18.510 -30.517 1.00 89.81 370 LYS A O 1
ATOM 2967 N N . VAL A 1 371 ? -4.922 -17.175 -32.297 1.00 89.00 371 VAL A N 1
ATOM 2968 C CA . VAL A 1 371 ? -3.567 -17.275 -32.847 1.00 89.00 371 VAL A CA 1
ATOM 2969 C C . VAL A 1 371 ? -2.756 -16.091 -32.330 1.00 89.00 371 VAL A C 1
ATOM 2971 O O . VAL A 1 371 ? -3.162 -14.940 -32.494 1.00 89.00 371 VAL A O 1
ATOM 2974 N N . ARG A 1 372 ? -1.617 -16.385 -31.694 1.00 90.25 372 ARG A N 1
ATOM 2975 C CA . ARG A 1 372 ? -0.691 -15.374 -31.169 1.00 90.25 372 ARG A CA 1
ATOM 2976 C C . ARG A 1 372 ? -0.023 -14.598 -32.310 1.00 90.25 372 ARG A C 1
ATOM 2978 O O . ARG A 1 372 ? 0.520 -15.215 -33.223 1.00 90.25 372 ARG A O 1
ATOM 2985 N N . GLY A 1 373 ? -0.028 -13.273 -32.225 1.00 88.50 373 GLY A N 1
ATOM 2986 C CA . GLY A 1 373 ? 0.708 -12.370 -33.111 1.00 88.50 373 GLY A CA 1
ATOM 2987 C C . GLY A 1 373 ? 2.155 -12.128 -32.670 1.00 88.50 373 GLY A C 1
ATOM 2988 O O . GLY A 1 373 ? 2.977 -11.695 -33.472 1.00 88.50 373 GLY A O 1
ATOM 2989 N N . ASN A 1 374 ? 2.497 -12.447 -31.417 1.00 90.25 374 ASN A N 1
ATOM 2990 C CA . ASN A 1 374 ? 3.834 -12.210 -30.869 1.00 90.25 374 ASN A CA 1
ATOM 2991 C C . ASN A 1 374 ? 4.876 -13.179 -31.452 1.00 90.25 374 ASN A C 1
ATOM 2993 O O . ASN A 1 374 ? 4.751 -14.406 -31.322 1.00 90.25 374 ASN A O 1
ATOM 2997 N N . ILE A 1 375 ? 5.925 -12.607 -32.045 1.00 91.50 375 ILE A N 1
ATOM 2998 C CA . ILE A 1 375 ? 7.060 -13.317 -32.642 1.00 91.50 375 ILE A CA 1
ATOM 2999 C C . ILE A 1 375 ? 8.029 -13.738 -31.529 1.00 91.50 375 ILE A C 1
ATOM 3001 O O . ILE A 1 375 ? 8.285 -12.977 -30.605 1.00 91.50 375 ILE A O 1
ATOM 3005 N N . ASN A 1 376 ? 8.593 -14.945 -31.620 1.00 92.06 376 ASN A N 1
ATOM 3006 C CA . ASN A 1 376 ? 9.690 -15.377 -30.749 1.00 92.06 376 ASN A CA 1
ATOM 3007 C C . ASN A 1 376 ? 10.933 -15.607 -31.612 1.00 92.06 376 ASN A C 1
ATOM 3009 O O . ASN A 1 376 ? 10.899 -16.458 -32.500 1.00 92.06 376 ASN A O 1
ATOM 3013 N N . VAL A 1 377 ? 12.020 -14.883 -31.340 1.00 91.12 377 VAL A N 1
ATOM 3014 C CA . VAL A 1 377 ? 13.289 -14.993 -32.079 1.00 91.12 377 VAL A CA 1
ATOM 3015 C C . VAL A 1 377 ? 14.359 -15.610 -31.178 1.00 91.12 377 VAL A C 1
ATOM 3017 O O . VAL A 1 377 ? 14.520 -15.200 -30.031 1.00 91.12 377 VAL A O 1
ATOM 3020 N N . CYS A 1 378 ? 15.105 -16.589 -31.695 1.00 91.88 378 CYS A N 1
ATOM 3021 C CA . CYS A 1 378 ? 16.263 -17.178 -31.023 1.00 91.88 378 CYS A CA 1
ATOM 3022 C C . CYS A 1 378 ? 17.543 -16.788 -31.772 1.00 91.88 378 CYS A C 1
ATOM 3024 O O . CYS A 1 378 ? 17.636 -16.997 -32.980 1.00 91.88 378 CYS A O 1
ATOM 3026 N N . LEU A 1 379 ? 18.529 -16.235 -31.060 1.00 90.81 379 LEU A N 1
ATOM 3027 C CA . LEU A 1 379 ? 19.841 -15.903 -31.620 1.00 90.81 379 LEU A CA 1
ATOM 3028 C C . LEU A 1 379 ? 20.852 -17.008 -31.283 1.00 90.81 379 LEU A C 1
ATOM 3030 O O . LEU A 1 379 ? 21.259 -17.162 -30.130 1.00 90.81 379 LEU A O 1
ATOM 3034 N N . MET A 1 380 ? 21.305 -17.744 -32.297 1.00 90.56 380 MET A N 1
ATOM 3035 C CA . MET A 1 380 ? 22.334 -18.784 -32.183 1.00 90.56 380 MET A CA 1
ATOM 3036 C C . MET A 1 380 ? 23.627 -18.330 -32.878 1.00 90.56 380 MET A C 1
ATOM 3038 O O . MET A 1 380 ? 23.571 -17.586 -33.850 1.00 90.56 380 MET A O 1
ATOM 3042 N N . GLY A 1 381 ? 24.797 -18.722 -32.362 1.00 89.00 381 GLY A N 1
ATOM 3043 C CA . GLY A 1 381 ? 26.089 -18.374 -32.976 1.00 89.00 381 GLY A CA 1
ATOM 3044 C C . GLY A 1 381 ? 27.269 -18.394 -32.003 1.00 89.00 381 GLY A C 1
ATOM 3045 O O . GLY A 1 381 ? 27.087 -18.658 -30.811 1.00 89.00 381 GLY A O 1
ATOM 3046 N N . ASP A 1 382 ? 28.452 -18.055 -32.499 1.00 91.06 382 ASP A N 1
ATOM 3047 C CA . ASP A 1 382 ? 29.701 -18.073 -31.734 1.00 91.06 382 ASP A CA 1
ATOM 3048 C C . ASP A 1 382 ? 29.772 -16.991 -30.637 1.00 91.06 382 ASP A C 1
ATOM 3050 O O . ASP A 1 382 ? 29.050 -15.982 -30.681 1.00 91.06 382 ASP A O 1
ATOM 3054 N N . PRO A 1 383 ? 30.626 -17.166 -29.611 1.00 83.75 383 PRO A N 1
ATOM 3055 C CA . PRO A 1 383 ? 30.970 -16.082 -28.699 1.00 83.75 383 PRO A CA 1
ATOM 3056 C C . PRO A 1 383 ? 31.762 -15.007 -29.464 1.00 83.75 383 PRO A C 1
ATOM 3058 O O . PRO A 1 383 ? 32.866 -15.259 -29.928 1.00 83.75 383 PRO A O 1
ATOM 3061 N N . GLY A 1 384 ? 31.195 -13.807 -29.612 1.00 82.06 384 GLY A N 1
ATOM 3062 C CA . GLY A 1 384 ? 31.853 -12.684 -30.302 1.00 82.06 384 GLY A CA 1
ATOM 3063 C C . GLY A 1 384 ? 30.948 -11.900 -31.252 1.00 82.06 384 GLY A C 1
ATOM 3064 O O . GLY A 1 384 ? 31.187 -10.722 -31.478 1.00 82.06 384 GLY A O 1
ATOM 3065 N N . VAL A 1 385 ? 29.835 -12.486 -31.708 1.00 88.44 385 VAL A N 1
ATOM 3066 C CA . VAL A 1 385 ? 28.857 -11.823 -32.603 1.00 88.44 385 VAL A CA 1
ATOM 3067 C C . VAL A 1 385 ? 27.944 -10.799 -31.896 1.00 88.44 385 VAL A C 1
ATOM 3069 O O . VAL A 1 385 ? 26.833 -10.531 -32.339 1.00 88.44 385 VAL A O 1
ATOM 3072 N N . ALA A 1 386 ? 28.360 -10.280 -30.736 1.00 89.94 386 ALA A N 1
ATOM 3073 C CA . ALA A 1 386 ? 27.650 -9.255 -29.958 1.00 89.94 386 ALA A CA 1
ATOM 3074 C C . ALA A 1 386 ? 26.154 -9.533 -29.637 1.00 89.94 386 ALA A C 1
ATOM 3076 O O . ALA A 1 386 ? 25.405 -8.611 -29.319 1.00 89.94 386 ALA A O 1
ATOM 3077 N N . LYS A 1 387 ? 25.705 -10.802 -29.633 1.00 91.38 387 LYS A N 1
ATOM 3078 C CA . LYS A 1 387 ? 24.304 -11.199 -29.342 1.00 91.38 387 LYS A CA 1
ATOM 3079 C C . LYS A 1 387 ? 23.737 -10.578 -28.060 1.00 91.38 387 LYS A C 1
ATOM 3081 O O . LYS A 1 387 ? 22.625 -10.060 -28.066 1.00 91.38 387 LYS A O 1
ATOM 3086 N N . SER A 1 388 ? 24.501 -10.605 -26.968 1.00 88.81 388 SER A N 1
ATOM 3087 C CA . SER A 1 388 ? 24.070 -10.036 -25.683 1.00 88.81 388 SER A CA 1
ATOM 3088 C C . SER A 1 388 ? 23.934 -8.510 -25.731 1.00 88.81 388 SER A C 1
ATOM 3090 O O . SER A 1 388 ? 23.049 -7.963 -25.081 1.00 88.81 388 SER A O 1
ATOM 3092 N N . GLN A 1 389 ? 24.767 -7.825 -26.526 1.00 90.44 389 GLN A N 1
ATOM 3093 C CA . GLN A 1 389 ? 24.692 -6.374 -26.735 1.00 90.44 389 GLN A CA 1
ATOM 3094 C C . GLN A 1 389 ? 23.405 -6.009 -27.490 1.00 90.44 389 GLN A C 1
ATOM 3096 O O . GLN A 1 389 ? 22.699 -5.092 -27.075 1.00 90.44 389 GLN A O 1
ATOM 3101 N N . LEU A 1 390 ? 23.053 -6.768 -28.539 1.00 91.62 390 LEU A N 1
ATOM 3102 C CA . LEU A 1 390 ? 21.795 -6.595 -29.278 1.00 91.62 390 LEU A CA 1
ATOM 3103 C C . LEU A 1 390 ? 20.576 -6.771 -28.361 1.00 91.62 390 LEU A C 1
ATOM 3105 O O . LEU A 1 390 ? 19.716 -5.897 -28.312 1.00 91.62 390 LEU A O 1
ATOM 3109 N N . LEU A 1 391 ? 20.526 -7.858 -27.583 1.00 90.56 391 LEU A N 1
ATOM 3110 C CA . LEU A 1 391 ? 19.422 -8.111 -26.648 1.00 90.56 391 LEU A CA 1
ATOM 3111 C C . LEU A 1 391 ? 19.336 -7.050 -25.540 1.00 90.56 391 LEU A C 1
ATOM 3113 O O . LEU A 1 391 ? 18.241 -6.623 -25.187 1.00 90.56 391 LEU A O 1
ATOM 3117 N N . SER A 1 392 ? 20.477 -6.586 -25.022 1.00 89.44 392 SER A N 1
ATOM 3118 C CA . SER A 1 392 ? 20.532 -5.499 -24.036 1.00 89.44 392 SER A CA 1
ATOM 3119 C C . SER A 1 392 ? 20.013 -4.176 -24.610 1.00 89.44 392 SER A C 1
ATOM 3121 O O . SER A 1 392 ? 19.282 -3.448 -23.940 1.00 89.44 392 SER A O 1
ATOM 3123 N N . TYR A 1 393 ? 20.325 -3.875 -25.875 1.00 91.50 393 TYR A N 1
ATOM 3124 C CA . TYR A 1 393 ? 19.808 -2.689 -26.557 1.00 91.50 393 TYR A CA 1
ATOM 3125 C C . TYR A 1 393 ? 18.284 -2.750 -26.720 1.00 91.50 393 TYR A C 1
ATOM 3127 O O . TYR A 1 393 ? 17.596 -1.816 -26.317 1.00 91.50 393 TYR A O 1
ATOM 3135 N N . VAL A 1 394 ? 17.753 -3.870 -27.224 1.00 90.88 394 VAL A N 1
ATOM 3136 C CA . VAL A 1 394 ? 16.301 -4.107 -27.348 1.00 90.88 394 VAL A CA 1
ATOM 3137 C C . VAL A 1 394 ? 15.608 -3.991 -25.987 1.00 90.88 394 VAL A C 1
ATOM 3139 O O . VAL A 1 394 ? 14.545 -3.382 -25.885 1.00 90.88 394 VAL A O 1
ATOM 3142 N N . ASN A 1 395 ? 16.241 -4.499 -24.927 1.00 88.75 395 ASN A N 1
ATOM 3143 C CA . ASN A 1 395 ? 15.719 -4.408 -23.568 1.00 88.75 395 ASN A CA 1
ATOM 3144 C C . ASN A 1 395 ? 15.627 -2.969 -23.037 1.00 88.75 395 ASN A C 1
ATOM 3146 O O . ASN A 1 395 ? 14.734 -2.681 -22.253 1.00 88.75 395 ASN A O 1
ATOM 3150 N N . ARG A 1 396 ? 16.537 -2.074 -23.445 1.00 84.62 396 ARG A N 1
ATOM 3151 C CA . ARG A 1 396 ? 16.470 -0.644 -23.094 1.00 84.62 396 ARG A CA 1
ATOM 3152 C C . ARG A 1 396 ? 15.409 0.106 -23.893 1.00 84.62 396 ARG A C 1
ATOM 3154 O O . ARG A 1 396 ? 14.838 1.056 -23.380 1.00 84.62 396 ARG A O 1
ATOM 3161 N N . LEU A 1 397 ? 15.181 -0.303 -25.140 1.00 86.12 397 LEU A N 1
ATOM 3162 C CA . LEU A 1 397 ? 14.226 0.348 -26.035 1.00 86.12 397 LEU A CA 1
ATOM 3163 C C . LEU A 1 397 ? 12.770 -0.003 -25.683 1.00 86.12 397 LEU A C 1
ATOM 3165 O O . LEU A 1 397 ? 11.888 0.840 -25.791 1.00 86.12 397 LEU A O 1
ATOM 3169 N N . SER A 1 398 ? 12.504 -1.244 -25.266 1.00 83.56 398 SER A N 1
ATOM 3170 C CA . SER A 1 398 ? 11.154 -1.700 -24.920 1.00 83.56 398 SER A CA 1
ATOM 3171 C C . SER A 1 398 ? 10.833 -1.478 -23.436 1.00 83.56 398 SER A C 1
ATOM 3173 O O . SER A 1 398 ? 11.450 -2.088 -22.565 1.00 83.56 398 SER A O 1
ATOM 3175 N N . GLN A 1 399 ? 9.797 -0.683 -23.149 1.00 67.12 399 GLN A N 1
ATOM 3176 C CA . GLN A 1 399 ? 9.390 -0.258 -21.795 1.00 67.12 399 GLN A CA 1
ATOM 3177 C C . GLN A 1 399 ? 9.041 -1.399 -20.812 1.00 67.12 399 GLN A C 1
ATOM 3179 O O . GLN A 1 399 ? 8.984 -1.181 -19.604 1.00 67.12 399 GLN A O 1
ATOM 3184 N N . ARG A 1 400 ? 8.777 -2.623 -21.291 1.00 72.00 400 ARG A N 1
ATOM 3185 C CA . ARG A 1 400 ? 8.388 -3.777 -20.448 1.00 72.00 400 ARG A CA 1
ATOM 3186 C C . ARG A 1 400 ? 9.278 -5.002 -20.631 1.00 72.00 400 ARG A C 1
ATOM 3188 O O . ARG A 1 400 ? 8.921 -6.098 -20.194 1.00 72.00 400 ARG A O 1
ATOM 3195 N N . SER A 1 401 ? 10.420 -4.836 -21.290 1.00 81.81 401 SER A N 1
ATOM 3196 C CA . SER A 1 401 ? 11.347 -5.937 -21.507 1.00 81.81 401 SER A CA 1
ATOM 3197 C C . SER A 1 401 ? 12.092 -6.301 -20.217 1.00 81.81 401 SER A C 1
ATOM 3199 O O . SER A 1 401 ? 12.381 -5.455 -19.372 1.00 81.81 401 SER A O 1
ATOM 3201 N N . GLN A 1 402 ? 12.399 -7.590 -20.063 1.00 81.06 402 GLN A N 1
ATOM 3202 C CA . GLN A 1 402 ? 13.212 -8.110 -18.967 1.00 81.06 402 GLN A CA 1
ATOM 3203 C C . GLN A 1 402 ? 14.399 -8.883 -19.534 1.00 81.06 402 GLN A C 1
ATOM 3205 O O . GLN A 1 402 ? 14.229 -9.838 -20.293 1.00 81.06 402 GLN A O 1
ATOM 3210 N N . TYR A 1 403 ? 15.607 -8.503 -19.125 1.00 83.88 403 TYR A N 1
ATOM 3211 C CA . TYR A 1 403 ? 16.828 -9.207 -19.495 1.00 83.88 403 TYR A CA 1
ATOM 3212 C C . TYR A 1 403 ? 17.215 -10.199 -18.399 1.00 83.88 403 TYR A C 1
ATOM 3214 O O . TYR A 1 403 ? 17.499 -9.815 -17.264 1.00 83.88 403 TYR A O 1
ATOM 3222 N N . THR A 1 404 ? 17.239 -11.485 -18.737 1.00 80.94 404 THR A N 1
ATOM 3223 C CA . THR A 1 404 ? 17.619 -12.561 -17.814 1.00 80.94 404 THR A CA 1
ATOM 3224 C C . THR A 1 404 ? 18.670 -13.460 -18.452 1.00 80.94 404 THR A C 1
ATOM 3226 O O . THR A 1 404 ? 18.795 -13.539 -19.673 1.00 80.94 404 THR A O 1
ATOM 3229 N N . THR A 1 405 ? 19.462 -14.136 -17.619 1.00 80.94 405 THR A N 1
ATOM 3230 C CA . THR A 1 405 ? 20.435 -15.133 -18.079 1.00 80.94 405 THR A CA 1
ATOM 3231 C C . THR A 1 405 ? 20.051 -16.508 -17.540 1.00 80.94 405 THR A C 1
ATOM 3233 O O . THR A 1 405 ? 19.517 -16.627 -16.433 1.00 80.94 405 THR A O 1
ATOM 3236 N N . GLY A 1 406 ? 20.334 -17.563 -18.310 1.00 62.09 406 GLY A N 1
ATOM 3237 C CA . GLY A 1 406 ? 19.970 -18.942 -17.951 1.00 62.09 406 GLY A CA 1
ATOM 3238 C C . GLY A 1 406 ? 20.621 -19.460 -16.662 1.00 62.09 406 GLY A C 1
ATOM 3239 O O . GLY A 1 406 ? 20.140 -20.424 -16.087 1.00 62.09 406 GLY A O 1
ATOM 3240 N N . ARG A 1 407 ? 21.675 -18.801 -16.158 1.00 58.88 407 ARG A N 1
ATOM 3241 C CA . ARG A 1 407 ? 22.282 -19.137 -14.858 1.00 58.88 407 ARG A CA 1
ATOM 3242 C C . ARG A 1 407 ? 21.553 -18.524 -13.659 1.00 58.88 407 ARG A C 1
ATOM 3244 O O . ARG A 1 407 ? 21.739 -19.002 -12.552 1.00 58.88 407 ARG A O 1
ATOM 3251 N N . CYS A 1 408 ? 20.749 -17.477 -13.857 1.00 42.78 408 CYS A N 1
ATOM 3252 C CA . CYS A 1 408 ? 20.072 -16.768 -12.763 1.00 42.78 408 CYS A CA 1
ATOM 3253 C C . CYS A 1 408 ? 18.602 -17.165 -12.574 1.00 42.78 408 CYS A C 1
ATOM 3255 O O . CYS A 1 408 ? 17.994 -16.733 -11.601 1.00 42.78 408 CYS A O 1
ATOM 3257 N N . SER A 1 409 ? 18.005 -17.922 -13.500 1.00 48.66 409 SER A N 1
ATOM 3258 C CA . SER A 1 409 ? 16.543 -18.112 -13.556 1.00 48.66 409 SER A CA 1
ATOM 3259 C C . SER A 1 409 ? 16.068 -19.563 -13.488 1.00 48.66 409 SER A C 1
ATOM 3261 O O . SER A 1 409 ? 14.865 -19.809 -13.478 1.00 48.66 409 SER A O 1
ATOM 3263 N N . SER A 1 410 ? 16.970 -20.532 -13.361 1.00 49.19 410 SER A N 1
ATOM 3264 C CA . SER A 1 410 ? 16.589 -21.929 -13.184 1.00 49.19 410 SER A CA 1
ATOM 3265 C C . SER A 1 410 ? 17.536 -22.615 -12.219 1.00 49.19 410 SER A C 1
ATOM 3267 O O . SER A 1 410 ? 18.734 -22.660 -12.476 1.00 49.19 410 SER A O 1
ATOM 3269 N N . VAL A 1 411 ? 16.942 -23.206 -11.181 1.00 49.88 411 VAL A N 1
ATOM 3270 C CA . VAL A 1 411 ? 17.559 -24.089 -10.188 1.00 49.88 411 VAL A CA 1
ATOM 3271 C C . VAL A 1 411 ? 18.290 -23.358 -9.066 1.00 49.88 411 VAL A C 1
ATOM 3273 O O . VAL A 1 411 ? 19.393 -22.853 -9.227 1.00 49.88 411 VAL A O 1
ATOM 3276 N N . VAL A 1 412 ? 17.664 -23.353 -7.888 1.00 62.91 412 VAL A N 1
ATOM 3277 C CA . VAL A 1 412 ? 18.340 -22.991 -6.641 1.00 62.91 412 VAL A CA 1
ATOM 3278 C C . VAL A 1 412 ? 19.488 -23.980 -6.434 1.00 62.91 412 VAL A C 1
ATOM 3280 O O . VAL A 1 412 ? 19.255 -25.192 -6.395 1.00 62.91 412 VAL A O 1
ATOM 3283 N N . ASP A 1 413 ? 20.716 -23.473 -6.332 1.00 73.00 413 ASP A N 1
ATOM 3284 C CA . ASP A 1 413 ? 21.902 -24.300 -6.133 1.00 73.00 413 ASP A CA 1
ATOM 3285 C C . ASP A 1 413 ? 21.757 -25.092 -4.822 1.00 73.00 413 ASP A C 1
ATOM 3287 O O . ASP A 1 413 ? 21.486 -24.514 -3.768 1.00 73.00 413 ASP A O 1
ATOM 3291 N N . LEU A 1 414 ? 21.949 -26.418 -4.844 1.00 80.62 414 LEU A N 1
ATOM 3292 C CA . LEU A 1 414 ? 21.752 -27.262 -3.650 1.00 80.62 414 LEU A CA 1
ATOM 3293 C C . LEU A 1 414 ? 22.656 -26.827 -2.478 1.00 80.62 414 LEU A C 1
ATOM 3295 O O . LEU A 1 414 ? 22.276 -26.933 -1.311 1.00 80.62 414 LEU A O 1
ATOM 3299 N N . TYR A 1 415 ? 23.836 -26.290 -2.796 1.00 83.25 415 TYR A N 1
ATOM 3300 C CA . TYR A 1 415 ? 24.766 -25.705 -1.831 1.00 83.25 415 TYR A CA 1
ATOM 3301 C C . TYR A 1 415 ? 24.229 -24.408 -1.208 1.00 83.25 415 TYR A C 1
ATOM 3303 O O . TYR A 1 415 ? 24.403 -24.185 -0.010 1.00 83.25 415 TYR A O 1
ATOM 3311 N N . GLU A 1 416 ? 23.522 -23.586 -1.986 1.00 82.38 416 GLU A N 1
ATOM 3312 C CA . GLU A 1 416 ? 22.883 -22.355 -1.517 1.00 82.38 416 GLU A CA 1
ATOM 3313 C C . GLU A 1 416 ? 21.683 -22.664 -0.608 1.00 82.38 416 GLU A C 1
ATOM 3315 O O . GLU A 1 416 ? 21.541 -22.039 0.441 1.00 82.38 416 GLU A O 1
ATOM 3320 N N . ILE A 1 417 ? 20.894 -23.703 -0.930 1.00 82.25 417 ILE A N 1
ATOM 3321 C CA . ILE A 1 417 ? 19.794 -24.196 -0.075 1.00 82.25 417 ILE A CA 1
ATOM 3322 C C . ILE A 1 417 ? 20.307 -24.573 1.321 1.00 82.25 417 ILE A C 1
ATOM 3324 O O . ILE A 1 417 ? 19.653 -24.279 2.323 1.00 82.25 417 ILE A O 1
ATOM 3328 N N . LEU A 1 418 ? 21.474 -25.223 1.401 1.00 83.88 418 LEU A N 1
ATOM 3329 C CA . LEU A 1 418 ? 22.100 -25.596 2.672 1.00 83.88 418 LEU A CA 1
ATOM 3330 C C . LEU A 1 418 ? 22.952 -24.473 3.289 1.00 83.88 418 LEU A C 1
ATOM 3332 O O . LEU A 1 418 ? 23.345 -24.582 4.449 1.00 83.88 418 LEU A O 1
ATOM 3336 N N . GLY A 1 419 ? 23.232 -23.393 2.556 1.00 83.06 419 GLY A N 1
ATOM 3337 C CA . GLY A 1 419 ? 24.096 -22.301 3.006 1.00 83.06 419 GLY A CA 1
ATOM 3338 C C . GLY A 1 419 ? 25.556 -22.719 3.221 1.00 83.06 419 GLY A C 1
ATOM 3339 O O . GLY A 1 419 ? 26.198 -22.235 4.155 1.00 83.06 419 GLY A O 1
ATOM 3340 N N . VAL A 1 420 ? 26.068 -23.640 2.399 1.00 87.31 420 VAL A N 1
ATOM 3341 C CA . VAL A 1 420 ? 27.437 -24.189 2.473 1.00 87.31 420 VAL A CA 1
ATOM 3342 C C . VAL A 1 420 ? 28.213 -23.937 1.179 1.00 87.31 420 VAL A C 1
ATOM 3344 O O . VAL A 1 420 ? 27.621 -23.752 0.119 1.00 87.31 420 VAL A O 1
ATOM 3347 N N . SER A 1 421 ? 29.548 -23.929 1.240 1.00 84.44 421 SER A N 1
ATOM 3348 C CA . SER A 1 421 ? 30.382 -23.805 0.039 1.00 84.44 421 SER A CA 1
ATOM 3349 C C . SER A 1 421 ? 30.597 -25.170 -0.626 1.00 84.44 421 SER A C 1
ATOM 3351 O O . SER A 1 421 ? 30.553 -26.212 0.026 1.00 84.44 421 SER A O 1
ATOM 3353 N N . LYS A 1 422 ? 30.911 -25.184 -1.930 1.00 81.69 422 LYS A N 1
ATOM 3354 C CA . LYS A 1 422 ? 31.223 -26.427 -2.671 1.00 81.69 422 LYS A CA 1
ATOM 3355 C C . LYS A 1 422 ? 32.405 -27.207 -2.079 1.00 81.69 422 LYS A C 1
ATOM 3357 O O . LYS A 1 422 ? 32.457 -28.427 -2.176 1.00 81.69 422 LYS A O 1
ATOM 3362 N N . THR A 1 423 ? 33.325 -26.505 -1.419 1.00 82.56 423 THR A N 1
ATOM 3363 C CA . THR A 1 423 ? 34.509 -27.063 -0.746 1.00 82.56 423 THR A CA 1
ATOM 3364 C C . THR A 1 423 ? 34.241 -27.565 0.675 1.00 82.56 423 THR A C 1
ATOM 3366 O O . THR A 1 423 ? 35.161 -28.066 1.318 1.00 82.56 423 THR A O 1
ATOM 3369 N N . SER A 1 424 ? 33.016 -27.422 1.199 1.00 83.75 424 SER A N 1
ATOM 3370 C CA . SER A 1 424 ? 32.717 -27.799 2.579 1.00 83.75 424 SER A CA 1
ATOM 3371 C C . SER A 1 424 ? 32.823 -29.321 2.793 1.00 83.75 424 SER A C 1
ATOM 3373 O O . SER A 1 424 ? 32.308 -30.099 1.972 1.00 83.75 424 SER A O 1
ATOM 3375 N N . PRO A 1 425 ? 33.453 -29.765 3.900 1.00 86.00 425 PRO A N 1
ATOM 3376 C CA . PRO A 1 425 ? 33.489 -31.170 4.287 1.00 86.00 425 PRO A CA 1
ATOM 3377 C C . PRO A 1 425 ? 32.092 -31.670 4.688 1.00 86.00 425 PRO A C 1
ATOM 3379 O O . PRO A 1 425 ? 31.225 -30.900 5.104 1.00 86.00 425 PRO A O 1
ATOM 3382 N N . GLU A 1 426 ? 31.865 -32.984 4.623 1.00 83.44 426 GLU A N 1
ATOM 3383 C CA . GLU A 1 426 ? 30.563 -33.606 4.938 1.00 83.44 426 GLU A CA 1
ATOM 3384 C C . GLU A 1 426 ? 30.035 -33.281 6.345 1.00 83.44 426 GLU A C 1
ATOM 3386 O O . GLU A 1 426 ? 28.824 -33.222 6.576 1.00 83.44 426 GLU A O 1
ATOM 3391 N N . ALA A 1 427 ? 30.937 -33.047 7.302 1.00 83.38 427 ALA A N 1
ATOM 3392 C CA . ALA A 1 427 ? 30.577 -32.642 8.657 1.00 83.38 427 ALA A CA 1
ATOM 3393 C C . ALA A 1 427 ? 29.803 -31.311 8.675 1.00 83.38 427 ALA A C 1
ATOM 3395 O O . ALA A 1 427 ? 28.830 -31.171 9.423 1.00 83.38 427 ALA A O 1
ATOM 3396 N N . ASP A 1 428 ? 30.186 -30.370 7.810 1.00 86.25 428 ASP A N 1
ATOM 3397 C CA . ASP A 1 428 ? 29.545 -29.061 7.698 1.00 86.25 428 ASP A CA 1
ATOM 3398 C C . ASP A 1 428 ? 28.197 -29.159 6.979 1.00 86.25 428 ASP A C 1
ATOM 3400 O O . ASP A 1 428 ? 27.238 -28.520 7.415 1.00 86.25 428 ASP A O 1
ATOM 3404 N N . LEU A 1 429 ? 28.070 -30.046 5.981 1.00 87.12 429 LEU A N 1
ATOM 3405 C CA . LEU A 1 429 ? 26.784 -30.370 5.344 1.00 87.12 429 LEU A CA 1
ATOM 3406 C C . LEU A 1 429 ? 25.773 -30.905 6.366 1.00 87.12 429 LEU A C 1
ATOM 3408 O O . LEU A 1 429 ? 24.645 -30.416 6.455 1.00 87.12 429 LEU A O 1
ATOM 3412 N N . LYS A 1 430 ? 26.192 -31.864 7.203 1.00 85.88 430 LYS A N 1
ATOM 3413 C CA . LYS A 1 430 ? 25.351 -32.439 8.267 1.00 85.88 430 LYS A CA 1
ATOM 3414 C C . LYS A 1 430 ? 24.964 -31.393 9.309 1.00 85.88 430 LYS A C 1
ATOM 3416 O O . LYS A 1 430 ? 23.828 -31.380 9.782 1.00 85.88 430 LYS A O 1
ATOM 3421 N N . LYS A 1 431 ? 25.889 -30.506 9.683 1.00 87.00 431 LYS A N 1
ATOM 3422 C CA . LYS A 1 431 ? 25.638 -29.425 10.649 1.00 87.00 431 LYS A CA 1
ATOM 3423 C C . LYS A 1 431 ? 24.659 -28.384 10.097 1.00 87.00 431 LYS A C 1
ATOM 3425 O O . LYS A 1 431 ? 23.757 -27.957 10.821 1.00 87.00 431 LYS A O 1
ATOM 3430 N N . ALA A 1 432 ? 24.812 -28.009 8.830 1.00 86.50 432 ALA A N 1
ATOM 3431 C CA . ALA A 1 432 ? 23.930 -27.080 8.136 1.00 86.50 432 ALA A CA 1
ATOM 3432 C C . ALA A 1 432 ? 22.514 -27.650 7.975 1.00 86.50 432 ALA A C 1
ATOM 3434 O O . ALA A 1 432 ? 21.547 -26.997 8.374 1.00 86.50 432 ALA A O 1
ATOM 3435 N N . TYR A 1 433 ? 22.395 -28.904 7.524 1.00 87.94 433 TYR A N 1
ATOM 3436 C CA . TYR A 1 433 ? 21.118 -29.612 7.433 1.00 87.94 433 TYR A CA 1
ATOM 3437 C C . TYR A 1 433 ? 20.406 -29.673 8.789 1.00 87.94 433 TYR A C 1
ATOM 3439 O O . TYR A 1 433 ? 19.256 -29.258 8.892 1.00 87.94 433 TYR A O 1
ATOM 3447 N N . ARG A 1 434 ? 21.098 -30.081 9.865 1.00 84.06 434 ARG A N 1
ATOM 3448 C CA . ARG A 1 434 ? 20.524 -30.107 11.224 1.00 84.06 434 ARG A CA 1
ATOM 3449 C C . ARG A 1 434 ? 19.967 -28.750 11.655 1.00 84.06 434 ARG A C 1
ATOM 3451 O O . ARG A 1 434 ? 18.880 -28.679 12.226 1.00 84.06 434 ARG A O 1
ATOM 3458 N N . LYS A 1 435 ? 20.716 -27.674 11.399 1.00 87.44 435 LYS A N 1
ATOM 3459 C CA . LYS A 1 435 ? 20.322 -26.308 11.762 1.00 87.44 435 LYS A CA 1
ATOM 3460 C C . LYS A 1 435 ? 19.074 -25.867 10.994 1.00 87.44 435 LYS A C 1
ATOM 3462 O O . LYS A 1 435 ? 18.146 -25.349 11.608 1.00 87.44 435 LYS A O 1
ATOM 3467 N N . LEU A 1 436 ? 19.043 -26.090 9.682 1.00 85.88 436 LEU A N 1
ATOM 3468 C CA . LEU A 1 436 ? 17.939 -25.679 8.813 1.00 85.88 436 LEU A CA 1
ATOM 3469 C C . LEU A 1 436 ? 16.691 -26.547 9.013 1.00 85.88 436 LEU A C 1
ATOM 3471 O O . LEU A 1 436 ? 15.593 -26.011 9.137 1.00 85.88 436 LEU A O 1
ATOM 3475 N N . ALA A 1 437 ? 16.844 -27.863 9.153 1.00 83.75 437 ALA A N 1
ATOM 3476 C CA . ALA A 1 437 ? 15.736 -28.780 9.406 1.00 83.75 437 ALA A CA 1
ATOM 3477 C C . ALA A 1 437 ? 15.020 -28.469 10.733 1.00 83.75 437 ALA A C 1
ATOM 3479 O O . ALA A 1 437 ? 13.797 -28.528 10.798 1.00 83.75 437 ALA A O 1
ATOM 3480 N N . LEU A 1 438 ? 15.750 -28.050 11.776 1.00 83.44 438 LEU A N 1
ATOM 3481 C CA . LEU A 1 438 ? 15.151 -27.593 13.037 1.00 83.44 438 LEU A CA 1
ATOM 3482 C C . LEU A 1 438 ? 14.409 -26.255 12.908 1.00 83.44 438 LEU A C 1
ATOM 3484 O O . LEU A 1 438 ? 13.417 -26.046 13.608 1.00 83.44 438 LEU A O 1
ATOM 3488 N N . GLN A 1 439 ? 14.897 -25.351 12.055 1.00 81.12 439 GLN A N 1
ATOM 3489 C CA . GLN A 1 439 ? 14.294 -24.033 11.831 1.00 81.12 439 GLN A CA 1
ATOM 3490 C C . GLN A 1 439 ? 13.024 -24.115 10.982 1.00 81.12 439 GLN A C 1
ATOM 3492 O O . GLN A 1 439 ? 12.040 -23.448 11.293 1.00 81.12 439 GLN A O 1
ATOM 3497 N N . PHE A 1 440 ? 13.039 -24.946 9.940 1.00 82.06 440 PHE A N 1
ATOM 3498 C CA . PHE A 1 440 ? 11.947 -25.091 8.976 1.00 82.06 440 PHE A CA 1
ATOM 3499 C C . PHE A 1 440 ? 11.061 -26.314 9.235 1.00 82.06 440 PHE A C 1
ATOM 3501 O O . PHE A 1 440 ? 10.211 -26.632 8.410 1.00 82.06 440 PHE A O 1
ATOM 3508 N N . HIS A 1 441 ? 11.212 -26.980 10.386 1.00 81.69 441 HIS A N 1
ATOM 3509 C CA . HIS A 1 441 ? 10.358 -28.108 10.754 1.00 81.69 441 HIS A CA 1
ATOM 3510 C C . HIS A 1 441 ? 8.874 -27.689 10.741 1.00 81.69 441 HIS A C 1
ATOM 3512 O O . HIS A 1 441 ? 8.540 -26.680 11.380 1.00 81.69 441 HIS A O 1
ATOM 3518 N N . PRO A 1 442 ? 7.970 -28.457 10.103 1.00 76.06 442 PRO A N 1
ATOM 3519 C CA . PRO A 1 442 ? 6.561 -28.082 9.933 1.00 76.06 442 PRO A CA 1
ATOM 3520 C C . PRO A 1 442 ? 5.823 -27.833 11.259 1.00 76.06 442 PRO A C 1
ATOM 3522 O O . PRO A 1 442 ? 4.940 -26.977 11.332 1.00 76.06 442 PRO A O 1
ATOM 3525 N N . ASP A 1 443 ? 6.228 -28.512 12.336 1.00 74.50 443 ASP A N 1
ATOM 3526 C CA . ASP A 1 443 ? 5.655 -28.282 13.671 1.00 74.50 443 ASP A CA 1
ATOM 3527 C C . ASP A 1 443 ? 6.138 -26.990 14.346 1.00 74.50 443 ASP A C 1
ATOM 3529 O O . ASP A 1 443 ? 5.378 -26.357 15.085 1.00 74.50 443 ASP A O 1
ATOM 3533 N N . LYS A 1 444 ? 7.392 -26.581 14.105 1.00 71.25 444 LYS A N 1
ATOM 3534 C CA . LYS A 1 444 ? 8.007 -25.409 14.753 1.00 71.25 444 LYS A CA 1
ATOM 3535 C C . LYS A 1 444 ? 7.780 -24.124 13.956 1.00 71.25 444 LYS A C 1
ATOM 3537 O O . LYS A 1 444 ? 7.623 -23.062 14.554 1.00 71.25 444 LYS A O 1
ATOM 3542 N N . CYS A 1 445 ? 7.714 -24.215 12.628 1.00 72.62 445 CYS A N 1
ATOM 3543 C CA . CYS A 1 445 ? 7.516 -23.085 11.729 1.00 72.62 445 CYS A CA 1
ATOM 3544 C C . CYS A 1 445 ? 6.221 -23.251 10.920 1.00 72.62 445 CYS A C 1
ATOM 3546 O O . CYS A 1 445 ? 6.168 -23.987 9.942 1.00 72.62 445 CYS A O 1
ATOM 3548 N N . LYS A 1 446 ? 5.167 -22.521 11.313 1.00 73.81 446 LYS A N 1
ATOM 3549 C CA . LYS A 1 446 ? 3.854 -22.509 10.629 1.00 73.81 446 LYS A CA 1
ATOM 3550 C C . LYS A 1 446 ? 3.729 -21.410 9.564 1.00 73.81 446 LYS A C 1
ATOM 3552 O O . LYS A 1 446 ? 2.619 -21.010 9.216 1.00 73.81 446 LYS A O 1
ATOM 3557 N N . ALA A 1 447 ? 4.849 -20.861 9.096 1.00 71.31 447 ALA A N 1
ATOM 3558 C CA . ALA A 1 447 ? 4.846 -19.856 8.038 1.00 71.31 447 ALA A CA 1
ATOM 3559 C C . ALA A 1 447 ? 4.435 -20.490 6.689 1.00 71.31 447 ALA A C 1
ATOM 3561 O O . ALA A 1 447 ? 4.776 -21.650 6.438 1.00 71.31 447 ALA A O 1
ATOM 3562 N N . PRO A 1 448 ? 3.721 -19.762 5.808 1.00 64.31 448 PRO A N 1
ATOM 3563 C CA . PRO A 1 448 ? 3.421 -20.255 4.465 1.00 64.31 448 PRO A CA 1
ATOM 3564 C C . PRO A 1 448 ? 4.732 -20.537 3.712 1.00 64.31 448 PRO A C 1
ATOM 3566 O O . PRO A 1 448 ? 5.615 -19.682 3.687 1.00 64.31 448 PRO A O 1
ATOM 3569 N N . GLY A 1 449 ? 4.872 -21.742 3.149 1.00 70.12 449 GLY A N 1
ATOM 3570 C CA . GLY A 1 449 ? 6.079 -22.189 2.435 1.00 70.12 449 GLY A CA 1
ATOM 3571 C C . GLY A 1 449 ? 7.133 -22.920 3.285 1.00 70.12 449 GLY A C 1
ATOM 3572 O O . GLY A 1 449 ? 8.092 -23.447 2.729 1.00 70.12 449 GLY A O 1
ATOM 3573 N N . ALA A 1 450 ? 6.970 -23.030 4.612 1.00 71.19 450 ALA A N 1
ATOM 3574 C CA . ALA A 1 450 ? 7.932 -23.745 5.468 1.00 71.19 450 ALA A CA 1
ATOM 3575 C C . ALA A 1 450 ? 8.037 -25.248 5.137 1.00 71.19 450 ALA A C 1
ATOM 3577 O O . ALA A 1 450 ? 9.123 -25.820 5.167 1.00 71.19 450 ALA A O 1
ATOM 3578 N N . THR A 1 451 ? 6.923 -25.875 4.751 1.00 75.00 451 THR A N 1
ATOM 3579 C CA . THR A 1 451 ? 6.867 -27.278 4.313 1.00 75.00 451 THR A CA 1
ATOM 3580 C C . THR A 1 451 ? 7.611 -27.516 3.000 1.00 75.00 451 THR A C 1
ATOM 3582 O O . THR A 1 451 ? 8.262 -28.544 2.837 1.00 75.00 451 THR A O 1
ATOM 3585 N N . GLU A 1 452 ? 7.534 -26.572 2.064 1.00 75.38 452 GLU A N 1
ATOM 3586 C CA . GLU A 1 452 ? 8.242 -26.636 0.780 1.00 75.38 452 GLU A CA 1
ATOM 3587 C C . GLU A 1 452 ? 9.744 -26.423 0.977 1.00 75.38 452 GLU A C 1
ATOM 3589 O O . GLU A 1 452 ? 10.548 -27.188 0.445 1.00 75.38 452 GLU A O 1
ATOM 3594 N N . ALA A 1 453 ? 10.123 -25.462 1.826 1.00 76.19 453 ALA A N 1
ATOM 3595 C CA . ALA A 1 453 ? 11.512 -25.243 2.216 1.00 76.19 453 ALA A CA 1
ATOM 3596 C C . ALA A 1 453 ? 12.115 -26.484 2.895 1.00 76.19 453 ALA A C 1
ATOM 3598 O O . ALA A 1 453 ? 13.222 -26.892 2.554 1.00 76.19 453 ALA A O 1
ATOM 3599 N N . PHE A 1 454 ? 11.376 -27.137 3.799 1.00 82.56 454 PHE A N 1
ATOM 3600 C CA . PHE A 1 454 ? 11.822 -28.368 4.459 1.00 82.56 454 PHE A CA 1
ATOM 3601 C C . PHE A 1 454 ? 12.078 -29.507 3.460 1.00 82.56 454 PHE A C 1
ATOM 3603 O O . PHE A 1 454 ? 13.112 -30.174 3.529 1.00 82.56 454 PHE A O 1
ATOM 3610 N N . LYS A 1 455 ? 11.184 -29.685 2.477 1.00 80.94 455 LYS A N 1
ATOM 3611 C CA . LYS A 1 455 ? 11.372 -30.656 1.386 1.00 80.94 455 LYS A CA 1
ATOM 3612 C C . LYS A 1 455 ? 12.594 -30.325 0.527 1.00 80.94 455 LYS A C 1
ATOM 3614 O O . LYS A 1 455 ? 13.370 -31.224 0.212 1.00 80.94 455 LYS A O 1
ATOM 3619 N N . ALA A 1 456 ? 12.796 -29.052 0.188 1.00 80.50 456 ALA A N 1
ATOM 3620 C CA . ALA A 1 456 ? 13.949 -28.605 -0.591 1.00 80.50 456 ALA A CA 1
ATOM 3621 C C . ALA A 1 456 ? 15.279 -28.842 0.149 1.00 80.50 456 ALA A C 1
ATOM 3623 O O . ALA A 1 456 ? 16.231 -29.342 -0.447 1.00 80.50 456 ALA A O 1
ATOM 3624 N N . ILE A 1 457 ? 15.324 -28.564 1.458 1.00 85.06 457 ILE A N 1
ATOM 3625 C CA . ILE A 1 457 ? 16.481 -28.830 2.329 1.00 85.06 457 ILE A CA 1
ATOM 3626 C C . ILE A 1 457 ? 16.787 -30.334 2.389 1.00 85.06 457 ILE A C 1
ATOM 3628 O O . ILE A 1 457 ? 17.949 -30.730 2.290 1.00 85.06 457 ILE A O 1
ATOM 3632 N N . GLY A 1 458 ? 15.755 -31.176 2.513 1.00 83.69 458 GLY A N 1
ATOM 3633 C CA . GLY A 1 458 ? 15.892 -32.635 2.472 1.00 83.69 458 GLY A CA 1
ATOM 3634 C C . GLY A 1 458 ? 16.457 -33.135 1.143 1.00 83.69 458 GLY A C 1
ATOM 3635 O O . GLY A 1 458 ? 17.444 -33.871 1.138 1.00 83.69 458 GLY A O 1
ATOM 3636 N N . LYS A 1 459 ? 15.901 -32.664 0.018 1.00 81.56 459 LYS A N 1
ATOM 3637 C CA . LYS A 1 459 ? 16.384 -33.004 -1.330 1.00 81.56 459 LYS A CA 1
ATOM 3638 C C . LYS A 1 459 ? 17.847 -32.590 -1.517 1.00 81.56 459 LYS A C 1
ATOM 3640 O O . LYS A 1 459 ? 18.658 -33.407 -1.946 1.00 81.56 459 LYS A O 1
ATOM 3645 N N . ALA A 1 460 ? 18.210 -31.369 -1.123 1.00 85.00 460 ALA A N 1
ATOM 3646 C CA . ALA A 1 460 ? 19.586 -30.882 -1.208 1.00 85.00 460 ALA A CA 1
ATOM 3647 C C . ALA A 1 460 ? 20.566 -31.735 -0.398 1.00 85.00 460 ALA A C 1
ATOM 3649 O O . ALA A 1 460 ? 21.613 -32.121 -0.912 1.00 85.00 460 ALA A O 1
ATOM 3650 N N . PHE A 1 461 ? 20.211 -32.095 0.835 1.00 87.31 461 PHE A N 1
ATOM 3651 C CA . PHE A 1 461 ? 21.062 -32.948 1.656 1.00 87.31 461 PHE A CA 1
ATOM 3652 C C . PHE A 1 461 ? 21.182 -34.372 1.095 1.00 87.31 461 PHE A C 1
ATOM 3654 O O . PHE A 1 461 ? 22.282 -34.912 1.087 1.00 87.31 461 PHE A O 1
ATOM 3661 N N . SER A 1 462 ? 20.103 -34.961 0.567 1.00 84.88 462 SER A N 1
ATOM 3662 C CA . SER A 1 462 ? 20.130 -36.322 0.001 1.00 84.88 462 SER A CA 1
ATOM 3663 C C . SER A 1 462 ? 21.099 -36.475 -1.179 1.00 84.88 462 SER A C 1
ATOM 3665 O O . SER A 1 462 ? 21.762 -37.501 -1.309 1.00 84.88 462 SER A O 1
ATOM 3667 N N . ILE A 1 463 ? 21.226 -35.431 -2.004 1.00 85.00 463 ILE A N 1
ATOM 3668 C CA . ILE A 1 463 ? 22.113 -35.409 -3.172 1.00 85.00 463 ILE A CA 1
ATOM 3669 C C . ILE A 1 463 ? 23.548 -35.068 -2.752 1.00 85.00 463 ILE A C 1
ATOM 3671 O O . ILE A 1 463 ? 24.487 -35.691 -3.231 1.00 85.00 463 ILE A O 1
ATOM 3675 N N . LEU A 1 464 ? 23.732 -34.105 -1.840 1.00 86.56 464 LEU A N 1
ATOM 3676 C CA . LEU A 1 464 ? 25.062 -33.630 -1.438 1.00 86.56 464 LEU A CA 1
ATOM 3677 C C . LEU A 1 464 ? 25.762 -34.516 -0.396 1.00 86.56 464 LEU A C 1
ATOM 3679 O O . LEU A 1 464 ? 26.981 -34.442 -0.258 1.00 86.56 464 LEU A O 1
ATOM 3683 N N . ASN A 1 465 ? 25.017 -35.317 0.368 1.00 87.44 465 ASN A N 1
ATOM 3684 C CA . ASN A 1 465 ? 25.576 -36.214 1.383 1.00 87.44 465 ASN A CA 1
ATOM 3685 C C . ASN A 1 465 ? 26.119 -37.523 0.787 1.00 87.44 465 ASN A C 1
ATOM 3687 O O . ASN A 1 465 ? 26.965 -38.152 1.415 1.00 87.44 465 ASN A O 1
ATOM 3691 N N . ASP A 1 466 ? 25.645 -37.943 -0.389 1.00 85.56 466 ASP A N 1
ATOM 3692 C CA . ASP A 1 466 ? 26.189 -39.104 -1.097 1.00 85.56 466 ASP A CA 1
ATOM 3693 C C . ASP A 1 466 ? 27.340 -38.650 -2.014 1.00 85.56 466 ASP A C 1
ATOM 3695 O O . ASP A 1 466 ? 27.111 -37.826 -2.904 1.00 85.56 466 ASP A O 1
ATOM 3699 N N . PRO A 1 467 ? 28.573 -39.166 -1.839 1.00 84.69 467 PRO A N 1
ATOM 3700 C CA . PRO A 1 467 ? 29.728 -38.733 -2.620 1.00 84.69 467 PRO A CA 1
ATOM 3701 C C . PRO A 1 467 ? 29.534 -38.927 -4.129 1.00 84.69 467 PRO A C 1
ATOM 3703 O O . PRO A 1 467 ? 29.980 -38.085 -4.904 1.00 84.69 467 PRO A O 1
ATOM 3706 N N . LYS A 1 468 ? 28.820 -39.978 -4.558 1.00 83.81 468 LYS A N 1
ATOM 3707 C CA . LYS A 1 468 ? 28.584 -40.248 -5.986 1.00 83.81 468 LYS A CA 1
ATOM 3708 C C . LYS A 1 468 ? 27.571 -39.276 -6.587 1.00 83.81 468 LYS A C 1
ATOM 3710 O O . LYS A 1 468 ? 27.795 -38.752 -7.676 1.00 83.81 468 LYS A O 1
ATOM 3715 N N . LYS A 1 469 ? 26.466 -39.011 -5.879 1.00 82.38 469 LYS A N 1
ATOM 3716 C CA . LYS A 1 469 ? 25.440 -38.047 -6.321 1.00 82.38 469 LYS A CA 1
ATOM 3717 C C . LYS A 1 469 ? 25.976 -36.610 -6.282 1.00 82.38 469 LYS A C 1
ATOM 3719 O O . LYS A 1 469 ? 25.659 -35.821 -7.170 1.00 82.38 469 LYS A O 1
ATOM 3724 N N . ARG A 1 470 ? 26.835 -36.288 -5.307 1.00 85.25 470 ARG A N 1
ATOM 3725 C CA . ARG A 1 470 ? 27.533 -35.000 -5.209 1.00 85.25 470 ARG A CA 1
ATOM 3726 C C . ARG A 1 470 ? 28.483 -34.779 -6.383 1.00 85.25 470 ARG A C 1
ATOM 3728 O O . ARG A 1 470 ? 28.424 -33.721 -6.993 1.00 85.25 470 ARG A O 1
ATOM 3735 N N . GLU A 1 471 ? 29.296 -35.774 -6.734 1.00 81.81 471 GLU A N 1
ATOM 3736 C CA . GLU A 1 471 ? 30.205 -35.696 -7.886 1.00 81.81 471 GLU A CA 1
ATOM 3737 C C . GLU A 1 471 ? 29.433 -35.511 -9.203 1.00 81.81 471 GLU A C 1
ATOM 3739 O O . GLU A 1 471 ? 29.768 -34.638 -10.002 1.00 81.81 471 GLU A O 1
ATOM 3744 N N . GLN A 1 472 ? 28.337 -36.255 -9.393 1.00 77.19 472 GLN A N 1
ATOM 3745 C CA . GLN A 1 472 ? 27.450 -36.090 -10.551 1.00 77.19 472 GLN A CA 1
ATOM 3746 C C . GLN A 1 472 ? 26.823 -34.689 -10.612 1.00 77.19 472 GLN A C 1
ATOM 3748 O O . GLN A 1 472 ? 26.799 -34.068 -11.677 1.00 77.19 472 GLN A O 1
ATOM 3753 N N . TYR A 1 473 ? 26.353 -34.169 -9.476 1.00 79.62 473 TYR A N 1
ATOM 3754 C CA . TYR A 1 473 ? 25.817 -32.812 -9.379 1.00 79.62 473 TYR A CA 1
ATOM 3755 C C . TYR A 1 473 ? 26.886 -31.747 -9.664 1.00 79.62 473 TYR A C 1
ATOM 3757 O O . TYR A 1 473 ? 26.618 -30.778 -10.373 1.00 79.62 473 TYR A O 1
ATOM 3765 N N . ASP A 1 474 ? 28.105 -31.930 -9.158 1.00 82.50 474 ASP A N 1
ATOM 3766 C CA . ASP A 1 474 ? 29.219 -31.003 -9.369 1.00 82.50 474 ASP A CA 1
ATOM 3767 C C . ASP A 1 474 ? 29.693 -30.995 -10.833 1.00 82.50 474 ASP A C 1
ATOM 3769 O O . ASP A 1 474 ? 30.103 -29.946 -11.336 1.00 82.50 474 ASP A O 1
ATOM 3773 N N . GLN A 1 475 ? 29.600 -32.135 -11.528 1.00 75.69 475 GLN A N 1
ATOM 3774 C CA . GLN A 1 475 ? 30.025 -32.289 -12.920 1.00 75.69 475 GLN A CA 1
ATOM 3775 C C . GLN A 1 475 ? 28.978 -31.809 -13.941 1.00 75.69 475 GLN A C 1
ATOM 3777 O O . GLN A 1 475 ? 29.351 -31.199 -14.944 1.00 75.69 475 GLN A O 1
ATOM 3782 N N . TYR A 1 476 ? 27.683 -32.061 -13.706 1.00 70.00 476 TYR A N 1
ATOM 3783 C CA . TYR A 1 476 ? 26.618 -31.838 -14.702 1.00 70.00 476 TYR A CA 1
ATOM 3784 C C . TYR A 1 476 ? 25.512 -30.863 -14.259 1.00 70.00 476 TYR A C 1
ATOM 3786 O O . TYR A 1 476 ? 24.668 -30.477 -15.072 1.00 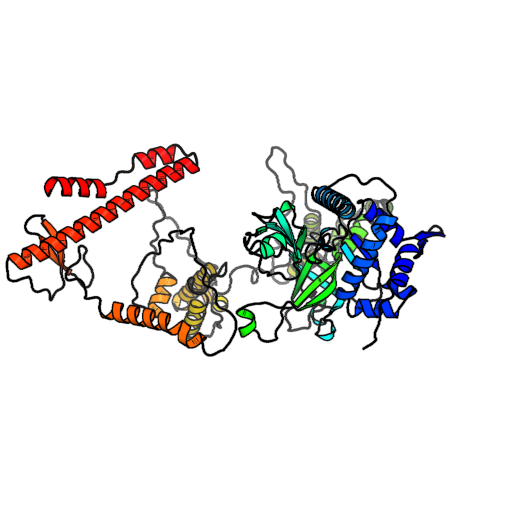70.00 476 TYR A O 1
ATOM 3794 N N . GLY A 1 477 ? 25.497 -30.433 -12.994 1.00 68.75 477 GLY A N 1
ATOM 3795 C CA . GLY A 1 477 ? 24.392 -29.661 -12.424 1.00 68.75 477 GLY A CA 1
ATOM 3796 C C . GLY A 1 477 ? 23.080 -30.455 -12.390 1.00 68.75 477 GLY A C 1
ATOM 3797 O O . GLY A 1 477 ? 23.058 -31.678 -12.487 1.00 68.75 477 GLY A O 1
ATOM 3798 N N . GLN A 1 478 ? 21.946 -29.762 -12.274 1.00 58.41 478 GLN A N 1
ATOM 3799 C CA . GLN A 1 478 ? 20.616 -30.391 -12.189 1.00 58.41 478 GLN A CA 1
ATOM 3800 C C . GLN A 1 478 ? 20.038 -30.813 -13.563 1.00 58.41 478 GLN A C 1
ATOM 3802 O O . GLN A 1 478 ? 18.847 -31.085 -13.672 1.00 58.41 478 GLN A O 1
ATOM 3807 N N . ALA A 1 479 ? 20.858 -30.839 -14.623 1.00 42.28 479 ALA A N 1
ATOM 3808 C CA . ALA A 1 479 ? 20.425 -30.999 -16.016 1.00 42.28 479 ALA A CA 1
ATOM 3809 C C . ALA A 1 479 ? 20.286 -32.461 -16.499 1.00 42.28 479 ALA A C 1
ATOM 3811 O O . ALA A 1 479 ? 19.934 -32.686 -17.655 1.00 42.28 479 ALA A O 1
ATOM 3812 N N . MET A 1 480 ? 20.525 -33.456 -15.639 1.00 38.03 480 MET A N 1
ATOM 3813 C CA . MET A 1 480 ? 20.319 -34.875 -15.951 1.00 38.03 480 MET A CA 1
ATOM 3814 C C . MET A 1 480 ? 19.574 -35.574 -14.809 1.00 38.03 480 MET A C 1
ATOM 3816 O O . MET A 1 480 ? 20.183 -36.121 -13.896 1.00 38.03 480 MET A O 1
ATOM 3820 N N . GLU A 1 481 ? 18.245 -35.602 -14.879 1.00 35.94 481 GLU A N 1
ATOM 3821 C CA . GLU A 1 481 ? 17.517 -36.776 -14.389 1.00 35.94 481 GLU A CA 1
ATOM 3822 C C . GLU A 1 481 ? 17.551 -37.827 -15.515 1.00 35.94 481 GLU A C 1
ATOM 3824 O O . GLU A 1 481 ? 17.265 -37.483 -16.669 1.00 35.94 481 GLU A O 1
ATOM 3829 N N . PRO A 1 482 ? 17.909 -39.097 -15.250 1.00 31.28 482 PRO A N 1
ATOM 3830 C CA . PRO A 1 482 ? 17.764 -40.151 -16.240 1.00 31.28 482 PRO A CA 1
ATOM 3831 C C . PRO A 1 482 ? 16.273 -40.348 -16.531 1.00 31.28 482 PRO A C 1
ATOM 3833 O O . PRO A 1 482 ? 15.526 -40.871 -15.708 1.00 31.28 482 PRO A O 1
ATOM 3836 N N . GLN A 1 483 ? 15.826 -39.946 -17.721 1.00 31.58 483 GLN A N 1
ATOM 3837 C CA . GLN A 1 483 ? 14.568 -40.447 -18.261 1.00 31.58 483 GLN A CA 1
ATOM 3838 C C . GLN A 1 483 ? 14.735 -41.953 -18.474 1.00 31.58 483 GLN A C 1
ATOM 3840 O O . GLN A 1 483 ? 15.468 -42.378 -19.368 1.00 31.58 483 GLN A O 1
ATOM 3845 N N . HIS A 1 484 ? 14.077 -42.765 -17.645 1.00 30.44 484 HIS A N 1
ATOM 3846 C CA . HIS A 1 484 ? 13.961 -44.196 -17.893 1.00 30.44 484 HIS A CA 1
ATOM 3847 C C . HIS A 1 484 ? 13.305 -44.408 -19.263 1.00 30.44 484 HIS A C 1
ATOM 3849 O O . HIS A 1 484 ? 12.133 -44.100 -19.482 1.00 30.44 484 HIS A O 1
ATOM 3855 N N . THR A 1 485 ? 14.092 -44.906 -20.211 1.00 26.16 485 THR A N 1
ATOM 3856 C CA . THR A 1 485 ? 13.649 -45.288 -21.544 1.00 26.16 485 THR A CA 1
ATOM 3857 C C . THR A 1 485 ? 12.787 -46.544 -21.445 1.00 26.16 485 THR A C 1
ATOM 3859 O O . THR A 1 485 ? 13.243 -47.616 -21.053 1.00 26.16 485 THR A O 1
ATOM 3862 N N . HIS A 1 486 ? 11.511 -46.417 -21.807 1.00 26.08 486 HIS A N 1
ATOM 3863 C CA . HIS A 1 486 ? 10.616 -47.554 -21.986 1.00 26.08 486 HIS A CA 1
ATOM 3864 C C . HIS A 1 486 ? 11.077 -48.405 -23.176 1.00 26.08 486 HIS A C 1
ATOM 3866 O O . HIS A 1 486 ? 10.912 -48.006 -24.329 1.00 26.08 486 HIS A O 1
ATOM 3872 N N . SER A 1 487 ? 11.591 -49.606 -22.910 1.00 26.17 487 SER A N 1
ATOM 3873 C CA . SER A 1 487 ? 11.571 -50.700 -23.878 1.00 26.17 487 SER A CA 1
ATOM 3874 C C . SER A 1 487 ? 10.344 -51.577 -23.619 1.00 26.17 487 SER A C 1
ATOM 3876 O O . SER A 1 487 ? 10.063 -52.047 -22.519 1.00 26.17 487 SER A O 1
ATOM 3878 N N . SER A 1 488 ? 9.551 -51.715 -24.673 1.00 26.69 488 SER A N 1
ATOM 3879 C CA . SER A 1 488 ? 8.300 -52.454 -24.761 1.00 26.69 488 SER A CA 1
ATOM 3880 C C . SER A 1 488 ? 8.474 -53.946 -24.482 1.00 26.69 488 SER A C 1
ATOM 3882 O O . SER A 1 488 ? 9.295 -54.560 -25.156 1.00 26.69 488 SER A O 1
ATOM 3884 N N . THR A 1 489 ? 7.636 -54.544 -23.624 1.00 26.03 489 THR A N 1
ATOM 3885 C CA . THR A 1 489 ? 6.846 -55.764 -23.920 1.00 26.03 489 THR A CA 1
ATOM 3886 C C . THR A 1 489 ? 5.771 -55.990 -22.835 1.00 26.03 489 THR A C 1
ATOM 3888 O O . THR A 1 489 ? 6.096 -56.227 -21.682 1.00 26.03 489 THR A O 1
ATOM 3891 N N . GLY A 1 490 ? 4.493 -55.950 -23.238 1.00 26.80 490 GLY A N 1
ATOM 3892 C CA . GLY A 1 490 ? 3.393 -56.782 -22.712 1.00 26.80 490 GLY A CA 1
ATOM 3893 C C . GLY A 1 490 ? 2.897 -56.614 -21.265 1.00 26.80 490 GLY A C 1
ATOM 3894 O O . GLY A 1 490 ? 3.390 -57.279 -20.366 1.00 26.80 490 GLY A O 1
ATOM 3895 N N . GLY A 1 491 ? 1.787 -55.883 -21.080 1.00 25.06 491 GLY A N 1
ATOM 3896 C CA . GLY A 1 491 ? 0.915 -56.015 -19.898 1.00 25.06 491 GLY A CA 1
ATOM 3897 C C . GLY A 1 491 ? 0.252 -54.706 -19.465 1.00 25.06 491 GLY A C 1
ATOM 3898 O O . GLY A 1 491 ? 0.855 -53.900 -18.770 1.00 25.06 491 GLY A O 1
ATOM 3899 N N . ARG A 1 492 ? -1.000 -54.469 -19.878 1.00 26.97 492 ARG A N 1
ATOM 3900 C CA . ARG A 1 492 ? -1.800 -53.311 -19.437 1.00 26.97 492 ARG A CA 1
ATOM 3901 C C . ARG A 1 492 ? -2.192 -53.470 -17.965 1.00 26.97 492 ARG A C 1
ATOM 3903 O O . ARG A 1 492 ? -2.999 -54.342 -17.659 1.00 26.97 492 ARG A O 1
ATOM 3910 N N . GLN A 1 493 ? -1.725 -52.572 -17.099 1.00 23.33 493 GLN A N 1
ATOM 3911 C CA . GLN A 1 493 ? -2.237 -52.437 -15.736 1.00 23.33 493 GLN A CA 1
ATOM 3912 C C . GLN A 1 493 ? -2.275 -50.959 -15.326 1.00 23.33 493 GLN A C 1
ATOM 3914 O O . GLN A 1 493 ? -1.271 -50.254 -15.367 1.00 23.33 493 GLN A O 1
ATOM 3919 N N . TYR A 1 494 ? -3.479 -50.485 -14.999 1.00 26.06 494 TYR A N 1
ATOM 3920 C CA . TYR A 1 494 ? -3.734 -49.167 -14.421 1.00 26.06 494 TYR A CA 1
ATOM 3921 C C . TYR A 1 494 ? -3.098 -49.108 -13.027 1.00 26.06 494 TYR A C 1
ATOM 3923 O O . TYR A 1 494 ? -3.492 -49.887 -12.160 1.00 26.06 494 TYR A O 1
ATOM 3931 N N . TYR A 1 495 ? -2.167 -48.180 -12.798 1.00 24.86 495 TYR A N 1
ATOM 3932 C CA . TYR A 1 495 ? -1.592 -47.951 -11.473 1.00 24.86 495 TYR A CA 1
ATOM 3933 C C . TYR A 1 495 ? -2.087 -46.642 -10.859 1.00 24.86 495 TYR A C 1
ATOM 3935 O O . TYR A 1 495 ? -1.852 -45.543 -11.357 1.00 24.86 495 TYR A O 1
ATOM 3943 N N . TYR A 1 496 ? -2.795 -46.822 -9.744 1.00 23.94 496 TYR A N 1
ATOM 3944 C CA . TYR A 1 496 ? -2.855 -45.898 -8.621 1.00 23.94 496 TYR A CA 1
ATOM 3945 C C . TYR A 1 496 ? -1.442 -45.426 -8.252 1.00 23.94 496 TYR A C 1
ATOM 3947 O O . TYR A 1 496 ? -0.514 -46.232 -8.256 1.00 23.94 496 TYR A O 1
ATOM 3955 N N . TYR A 1 497 ? -1.311 -44.156 -7.858 1.00 24.47 497 TYR A N 1
ATOM 3956 C CA . TYR A 1 497 ? -0.149 -43.655 -7.122 1.00 24.47 497 TYR A CA 1
ATOM 3957 C C . TYR A 1 497 ? 0.033 -44.494 -5.847 1.00 24.47 497 TYR A C 1
ATOM 3959 O O . TYR A 1 497 ? -0.640 -44.270 -4.841 1.00 24.47 497 TYR A O 1
ATOM 3967 N N . SER A 1 498 ? 0.906 -45.494 -5.935 1.00 23.70 498 SER A N 1
ATOM 3968 C CA . SER A 1 498 ? 1.535 -46.160 -4.806 1.00 23.70 498 SER A CA 1
ATOM 3969 C C . SER A 1 498 ? 2.902 -45.515 -4.656 1.00 23.70 498 SER A C 1
ATOM 3971 O O . SER A 1 498 ? 3.750 -45.641 -5.531 1.00 23.70 498 SER A O 1
ATOM 3973 N N . ASP A 1 499 ? 3.049 -44.775 -3.568 1.00 30.88 499 ASP A N 1
ATOM 3974 C CA . ASP A 1 499 ? 4.305 -44.239 -3.064 1.00 30.88 499 ASP A CA 1
ATOM 3975 C C . ASP A 1 499 ? 5.220 -45.425 -2.726 1.00 30.88 499 ASP A C 1
ATOM 3977 O O . ASP A 1 499 ? 4.853 -46.288 -1.923 1.00 30.88 499 ASP A O 1
ATOM 3981 N N . GLY A 1 500 ? 6.346 -45.529 -3.421 1.00 30.83 500 GLY A N 1
ATOM 3982 C CA . GLY A 1 500 ? 7.250 -46.667 -3.325 1.00 30.83 500 GLY A CA 1
ATOM 3983 C C . GLY A 1 500 ? 8.313 -46.615 -4.408 1.00 30.83 500 GLY A C 1
ATOM 3984 O O . GLY A 1 500 ? 8.222 -47.372 -5.362 1.00 30.83 500 GLY A O 1
ATOM 3985 N N . ASP A 1 501 ? 9.281 -45.718 -4.237 1.00 30.53 501 ASP A N 1
ATOM 3986 C CA . ASP A 1 501 ? 10.624 -45.822 -4.809 1.00 30.53 501 ASP A CA 1
ATOM 3987 C C . ASP A 1 501 ? 11.624 -45.184 -3.824 1.00 30.53 501 ASP A C 1
ATOM 3989 O O . ASP A 1 501 ? 11.307 -44.215 -3.130 1.00 30.53 501 ASP A O 1
ATOM 3993 N N . ASP A 1 502 ? 12.799 -45.804 -3.727 1.00 36.31 502 ASP A N 1
ATOM 3994 C CA . ASP A 1 502 ? 13.861 -45.658 -2.722 1.00 36.31 502 ASP A CA 1
ATOM 3995 C C . ASP A 1 502 ? 14.519 -44.259 -2.629 1.00 36.31 502 ASP A C 1
ATOM 3997 O O . ASP A 1 502 ? 15.707 -44.090 -2.910 1.00 36.31 502 ASP A O 1
ATOM 4001 N N . ASP A 1 503 ? 13.790 -43.254 -2.148 1.00 37.94 503 ASP A N 1
ATOM 4002 C CA . ASP A 1 503 ? 14.362 -41.999 -1.651 1.00 37.94 503 ASP A CA 1
ATOM 4003 C C . ASP A 1 503 ? 13.919 -41.770 -0.199 1.00 37.94 503 ASP A C 1
ATOM 4005 O O . ASP A 1 503 ? 12.736 -41.590 0.093 1.00 37.94 503 ASP A O 1
ATOM 4009 N N . PHE A 1 504 ? 14.879 -41.765 0.735 1.00 49.19 504 PHE A N 1
ATOM 4010 C CA . PHE A 1 504 ? 14.617 -41.472 2.147 1.00 49.19 504 PHE A CA 1
ATOM 4011 C C . PHE A 1 504 ? 13.802 -40.179 2.284 1.00 49.19 504 PHE A C 1
ATOM 4013 O O . PHE A 1 504 ? 14.236 -39.106 1.848 1.00 49.19 504 PHE A O 1
ATOM 4020 N N . SER A 1 505 ? 12.638 -40.251 2.935 1.00 53.44 505 SER A N 1
ATOM 4021 C CA . SER A 1 505 ? 11.825 -39.054 3.156 1.00 53.44 505 SER A CA 1
ATOM 4022 C C . SER A 1 505 ? 12.587 -38.049 4.036 1.00 53.44 505 SER A C 1
ATOM 4024 O O . SER A 1 505 ? 13.337 -38.422 4.941 1.00 53.44 505 SER A O 1
ATOM 4026 N N . ALA A 1 506 ? 12.407 -36.743 3.801 1.00 56.50 506 ALA A N 1
ATOM 4027 C CA . ALA A 1 506 ? 13.075 -35.697 4.591 1.00 56.50 506 ALA A CA 1
ATOM 4028 C C . ALA A 1 506 ? 12.783 -35.813 6.105 1.00 56.50 506 ALA A C 1
ATOM 4030 O O . ALA A 1 506 ? 13.586 -35.378 6.930 1.00 56.50 506 ALA A O 1
ATOM 4031 N N . GLU A 1 507 ? 11.645 -36.420 6.456 1.00 55.47 507 GLU A N 1
ATOM 4032 C CA . GLU A 1 507 ? 11.223 -36.735 7.822 1.00 55.47 507 GLU A CA 1
ATOM 4033 C C . GLU A 1 507 ? 11.971 -37.956 8.385 1.00 55.47 507 GLU A C 1
ATOM 4035 O O . GLU A 1 507 ? 12.402 -37.946 9.536 1.00 55.47 507 GLU A O 1
ATOM 4040 N N . GLU A 1 508 ? 12.209 -38.981 7.568 1.00 60.50 508 GLU A N 1
ATOM 4041 C CA . GLU A 1 508 ? 12.982 -40.171 7.933 1.00 60.50 508 GLU A CA 1
ATOM 4042 C C . GLU A 1 508 ? 14.472 -39.860 8.122 1.00 60.50 508 GLU A C 1
ATOM 4044 O O . GLU A 1 508 ? 15.057 -40.282 9.119 1.00 60.50 508 GLU A O 1
ATOM 4049 N N . LEU A 1 509 ? 15.060 -39.020 7.260 1.00 63.38 509 LEU A N 1
ATOM 4050 C CA . LEU A 1 509 ? 16.423 -38.491 7.433 1.00 63.38 509 LEU A CA 1
ATOM 4051 C C . LEU A 1 509 ? 16.569 -37.683 8.725 1.00 63.38 509 LEU A C 1
ATOM 4053 O O . LEU A 1 509 ? 17.579 -37.798 9.421 1.00 63.38 509 LEU A O 1
ATOM 4057 N N . PHE A 1 510 ? 15.562 -36.880 9.072 1.00 61.81 510 PHE A N 1
ATOM 4058 C CA . PHE A 1 510 ? 15.550 -36.111 10.313 1.00 61.81 510 PHE A CA 1
ATOM 4059 C C . PHE A 1 510 ? 15.454 -37.026 11.544 1.00 61.81 510 PHE A C 1
ATOM 4061 O O . PHE A 1 510 ? 16.203 -36.846 12.509 1.00 61.81 510 PHE A O 1
ATOM 4068 N N . ASN A 1 511 ? 14.594 -38.046 11.494 1.00 61.75 511 ASN A N 1
ATOM 4069 C CA . ASN A 1 511 ? 14.418 -39.019 12.575 1.00 61.75 511 ASN A CA 1
ATOM 4070 C C . ASN A 1 511 ? 15.671 -39.887 12.791 1.00 61.75 511 ASN A C 1
ATOM 4072 O O . ASN A 1 511 ? 16.055 -40.124 13.939 1.00 61.75 511 ASN A O 1
ATOM 4076 N N . LEU A 1 512 ? 16.363 -40.268 11.710 1.00 58.56 512 LEU A N 1
ATOM 4077 C CA . LEU A 1 512 ? 17.678 -40.924 11.742 1.00 58.56 512 LEU A CA 1
ATOM 4078 C C . LEU A 1 512 ? 18.752 -40.050 12.404 1.00 58.56 512 LEU A C 1
ATOM 4080 O O . LEU A 1 512 ? 19.635 -40.561 13.090 1.00 58.56 512 LEU A O 1
ATOM 4084 N N . PHE A 1 513 ? 18.675 -38.729 12.214 1.00 55.91 513 PHE A N 1
ATOM 4085 C CA . PHE A 1 513 ? 19.670 -37.786 12.715 1.00 55.91 513 PHE A CA 1
ATOM 4086 C C . PHE A 1 513 ? 19.485 -37.451 14.209 1.00 55.91 513 PHE A C 1
ATOM 4088 O O . PHE A 1 513 ? 20.461 -37.336 14.954 1.00 55.91 513 PHE A O 1
ATOM 4095 N N . PHE A 1 514 ? 18.240 -37.263 14.654 1.00 62.62 514 PHE A N 1
ATOM 4096 C CA . PHE A 1 514 ? 17.929 -36.726 15.986 1.00 62.62 514 PHE A CA 1
ATOM 4097 C C . PHE A 1 514 ? 17.410 -37.757 17.001 1.00 62.62 514 PHE A C 1
ATOM 4099 O O . PHE A 1 514 ? 17.124 -37.377 18.135 1.00 62.62 514 PHE A O 1
ATOM 4106 N N . GLY A 1 515 ? 17.336 -39.044 16.640 1.00 45.09 515 GLY A N 1
ATOM 4107 C CA . GLY A 1 515 ? 17.195 -40.149 17.598 1.00 45.09 515 GLY A CA 1
ATOM 4108 C C . GLY A 1 515 ? 15.964 -40.073 18.508 1.00 45.09 515 GLY A C 1
ATOM 4109 O O . GLY A 1 515 ? 16.025 -40.493 19.662 1.00 45.09 515 GLY A O 1
ATOM 4110 N N . TYR A 1 516 ? 14.848 -39.528 18.018 1.00 33.44 516 TYR A N 1
ATOM 4111 C CA . TYR A 1 516 ? 13.606 -39.448 18.783 1.00 33.44 516 TYR A CA 1
ATOM 4112 C C . TYR A 1 516 ? 12.824 -40.762 18.643 1.00 33.44 516 TYR A C 1
ATOM 4114 O O . TYR A 1 516 ? 12.078 -40.962 17.690 1.00 33.44 516 TYR A O 1
ATOM 4122 N N . SER A 1 517 ? 12.976 -41.675 19.605 1.00 35.84 517 SER A N 1
ATOM 4123 C CA . SER A 1 517 ? 11.985 -42.738 19.820 1.00 35.84 517 SER A CA 1
ATOM 4124 C C . SER A 1 517 ? 10.774 -42.140 20.536 1.00 35.84 517 SER A C 1
ATOM 4126 O O . SER A 1 517 ? 10.701 -42.132 21.762 1.00 35.84 517 SER A O 1
ATOM 4128 N N . GLY A 1 518 ? 9.839 -41.596 19.756 1.00 30.44 518 GLY A N 1
ATOM 4129 C CA . GLY A 1 518 ? 8.514 -41.164 20.202 1.00 30.44 518 GLY A CA 1
ATOM 4130 C C . GLY A 1 518 ? 7.436 -41.780 19.303 1.00 30.44 518 GLY A C 1
ATOM 4131 O O . GLY A 1 518 ? 7.671 -41.938 18.105 1.00 30.44 518 GLY A O 1
ATOM 4132 N N . PRO A 1 519 ? 6.279 -42.186 19.852 1.00 33.81 519 PRO A N 1
ATOM 4133 C CA . PRO A 1 519 ? 5.312 -43.016 19.147 1.00 33.81 519 PRO A CA 1
ATOM 4134 C C . PRO A 1 519 ? 4.672 -42.274 17.973 1.00 33.81 519 PRO A C 1
ATOM 4136 O O . PRO A 1 519 ? 4.218 -41.135 18.087 1.00 33.81 519 PRO A O 1
ATOM 4139 N N . THR A 1 520 ? 4.569 -42.973 16.849 1.00 32.50 520 THR A N 1
ATOM 4140 C CA . THR A 1 520 ? 3.729 -42.593 15.719 1.00 32.50 520 THR A CA 1
ATOM 4141 C C . THR A 1 520 ? 2.273 -42.506 16.180 1.00 32.50 520 THR A C 1
ATOM 4143 O O . THR A 1 520 ? 1.610 -43.529 16.356 1.00 32.50 520 THR A O 1
ATOM 4146 N N . THR A 1 521 ? 1.741 -41.296 16.345 1.00 28.70 521 THR A N 1
ATOM 4147 C CA . THR A 1 521 ? 0.295 -41.087 16.480 1.00 28.70 521 THR A CA 1
ATOM 4148 C C . THR A 1 521 ? -0.193 -39.994 15.545 1.00 28.70 521 THR A C 1
ATOM 4150 O O . THR A 1 521 ? 0.147 -38.820 15.664 1.00 28.70 521 THR A O 1
ATOM 4153 N N . ARG A 1 522 ? -1.033 -40.447 14.612 1.00 27.77 522 ARG A N 1
ATOM 4154 C CA . ARG A 1 522 ? -1.873 -39.686 13.688 1.00 27.77 522 ARG A CA 1
ATOM 4155 C C . ARG A 1 522 ? -2.647 -38.591 14.430 1.00 27.77 522 ARG A C 1
ATOM 4157 O O . ARG A 1 522 ? -3.430 -38.887 15.329 1.00 27.77 522 ARG A O 1
ATOM 4164 N N . THR A 1 523 ? -2.507 -37.340 14.003 1.00 26.02 523 THR A N 1
ATOM 4165 C CA . THR A 1 523 ? -3.322 -36.222 14.492 1.00 26.02 523 THR A CA 1
ATOM 4166 C C . THR A 1 523 ? -4.632 -36.125 13.709 1.00 26.02 523 THR A C 1
ATOM 4168 O O . THR A 1 523 ? -4.719 -35.538 12.634 1.00 26.02 523 THR A O 1
ATOM 4171 N N . TYR A 1 524 ? -5.704 -36.672 14.285 1.00 28.72 524 TYR A N 1
ATOM 4172 C CA . TYR A 1 524 ? -7.063 -36.241 13.964 1.00 28.72 524 TYR A CA 1
ATOM 4173 C C . TYR A 1 524 ? -7.289 -34.848 14.569 1.00 28.72 524 TYR A C 1
ATOM 4175 O O . TYR A 1 524 ? -7.411 -34.692 15.783 1.00 28.72 524 TYR A O 1
ATOM 4183 N N . ARG A 1 525 ? -7.387 -33.816 13.724 1.00 25.98 525 ARG A N 1
ATOM 4184 C CA . ARG A 1 525 ? -8.005 -32.537 14.104 1.00 25.98 525 ARG A CA 1
ATOM 4185 C C . ARG A 1 525 ? -9.516 -32.746 14.205 1.00 25.98 525 ARG A C 1
ATOM 4187 O O . ARG A 1 525 ? -10.193 -32.786 13.180 1.00 25.98 525 ARG A O 1
ATOM 4194 N N . ARG A 1 526 ? -10.064 -32.811 15.425 1.00 28.58 526 ARG A N 1
ATOM 4195 C CA . ARG A 1 526 ? -11.492 -32.549 15.647 1.00 28.58 526 ARG A CA 1
ATOM 4196 C C . ARG A 1 526 ? -11.686 -31.125 16.157 1.00 28.58 526 ARG A C 1
ATOM 4198 O O . ARG A 1 526 ? -11.147 -30.707 17.173 1.00 28.58 526 ARG A O 1
ATOM 4205 N N . ARG A 1 527 ? -12.467 -30.407 15.362 1.00 27.94 527 ARG A N 1
ATOM 4206 C CA . ARG A 1 527 ? -13.084 -29.102 15.574 1.00 27.94 527 ARG A CA 1
ATOM 4207 C C . ARG A 1 527 ? -13.937 -29.137 16.849 1.00 27.94 527 ARG A C 1
ATOM 4209 O O . ARG A 1 527 ? -14.825 -29.980 16.943 1.00 27.94 527 ARG A O 1
ATOM 4216 N N . GLN A 1 528 ? -13.710 -28.213 17.778 1.00 30.09 528 GLN A N 1
ATOM 4217 C CA . GLN A 1 528 ? -14.683 -27.867 18.813 1.00 30.09 528 GLN A CA 1
ATOM 4218 C C . GLN A 1 528 ? -15.005 -26.377 18.697 1.00 30.09 528 GLN A C 1
ATOM 4220 O O . GLN A 1 528 ? -14.119 -25.526 18.660 1.00 30.09 528 GLN A O 1
ATOM 4225 N N . GLN A 1 529 ? -16.297 -26.106 18.566 1.00 29.23 529 GLN A N 1
ATOM 4226 C CA . GLN A 1 529 ? -16.936 -24.807 18.732 1.00 29.23 529 GLN A CA 1
ATOM 4227 C C . GLN A 1 529 ? -17.822 -24.904 19.998 1.00 29.23 529 GLN A C 1
ATOM 4229 O O . GLN A 1 529 ? -17.960 -25.996 20.552 1.00 29.23 529 GLN A O 1
ATOM 4234 N N . PRO A 1 530 ? -18.350 -23.787 20.510 1.00 47.44 530 PRO A N 1
ATOM 4235 C CA . PRO A 1 530 ? -17.940 -23.194 21.776 1.00 47.44 530 PRO A CA 1
ATOM 4236 C C . PRO A 1 530 ? -18.966 -23.446 22.891 1.00 47.44 530 PRO A C 1
ATOM 4238 O O . PRO A 1 530 ? -20.134 -23.669 22.589 1.00 47.44 530 PRO A O 1
ATOM 4241 N N . ASN A 1 531 ? -18.576 -23.303 24.165 1.00 28.19 531 ASN A N 1
ATOM 4242 C CA . ASN A 1 531 ? -19.367 -22.474 25.081 1.00 28.19 531 ASN A CA 1
ATOM 4243 C C . ASN A 1 531 ? -18.756 -22.227 26.464 1.00 28.19 531 ASN A C 1
ATOM 4245 O O . ASN A 1 531 ? -18.034 -23.051 27.017 1.00 28.19 531 ASN A O 1
ATOM 4249 N N . THR A 1 532 ? -19.211 -21.090 27.002 1.00 28.28 532 THR A N 1
ATOM 4250 C CA . THR A 1 532 ? -19.359 -20.712 28.417 1.00 28.28 532 THR A CA 1
ATOM 4251 C C . THR A 1 532 ? -18.094 -20.553 29.251 1.00 28.28 532 THR A C 1
ATOM 4253 O O . THR A 1 532 ? -17.557 -21.510 29.796 1.00 28.28 532 THR A O 1
ATOM 4256 N N . TYR A 1 533 ? -17.719 -19.289 29.464 1.00 32.94 533 TYR A N 1
ATOM 4257 C CA . TYR A 1 533 ? -16.920 -18.888 30.615 1.00 32.94 533 TYR A CA 1
ATOM 4258 C C . TYR A 1 533 ? -17.776 -18.080 31.583 1.00 32.94 533 TYR A C 1
ATOM 4260 O O . TYR A 1 533 ? -18.295 -17.016 31.244 1.00 32.94 533 TYR A O 1
ATOM 4268 N N . HIS A 1 534 ? -17.900 -18.625 32.792 1.00 29.33 534 HIS A N 1
ATOM 4269 C CA . HIS A 1 534 ? -18.272 -17.881 33.982 1.00 29.33 534 HIS A CA 1
ATOM 4270 C C . HIS A 1 534 ? -17.169 -16.881 34.329 1.00 29.33 534 HIS A C 1
ATOM 4272 O O . HIS A 1 534 ? -15.977 -17.171 34.238 1.00 29.33 534 HIS A O 1
ATOM 4278 N N . PHE A 1 535 ? -17.616 -15.698 34.725 1.00 28.95 535 PHE A N 1
ATOM 4279 C CA . PHE A 1 535 ? -16.809 -14.593 35.202 1.00 28.95 535 PHE A CA 1
ATOM 4280 C C . PHE A 1 535 ? -16.432 -14.814 36.668 1.00 28.95 535 PHE A C 1
ATOM 4282 O O . PHE A 1 535 ? -17.301 -15.122 37.483 1.00 28.95 535 PHE A O 1
ATOM 4289 N N . THR A 1 536 ? -15.178 -14.550 37.020 1.00 29.78 536 THR A N 1
ATOM 4290 C CA . THR A 1 536 ? -14.834 -14.046 38.350 1.00 29.78 536 THR A CA 1
ATOM 4291 C C . THR A 1 536 ? -13.919 -12.838 38.200 1.00 29.78 536 THR A C 1
ATOM 4293 O O . THR A 1 536 ? -12.852 -12.883 37.591 1.00 29.78 536 THR A O 1
ATOM 4296 N N . THR A 1 537 ? -14.406 -11.729 38.744 1.00 34.59 537 THR A N 1
ATOM 4297 C CA . THR A 1 537 ? -13.691 -10.490 39.038 1.00 34.59 537 THR A CA 1
ATOM 4298 C C . THR A 1 537 ? -12.406 -10.765 39.808 1.00 34.59 537 THR A C 1
ATOM 4300 O O . THR A 1 537 ? -12.469 -11.509 40.777 1.00 34.59 537 THR A O 1
ATOM 4303 N N . HIS A 1 538 ? -11.309 -10.066 39.508 1.00 32.72 538 HIS A N 1
ATOM 4304 C CA . HIS A 1 538 ? -10.511 -9.463 40.576 1.00 32.72 538 HIS A CA 1
ATOM 4305 C C . HIS A 1 538 ? -9.748 -8.226 40.100 1.00 32.72 538 HIS A C 1
ATOM 4307 O O . HIS A 1 538 ? -9.145 -8.178 39.030 1.00 32.72 538 HIS A O 1
ATOM 4313 N N . SER A 1 539 ? -9.859 -7.221 40.955 1.00 30.84 539 SER A N 1
ATOM 4314 C CA . SER A 1 539 ? -9.245 -5.909 40.949 1.00 30.84 539 SER A CA 1
ATOM 4315 C C . SER A 1 539 ? -7.721 -5.943 41.074 1.00 30.84 539 SER A C 1
ATOM 4317 O O . SER A 1 539 ? -7.135 -6.846 41.659 1.00 30.84 539 SER A O 1
ATOM 4319 N N . THR A 1 540 ? -7.129 -4.870 40.567 1.00 38.44 540 THR A N 1
ATOM 4320 C CA . THR A 1 540 ? -5.802 -4.290 40.813 1.00 38.44 540 THR A CA 1
ATOM 4321 C C . THR A 1 540 ? -4.965 -4.777 42.018 1.00 38.44 540 THR A C 1
ATOM 4323 O O . THR A 1 540 ? -5.432 -4.756 43.153 1.00 38.44 540 THR A O 1
ATOM 4326 N N . GLN A 1 541 ? -3.664 -4.942 41.722 1.00 41.50 541 GLN A N 1
ATOM 4327 C CA . GLN A 1 541 ? -2.443 -4.759 42.539 1.00 41.50 541 GLN A CA 1
ATOM 4328 C C . GLN A 1 541 ? -1.623 -6.000 42.972 1.00 41.50 541 GLN A C 1
ATOM 4330 O O . GLN A 1 541 ? -2.122 -6.974 43.519 1.00 41.50 541 GLN A O 1
ATOM 4335 N N . ASN A 1 542 ? -0.305 -5.826 42.784 1.00 36.00 542 ASN A N 1
ATOM 4336 C CA . ASN A 1 542 ? 0.869 -6.518 43.336 1.00 36.00 542 ASN A CA 1
ATOM 4337 C C . ASN A 1 542 ? 1.462 -7.730 42.583 1.00 36.00 542 ASN A C 1
ATOM 4339 O O . ASN A 1 542 ? 0.856 -8.775 42.362 1.00 36.00 542 ASN A O 1
ATOM 4343 N N . THR A 1 543 ? 2.742 -7.556 42.241 1.00 50.66 543 THR A N 1
ATOM 4344 C CA . THR A 1 543 ? 3.658 -8.395 41.449 1.00 50.66 543 THR A CA 1
ATOM 4345 C C . THR A 1 543 ? 4.040 -9.736 42.090 1.00 50.66 543 THR A C 1
ATOM 4347 O O . THR A 1 543 ? 4.832 -10.481 41.520 1.00 50.66 543 THR A O 1
ATOM 4350 N N . THR A 1 544 ? 3.468 -10.087 43.242 1.00 52.09 544 THR A N 1
ATOM 4351 C CA . THR A 1 544 ? 3.717 -11.350 43.957 1.00 52.09 544 THR A CA 1
ATOM 4352 C C . THR A 1 544 ? 2.673 -12.436 43.664 1.00 52.09 544 THR A C 1
ATOM 4354 O O . THR A 1 544 ? 2.915 -13.608 43.946 1.00 52.09 544 THR A O 1
ATOM 4357 N N . HIS A 1 545 ? 1.542 -12.095 43.034 1.00 49.91 545 HIS A N 1
ATOM 4358 C CA . HIS A 1 545 ? 0.458 -13.049 42.752 1.00 49.91 545 HIS A CA 1
ATOM 4359 C C . HIS A 1 545 ? 0.672 -13.942 41.517 1.00 49.91 545 HIS A C 1
ATOM 4361 O O . HIS A 1 545 ? -0.010 -14.959 41.376 1.00 49.91 545 HIS A O 1
ATOM 4367 N N . THR A 1 546 ? 1.634 -13.630 40.645 1.00 57.00 546 THR A N 1
ATOM 4368 C CA . THR A 1 546 ? 1.909 -14.427 39.435 1.00 57.00 546 THR A CA 1
ATOM 4369 C C . THR A 1 546 ? 2.526 -15.791 39.758 1.00 57.00 546 THR A C 1
ATOM 4371 O O . THR A 1 546 ? 2.175 -16.783 39.123 1.00 57.00 546 THR A O 1
ATOM 4374 N N . PHE A 1 547 ? 3.380 -15.884 40.784 1.00 55.75 547 PHE A N 1
ATOM 4375 C CA . PHE A 1 547 ? 3.990 -17.156 41.196 1.00 55.75 547 PHE A CA 1
ATOM 4376 C C . PHE A 1 547 ? 2.986 -18.117 41.848 1.00 55.75 547 PHE A C 1
ATOM 4378 O O . PHE A 1 547 ? 3.048 -19.323 41.617 1.00 55.75 547 PHE A O 1
ATOM 4385 N N . VAL A 1 548 ? 2.011 -17.594 42.596 1.00 60.44 548 VAL A N 1
ATOM 4386 C CA . VAL A 1 548 ? 0.966 -18.412 43.236 1.00 60.44 548 VAL A CA 1
ATOM 4387 C C . VAL A 1 548 ? -0.085 -18.880 42.217 1.00 60.44 548 VAL A C 1
ATOM 4389 O O . VAL A 1 548 ? -0.598 -19.989 42.334 1.00 60.44 548 VAL A O 1
ATOM 4392 N N . GLN A 1 549 ? -0.354 -18.103 41.160 1.00 57.00 549 GLN A N 1
ATOM 4393 C CA . GLN A 1 549 ? -1.252 -18.509 40.066 1.00 57.00 549 GLN A CA 1
ATOM 4394 C C . GLN A 1 549 ? -0.671 -19.584 39.132 1.00 57.00 549 GLN A C 1
ATOM 4396 O O . GLN A 1 549 ? -1.436 -20.271 38.457 1.00 57.00 549 GLN A O 1
ATOM 4401 N N . LEU A 1 550 ? 0.656 -19.754 39.083 1.00 63.34 550 LEU A N 1
ATOM 4402 C CA . LEU A 1 550 ? 1.316 -20.787 38.270 1.00 63.34 550 LEU A CA 1
ATOM 4403 C C . LEU A 1 550 ? 1.452 -22.137 38.992 1.00 63.34 550 LEU A C 1
ATOM 4405 O O . LEU A 1 550 ? 1.634 -23.168 38.344 1.00 63.34 550 LEU A O 1
ATOM 4409 N N . LEU A 1 551 ? 1.301 -22.142 40.317 1.00 70.50 551 LEU A N 1
ATOM 4410 C CA . LEU A 1 551 ? 1.391 -23.325 41.176 1.00 70.50 551 LEU A CA 1
ATOM 4411 C C . LEU A 1 551 ? 0.406 -24.452 40.786 1.00 70.50 551 LEU A C 1
ATOM 4413 O O . LEU A 1 551 ? 0.853 -25.594 40.700 1.00 70.50 551 LEU A O 1
ATOM 4417 N N . PRO A 1 552 ? -0.874 -24.186 40.440 1.00 67.19 552 PRO A N 1
ATOM 4418 C CA . PRO A 1 552 ? -1.809 -25.219 39.980 1.00 67.19 552 PRO A CA 1
ATOM 4419 C C . PRO A 1 552 ? -1.387 -25.878 38.659 1.00 67.19 552 PRO A C 1
ATOM 4421 O O . PRO A 1 552 ? -1.557 -27.082 38.481 1.00 67.19 552 PRO A O 1
ATOM 4424 N N . TYR A 1 553 ? -0.797 -25.110 37.738 1.00 73.38 553 TYR A N 1
ATOM 4425 C CA . TYR A 1 553 ? -0.321 -25.624 36.450 1.00 73.38 553 TYR A CA 1
ATOM 4426 C C . TYR A 1 553 ? 0.957 -26.442 36.606 1.00 73.38 553 TYR A C 1
ATOM 4428 O O . TYR A 1 553 ? 1.112 -27.471 35.954 1.00 73.38 553 TYR A O 1
ATOM 4436 N N . PHE A 1 554 ? 1.841 -26.022 37.512 1.00 74.31 554 PHE A N 1
ATOM 4437 C CA . PHE A 1 554 ? 3.021 -26.795 37.884 1.00 74.31 554 PHE A CA 1
ATOM 4438 C C . PHE A 1 554 ? 2.630 -28.117 38.549 1.00 74.31 554 PHE A C 1
ATOM 4440 O O . PHE A 1 554 ? 3.223 -29.148 38.254 1.00 74.31 554 PHE A O 1
ATOM 4447 N N . PHE A 1 555 ? 1.585 -28.103 39.380 1.00 75.88 555 PHE A N 1
ATOM 4448 C CA . PHE A 1 555 ? 1.041 -29.300 40.016 1.00 75.88 555 PHE A CA 1
ATOM 4449 C C . PHE A 1 555 ? 0.383 -30.244 38.999 1.00 75.88 555 PHE A C 1
ATOM 4451 O O . PHE A 1 555 ? 0.631 -31.442 39.039 1.00 75.88 555 PHE A O 1
ATOM 4458 N N . LEU A 1 556 ? -0.379 -29.723 38.029 1.00 71.94 556 LEU A N 1
ATOM 4459 C CA . LEU A 1 556 ? -0.928 -30.515 36.917 1.00 71.94 556 LEU A CA 1
ATOM 4460 C C . LEU A 1 556 ? 0.167 -31.103 36.021 1.00 71.94 556 LEU A C 1
ATOM 4462 O O . LEU A 1 556 ? 0.056 -32.241 35.571 1.00 71.94 556 LEU A O 1
ATOM 4466 N N . PHE A 1 557 ? 1.240 -30.351 35.782 1.00 73.62 557 PHE A N 1
ATOM 4467 C CA . PHE A 1 557 ? 2.404 -30.830 35.044 1.00 73.62 557 PHE A CA 1
ATOM 4468 C C . PHE A 1 557 ? 3.134 -31.943 35.808 1.00 73.62 557 PHE A C 1
ATOM 4470 O O . PHE A 1 557 ? 3.469 -32.969 35.224 1.00 73.62 557 PHE A O 1
ATOM 4477 N N . LEU A 1 558 ? 3.291 -31.793 37.126 1.00 72.88 558 LEU A N 1
ATOM 4478 C CA . LEU A 1 558 ? 3.847 -32.824 38.003 1.00 72.88 558 LEU A CA 1
ATOM 4479 C C . LEU A 1 558 ? 2.960 -34.071 38.060 1.00 72.88 558 LEU A C 1
ATOM 4481 O O . LEU A 1 558 ? 3.480 -35.171 37.944 1.00 72.88 558 LEU A O 1
ATOM 4485 N N . ILE A 1 559 ? 1.636 -33.920 38.152 1.00 74.94 559 ILE A N 1
ATOM 4486 C CA . ILE A 1 559 ? 0.683 -35.040 38.104 1.00 74.94 559 ILE A CA 1
ATOM 4487 C C . ILE A 1 559 ? 0.723 -35.735 36.739 1.00 74.94 559 ILE A C 1
ATOM 4489 O O . ILE A 1 559 ? 0.638 -36.955 36.684 1.00 74.94 559 ILE A O 1
ATOM 4493 N N . SER A 1 560 ? 0.899 -34.994 35.643 1.00 65.88 560 SER A N 1
ATOM 4494 C CA . SER A 1 560 ? 1.055 -35.564 34.298 1.00 65.88 560 SER A CA 1
ATOM 4495 C C . SER A 1 560 ? 2.353 -36.373 34.166 1.00 65.88 560 SER A C 1
ATOM 4497 O O . SER A 1 560 ? 2.332 -37.488 33.650 1.00 65.88 560 SER A O 1
ATOM 4499 N N . ILE A 1 561 ? 3.468 -35.868 34.707 1.00 68.19 561 ILE A N 1
ATOM 4500 C CA . ILE A 1 561 ? 4.765 -36.569 34.718 1.00 68.19 561 ILE A CA 1
ATOM 4501 C C . ILE A 1 561 ? 4.745 -37.786 35.651 1.00 68.19 561 ILE A C 1
ATOM 4503 O O . ILE A 1 561 ? 5.295 -38.835 35.329 1.00 68.19 561 ILE A O 1
ATOM 4507 N N . ILE A 1 562 ? 4.101 -37.671 36.811 1.00 66.94 562 ILE A N 1
ATOM 4508 C CA . ILE A 1 562 ? 3.926 -38.793 37.738 1.00 66.94 562 ILE A CA 1
ATOM 4509 C C . ILE A 1 562 ? 2.962 -39.824 37.130 1.00 66.94 562 ILE A C 1
ATOM 4511 O O . ILE A 1 562 ? 3.185 -41.024 37.260 1.00 66.94 562 ILE A O 1
ATOM 4515 N N . GLY A 1 563 ? 1.943 -39.369 36.397 1.00 59.31 563 GLY A N 1
ATOM 4516 C CA . GLY A 1 563 ? 1.011 -40.208 35.653 1.00 59.31 563 GLY A CA 1
ATOM 4517 C C . GLY A 1 563 ? 1.705 -41.036 34.577 1.00 59.31 563 GLY A C 1
ATOM 4518 O O . GLY A 1 563 ? 1.445 -42.228 34.486 1.00 59.31 563 GLY A O 1
ATOM 4519 N N . THR A 1 564 ? 2.645 -40.464 33.818 1.00 57.75 564 THR A N 1
ATOM 4520 C CA . THR A 1 564 ? 3.419 -41.222 32.818 1.00 57.75 564 THR A CA 1
ATOM 4521 C C . THR A 1 564 ? 4.422 -42.198 33.437 1.00 57.75 564 THR A C 1
ATOM 4523 O O . THR A 1 564 ? 4.723 -43.214 32.816 1.00 57.75 564 THR A O 1
ATOM 4526 N N . LEU A 1 565 ? 4.892 -41.942 34.662 1.00 55.81 565 LEU A N 1
ATOM 4527 C CA . LEU A 1 565 ? 5.739 -42.862 35.436 1.00 55.81 565 LEU A CA 1
ATOM 4528 C C . LEU A 1 565 ? 4.956 -43.998 36.124 1.00 55.81 565 LEU A C 1
ATOM 4530 O O . LEU A 1 565 ? 5.558 -45.010 36.475 1.00 55.81 565 LEU A O 1
ATOM 4534 N N . LEU A 1 566 ? 3.637 -43.851 36.304 1.00 54.62 566 LEU A N 1
ATOM 4535 C CA . LEU A 1 566 ? 2.756 -44.825 36.970 1.00 54.62 566 LEU A CA 1
ATOM 4536 C C . LEU A 1 566 ? 1.910 -45.680 36.012 1.00 54.62 566 LEU A C 1
ATOM 4538 O O . LEU A 1 566 ? 1.193 -46.565 36.479 1.00 54.62 566 LEU A O 1
ATOM 4542 N N . VAL A 1 567 ? 1.975 -45.456 34.694 1.00 52.72 567 VAL A N 1
ATOM 4543 C CA . VAL A 1 567 ? 1.311 -46.342 33.725 1.00 52.72 567 VAL A CA 1
ATOM 4544 C C . VAL A 1 567 ? 2.067 -47.667 33.686 1.00 52.72 567 VAL A C 1
ATOM 4546 O O . VAL A 1 567 ? 3.122 -47.794 33.064 1.00 52.72 567 VAL A O 1
ATOM 4549 N N . SER A 1 568 ? 1.517 -48.664 34.376 1.00 58.69 568 SER A N 1
ATOM 4550 C CA . SER A 1 568 ? 1.931 -50.053 34.247 1.00 58.69 568 SER A CA 1
ATOM 4551 C C . SER A 1 568 ? 1.763 -50.499 32.794 1.00 58.69 568 SER A C 1
ATOM 4553 O O . SER A 1 568 ? 0.726 -50.282 32.167 1.00 58.69 568 SER A O 1
ATOM 4555 N N . GLU A 1 569 ? 2.809 -51.107 32.230 1.00 65.38 569 GLU A N 1
ATOM 4556 C CA . GLU A 1 569 ? 2.728 -51.667 30.883 1.00 65.38 569 GLU A CA 1
ATOM 4557 C C . GLU A 1 569 ? 1.638 -52.766 30.845 1.00 65.38 569 GLU A C 1
ATOM 4559 O O . GLU A 1 569 ? 1.590 -53.595 31.761 1.00 65.38 569 GLU A O 1
ATOM 4564 N N . PRO A 1 570 ? 0.771 -52.803 29.813 1.00 76.56 570 PRO A N 1
ATOM 4565 C CA . PRO A 1 570 ? -0.314 -53.781 29.728 1.00 76.56 570 PRO A CA 1
ATOM 4566 C C . PRO A 1 570 ? 0.230 -55.216 29.675 1.00 76.56 570 PRO A C 1
ATOM 4568 O O . PRO A 1 570 ? 1.329 -55.468 29.189 1.00 76.56 570 PRO A O 1
ATOM 4571 N N . GLN A 1 571 ? -0.523 -56.188 30.190 1.00 79.19 571 GLN A N 1
ATOM 4572 C CA . GLN A 1 571 ? -0.047 -57.577 30.256 1.00 79.19 571 GLN A CA 1
ATOM 4573 C C . GLN A 1 571 ? -0.126 -58.317 28.908 1.00 79.19 571 GLN A C 1
ATOM 4575 O O . GLN A 1 571 ? 0.640 -59.257 28.683 1.00 79.19 571 GLN A O 1
ATOM 4580 N N . PHE A 1 572 ? -1.005 -57.884 28.000 1.00 87.06 572 PHE A N 1
ATOM 4581 C CA . PHE A 1 572 ? -1.205 -58.462 26.669 1.00 87.06 572 PHE A CA 1
ATOM 4582 C C . PHE A 1 572 ? -1.523 -57.376 25.627 1.00 87.06 572 PHE A C 1
ATOM 4584 O O . PHE A 1 572 ? -1.776 -56.226 25.979 1.00 87.06 572 PHE A O 1
ATOM 4591 N N . GLN A 1 573 ? -1.492 -57.738 24.341 1.00 87.81 573 GLN A N 1
ATOM 4592 C CA . GLN A 1 573 ? -1.952 -56.910 23.218 1.00 87.81 573 GLN A CA 1
ATOM 4593 C C . GLN A 1 573 ? -2.662 -57.774 22.169 1.00 87.81 573 GLN A C 1
ATOM 4595 O O . GLN A 1 573 ? -2.253 -58.902 21.925 1.00 87.81 573 GLN A O 1
ATOM 4600 N N . LEU A 1 574 ? -3.684 -57.252 21.487 1.00 88.44 574 LEU A N 1
ATOM 4601 C CA . LEU A 1 574 ? -4.414 -57.991 20.437 1.00 88.44 574 LEU A CA 1
ATOM 4602 C C . LEU A 1 574 ? -3.654 -58.082 19.101 1.00 88.44 574 LEU A C 1
ATOM 4604 O O . LEU A 1 574 ? -3.974 -58.900 18.241 1.00 88.44 574 LEU A O 1
ATOM 4608 N N . HIS A 1 575 ? -2.621 -57.257 18.920 1.00 85.19 575 HIS A N 1
ATOM 4609 C CA . HIS A 1 575 ? -1.781 -57.242 17.726 1.00 85.19 575 HIS A CA 1
ATOM 4610 C C . HIS A 1 575 ? -0.319 -57.484 18.086 1.00 85.19 575 HIS A C 1
ATOM 4612 O O . HIS A 1 575 ? 0.165 -57.031 19.123 1.00 85.19 575 HIS A O 1
ATOM 4618 N N . ARG A 1 576 ? 0.402 -58.165 17.194 1.00 82.56 576 ARG A N 1
ATOM 4619 C CA . ARG A 1 576 ? 1.829 -58.428 17.363 1.00 82.56 576 ARG A CA 1
ATOM 4620 C C . ARG A 1 576 ? 2.611 -57.120 17.305 1.00 82.56 576 ARG A C 1
ATOM 4622 O O . ARG A 1 576 ? 2.536 -56.389 16.320 1.00 82.56 576 ARG A O 1
ATOM 4629 N N . THR A 1 577 ? 3.427 -56.868 18.317 1.00 81.56 577 THR A N 1
ATOM 4630 C CA . THR A 1 577 ? 4.382 -55.752 18.337 1.00 81.56 577 THR A CA 1
ATOM 4631 C C . THR A 1 577 ? 5.763 -56.261 18.741 1.00 81.56 577 THR A C 1
ATOM 4633 O O . THR A 1 577 ? 5.906 -57.402 19.177 1.00 81.56 577 THR A O 1
ATOM 4636 N N . GLY A 1 578 ? 6.809 -55.439 18.606 1.00 80.56 578 GLY A N 1
ATOM 4637 C CA . GLY A 1 578 ? 8.185 -55.862 18.912 1.00 80.56 578 GLY A CA 1
ATOM 4638 C C . GLY A 1 578 ? 8.387 -56.393 20.341 1.00 80.56 578 GLY A C 1
ATOM 4639 O O . GLY A 1 578 ? 9.257 -57.231 20.552 1.00 80.56 578 GLY A O 1
ATOM 4640 N N . LYS A 1 579 ? 7.563 -55.952 21.307 1.00 80.19 579 LYS A N 1
ATOM 4641 C CA . LYS A 1 579 ? 7.588 -56.418 22.707 1.00 80.19 579 LYS A CA 1
ATOM 4642 C C . LYS A 1 579 ? 6.658 -57.616 22.983 1.00 80.19 579 LYS A C 1
ATOM 4644 O O . LYS A 1 579 ? 6.921 -58.363 23.920 1.00 80.19 579 LYS A O 1
ATOM 4649 N N . TYR A 1 580 ? 5.585 -57.803 22.207 1.00 85.56 580 TYR A N 1
ATOM 4650 C CA . TYR A 1 580 ? 4.562 -58.841 22.418 1.00 85.56 580 TYR A CA 1
ATOM 4651 C C . TYR A 1 580 ? 4.542 -59.782 21.211 1.00 85.56 580 TYR A C 1
ATOM 4653 O O . TYR A 1 580 ? 3.884 -59.523 20.200 1.00 85.56 580 TYR A O 1
ATOM 4661 N N . THR A 1 581 ? 5.327 -60.855 21.299 1.00 86.25 581 THR A N 1
ATOM 4662 C CA . THR A 1 581 ? 5.608 -61.767 20.180 1.00 86.25 581 THR A CA 1
ATOM 4663 C C . THR A 1 581 ? 4.915 -63.118 20.307 1.00 86.25 581 THR A C 1
ATOM 4665 O O . THR A 1 581 ? 4.623 -63.734 19.282 1.00 86.25 581 THR A O 1
ATOM 4668 N N . ASN A 1 582 ? 4.626 -63.570 21.529 1.00 85.94 582 ASN A N 1
ATOM 4669 C CA . ASN A 1 582 ? 4.083 -64.900 21.784 1.00 85.94 582 ASN A CA 1
ATOM 4670 C C . ASN A 1 582 ? 2.564 -64.909 21.620 1.00 85.94 582 ASN A C 1
ATOM 4672 O O . ASN A 1 582 ? 1.867 -64.253 22.390 1.00 85.94 582 ASN A O 1
ATOM 4676 N N . LEU A 1 583 ? 2.065 -65.675 20.650 1.00 89.44 583 LEU A N 1
ATOM 4677 C CA . LEU A 1 583 ? 0.637 -65.849 20.388 1.00 89.44 583 LEU A CA 1
ATOM 4678 C C . LEU A 1 583 ? -0.005 -66.791 21.419 1.00 89.44 583 LEU A C 1
ATOM 4680 O O . LEU A 1 583 ? 0.534 -67.859 21.713 1.00 89.44 583 LEU A O 1
ATOM 4684 N N . ARG A 1 584 ? -1.175 -66.411 21.930 1.00 86.75 584 ARG A N 1
ATOM 4685 C CA . ARG A 1 584 ? -2.063 -67.227 22.763 1.00 86.75 584 ARG A CA 1
ATOM 4686 C C . ARG A 1 584 ? -3.514 -67.050 22.322 1.00 86.75 584 ARG A C 1
ATOM 4688 O O . ARG A 1 584 ? -3.840 -66.093 21.624 1.00 86.75 584 ARG A O 1
ATOM 4695 N N . GLU A 1 585 ? -4.369 -67.982 22.732 1.00 88.56 585 GLU A N 1
ATOM 4696 C CA . GLU A 1 585 ? -5.800 -67.981 22.423 1.00 88.56 585 GLU A CA 1
ATOM 4697 C C . GLU A 1 585 ? -6.628 -68.153 23.697 1.00 88.56 585 GLU A C 1
ATOM 4699 O O . GLU A 1 585 ? -6.215 -68.872 24.609 1.00 88.56 585 GLU A O 1
ATOM 4704 N N . THR A 1 586 ? -7.783 -67.487 23.761 1.00 85.56 586 THR A N 1
ATOM 4705 C CA . THR A 1 586 ? -8.748 -67.671 24.854 1.00 85.56 586 THR A CA 1
ATOM 4706 C C . THR A 1 586 ? -9.455 -69.024 24.743 1.00 85.56 586 THR A C 1
ATOM 4708 O O . THR A 1 586 ? -9.745 -69.501 23.643 1.00 85.56 586 THR A O 1
ATOM 4711 N N . ARG A 1 587 ? -9.787 -69.643 25.882 1.00 83.31 587 ARG A N 1
ATOM 4712 C CA . ARG A 1 587 ? -10.379 -70.995 25.927 1.00 83.31 587 ARG A CA 1
ATOM 4713 C C . ARG A 1 587 ? -11.740 -71.106 25.234 1.00 83.31 587 ARG A C 1
ATOM 4715 O O . ARG A 1 587 ? -11.986 -72.084 24.531 1.00 83.31 587 ARG A O 1
ATOM 4722 N N . ILE A 1 588 ? -12.622 -70.126 25.444 1.00 78.75 588 ILE A N 1
ATOM 4723 C CA . ILE A 1 588 ? -14.027 -70.185 25.001 1.00 78.75 588 ILE A CA 1
ATOM 4724 C C . ILE A 1 588 ? -14.204 -69.488 23.649 1.00 78.75 588 ILE A C 1
ATOM 4726 O O . ILE A 1 588 ? -14.705 -70.086 22.701 1.00 78.75 588 ILE A O 1
ATOM 4730 N N . SER A 1 589 ? -13.767 -68.230 23.552 1.00 78.56 589 SER A N 1
ATOM 4731 C CA . SER A 1 589 ? -14.007 -67.372 22.386 1.00 78.56 589 SER A CA 1
ATOM 4732 C C . SER A 1 589 ? -12.961 -67.495 21.273 1.00 78.56 589 SER A C 1
ATOM 4734 O O . SER A 1 589 ? -13.138 -66.897 20.211 1.00 78.56 589 SER A O 1
ATOM 4736 N N . LYS A 1 590 ? -11.883 -68.268 21.496 1.00 84.50 590 LYS A N 1
ATOM 4737 C CA . LYS A 1 590 ? -10.759 -68.472 20.561 1.00 84.50 590 LYS A CA 1
ATOM 4738 C C . LYS A 1 590 ? -10.187 -67.159 20.004 1.00 84.50 590 LYS A C 1
ATOM 4740 O O . LYS A 1 590 ? -9.826 -67.065 18.832 1.00 84.50 590 LYS A O 1
ATOM 4745 N N . ILE A 1 591 ? -10.124 -66.125 20.843 1.00 87.94 591 ILE A N 1
ATOM 4746 C CA . ILE A 1 591 ? -9.568 -64.817 20.486 1.00 87.94 591 ILE A CA 1
ATOM 4747 C C . ILE A 1 591 ? -8.052 -64.885 20.610 1.00 87.94 591 ILE A C 1
ATOM 4749 O O . ILE A 1 591 ? -7.524 -65.257 21.657 1.00 87.94 591 ILE A O 1
ATOM 4753 N N . GLN A 1 592 ? -7.366 -64.483 19.546 1.00 90.38 592 GLN A N 1
ATOM 4754 C CA . GLN A 1 592 ? -5.912 -64.418 19.483 1.00 90.38 592 GLN A CA 1
ATOM 4755 C C . GLN A 1 592 ? -5.380 -63.154 20.164 1.00 90.38 592 GLN A C 1
ATOM 4757 O O . GLN A 1 592 ? -5.797 -62.042 19.841 1.00 90.38 592 GLN A O 1
ATOM 4762 N N . TYR A 1 593 ? -4.426 -63.325 21.077 1.00 90.50 593 TYR A N 1
ATOM 4763 C CA . TYR A 1 593 ? -3.733 -62.237 21.760 1.00 90.50 593 TYR A CA 1
ATOM 4764 C C . TYR A 1 593 ? -2.239 -62.545 21.916 1.00 90.50 593 TYR A C 1
ATOM 4766 O O . TYR A 1 593 ? -1.808 -63.696 21.884 1.00 90.50 593 TYR A O 1
ATOM 4774 N N . TYR A 1 594 ? -1.432 -61.502 22.076 1.00 91.38 594 TYR A N 1
ATOM 4775 C CA . TYR A 1 594 ? 0.019 -61.574 22.168 1.00 91.38 594 TYR A CA 1
ATOM 4776 C C . TYR A 1 594 ? 0.504 -61.174 23.558 1.00 91.38 594 TYR A C 1
ATOM 4778 O O . TYR A 1 594 ? 0.080 -60.164 24.121 1.00 91.38 594 TYR A O 1
ATOM 4786 N N . VAL A 1 595 ? 1.443 -61.949 24.094 1.00 89.06 595 VAL A N 1
ATOM 4787 C CA . VAL A 1 595 ? 2.101 -61.700 25.382 1.00 89.06 595 VAL A CA 1
ATOM 4788 C C . VAL A 1 595 ? 3.613 -61.552 25.205 1.00 89.06 595 VAL A C 1
ATOM 4790 O O . VAL A 1 595 ? 4.186 -61.928 24.177 1.00 89.06 595 VAL A O 1
ATOM 4793 N N . LYS A 1 596 ? 4.274 -60.974 26.211 1.00 86.25 596 LYS A N 1
ATOM 4794 C CA . LYS A 1 596 ? 5.740 -60.865 26.263 1.00 86.25 596 LYS A CA 1
ATOM 4795 C C . LYS A 1 596 ? 6.401 -62.243 26.399 1.00 86.25 596 LYS A C 1
ATOM 4797 O O . LYS A 1 596 ? 5.752 -63.223 26.772 1.00 86.25 596 LYS A O 1
ATOM 4802 N N . SER A 1 597 ? 7.708 -62.304 26.146 1.00 79.81 597 SER A N 1
ATOM 4803 C CA . SER A 1 597 ? 8.539 -63.487 26.425 1.00 79.81 597 SER A CA 1
ATOM 4804 C C . SER A 1 597 ? 8.473 -63.922 27.888 1.00 79.81 597 SER A C 1
ATOM 4806 O O . SER A 1 597 ? 8.410 -65.114 28.167 1.00 79.81 597 SER A O 1
ATOM 4808 N N . ASP A 1 598 ? 8.394 -62.953 28.800 1.00 81.56 598 ASP A N 1
ATOM 4809 C CA . ASP A 1 598 ? 8.551 -63.174 30.242 1.00 81.56 598 ASP A CA 1
ATOM 4810 C C . ASP A 1 598 ? 7.200 -63.338 30.966 1.00 81.56 598 ASP A C 1
ATOM 4812 O O . ASP A 1 598 ? 7.111 -63.258 32.191 1.00 81.56 598 ASP A O 1
ATOM 4816 N N . PHE A 1 599 ? 6.116 -63.526 30.208 1.00 81.38 599 PHE A N 1
ATOM 4817 C CA . PHE A 1 599 ? 4.762 -63.613 30.746 1.00 81.38 599 PHE A CA 1
ATOM 4818 C C . PHE A 1 599 ? 4.530 -64.939 31.483 1.00 81.38 599 PHE A C 1
ATOM 4820 O O . PHE A 1 599 ? 4.559 -66.016 30.882 1.00 81.38 599 PHE A O 1
ATOM 4827 N N . GLN A 1 600 ? 4.230 -64.855 32.781 1.00 78.50 600 GLN A N 1
ATOM 4828 C CA . GLN A 1 600 ? 3.794 -65.998 33.581 1.00 78.50 600 GLN A CA 1
ATOM 4829 C C . GLN A 1 600 ? 2.263 -66.095 33.545 1.00 78.50 600 GLN A C 1
ATOM 4831 O O . GLN A 1 600 ? 1.597 -65.151 33.973 1.00 78.50 600 GLN A O 1
ATOM 4836 N N . PRO A 1 601 ? 1.684 -67.203 33.044 1.00 74.56 601 PRO A N 1
ATOM 4837 C CA . PRO A 1 601 ? 0.237 -67.363 33.042 1.00 74.56 601 PRO A CA 1
ATOM 4838 C C . PRO A 1 601 ? -0.308 -67.446 34.481 1.00 74.56 601 PRO A C 1
ATOM 4840 O O . PRO A 1 601 ? 0.378 -67.992 35.354 1.00 74.56 601 PRO A O 1
ATOM 4843 N N . PRO A 1 602 ? -1.533 -66.944 34.733 1.00 81.75 602 PRO A N 1
ATOM 4844 C CA . PRO A 1 602 ? -2.214 -67.113 36.014 1.00 81.75 602 PRO A CA 1
ATOM 4845 C C . PRO A 1 602 ? -2.279 -68.591 36.414 1.00 81.75 602 PRO A C 1
ATOM 4847 O O . PRO A 1 602 ? -2.504 -69.454 35.565 1.00 81.75 602 PRO A O 1
ATOM 4850 N N . LYS A 1 603 ? -2.050 -68.893 37.697 1.00 75.94 603 LYS A N 1
ATOM 4851 C CA . LYS A 1 603 ? -1.921 -70.281 38.183 1.00 75.94 603 LYS A CA 1
ATOM 4852 C C . LYS A 1 603 ? -3.247 -70.897 38.623 1.00 75.94 603 LYS A C 1
ATOM 4854 O O . LYS A 1 603 ? -3.321 -72.114 38.753 1.00 75.94 603 LYS A O 1
ATOM 4859 N N . THR A 1 604 ? -4.265 -70.077 38.880 1.00 86.06 604 THR A N 1
ATOM 4860 C CA . THR A 1 604 ? -5.598 -70.532 39.294 1.00 86.06 604 THR A CA 1
ATOM 4861 C C . THR A 1 604 ? -6.622 -70.292 38.190 1.00 86.06 604 THR A C 1
ATOM 4863 O O . THR A 1 604 ? -6.562 -69.273 37.500 1.00 86.06 604 THR A O 1
ATOM 4866 N N . ASP A 1 605 ? -7.593 -71.199 38.049 1.00 79.94 605 ASP A N 1
ATOM 4867 C CA . ASP A 1 605 ? -8.646 -71.075 37.030 1.00 79.94 605 ASP A CA 1
ATOM 4868 C C . ASP A 1 605 ? -9.447 -69.772 37.188 1.00 79.94 605 ASP A C 1
ATOM 4870 O O . ASP A 1 605 ? -9.734 -69.102 36.202 1.00 79.94 605 ASP A O 1
ATOM 4874 N N . ALA A 1 606 ? -9.697 -69.334 38.427 1.00 81.62 606 ALA A N 1
ATOM 4875 C CA . ALA A 1 606 ? -10.410 -68.087 38.706 1.00 81.62 606 ALA A CA 1
ATOM 4876 C C . ALA A 1 606 ? -9.631 -66.819 38.296 1.00 81.62 606 ALA A C 1
ATOM 4878 O O . ALA A 1 606 ? -10.233 -65.809 37.928 1.00 81.62 606 ALA A O 1
ATOM 4879 N N . GLU A 1 607 ? -8.297 -66.830 38.376 1.00 81.12 607 GLU A N 1
ATOM 4880 C CA . GLU A 1 607 ? -7.468 -65.723 37.880 1.00 81.12 607 GLU A CA 1
ATOM 4881 C C . GLU A 1 607 ? -7.344 -65.758 36.355 1.00 81.12 607 GLU A C 1
ATOM 4883 O O . GLU A 1 607 ? -7.296 -64.703 35.720 1.00 81.12 607 GLU A O 1
ATOM 4888 N N . LEU A 1 608 ? -7.333 -66.956 35.764 1.00 83.38 608 LEU A N 1
ATOM 4889 C CA . LEU A 1 608 ? -7.314 -67.136 34.318 1.00 83.38 608 LEU A CA 1
ATOM 4890 C C . LEU A 1 608 ? -8.625 -66.658 33.679 1.00 83.38 608 LEU A C 1
ATOM 4892 O O . LEU A 1 608 ? -8.572 -65.932 32.692 1.00 83.38 608 LEU A O 1
ATOM 4896 N N . ASP A 1 609 ? -9.779 -66.954 34.283 1.00 83.44 609 ASP A N 1
ATOM 4897 C CA . ASP A 1 609 ? -11.090 -66.471 33.826 1.00 83.44 609 ASP A CA 1
ATOM 4898 C C . ASP A 1 609 ? -11.175 -64.938 33.852 1.00 83.44 609 ASP A C 1
ATOM 4900 O O . ASP A 1 609 ? -11.655 -64.311 32.904 1.00 83.44 609 ASP A O 1
ATOM 4904 N N . LYS A 1 610 ? -10.662 -64.306 34.917 1.00 85.88 610 LYS A N 1
ATOM 4905 C CA . LYS A 1 610 ? -10.593 -62.838 35.021 1.00 85.88 610 LYS A CA 1
ATOM 4906 C C . LYS A 1 610 ? -9.675 -62.235 33.963 1.00 85.88 610 LYS A C 1
ATOM 4908 O O . LYS A 1 610 ? -9.999 -61.196 33.391 1.00 85.88 610 LYS A O 1
ATOM 4913 N N . PHE A 1 611 ? -8.537 -62.876 33.706 1.00 86.75 611 PHE A N 1
ATOM 4914 C CA . PHE A 1 611 ? -7.601 -62.434 32.681 1.00 86.75 611 PHE A CA 1
ATOM 4915 C C . PHE A 1 611 ? -8.205 -62.561 31.276 1.00 86.75 611 PHE A C 1
ATOM 4917 O O . PHE A 1 611 ? -8.177 -61.598 30.517 1.00 86.75 611 PHE A O 1
ATOM 4924 N N . GLU A 1 612 ? -8.812 -63.702 30.941 1.00 86.88 612 GLU A N 1
ATOM 4925 C CA . GLU A 1 612 ? -9.472 -63.912 29.647 1.00 86.88 612 GLU A CA 1
ATOM 4926 C C . GLU A 1 612 ? -10.674 -62.978 29.452 1.00 86.88 612 GLU A C 1
ATOM 4928 O O . GLU A 1 612 ? -10.867 -62.475 28.348 1.00 86.88 612 GLU A O 1
ATOM 4933 N N . SER A 1 613 ? -11.428 -62.672 30.515 1.00 85.94 613 SER A N 1
ATOM 4934 C CA . SER A 1 613 ? -12.509 -61.674 30.468 1.00 85.94 613 SER A CA 1
ATOM 4935 C C . SER A 1 613 ? -11.978 -60.288 30.088 1.00 85.94 613 SER A C 1
ATOM 4937 O O . SER A 1 613 ? -12.541 -59.634 29.217 1.00 85.94 613 SER A O 1
ATOM 4939 N N . SER A 1 614 ? -10.830 -59.885 30.646 1.00 86.81 614 SER A N 1
ATOM 4940 C CA . SER A 1 614 ? -10.154 -58.632 30.278 1.00 86.81 614 SER A CA 1
ATOM 4941 C C . SER A 1 614 ? -9.720 -58.612 28.802 1.00 86.81 614 SER A C 1
ATOM 4943 O O . SER A 1 614 ? -9.900 -57.612 28.109 1.00 86.81 614 SER A O 1
ATOM 4945 N N . VAL A 1 615 ? -9.211 -59.740 28.284 1.00 88.25 615 VAL A N 1
ATOM 4946 C CA . VAL A 1 615 ? -8.853 -59.891 26.859 1.00 88.25 615 VAL A CA 1
ATOM 4947 C C . VAL A 1 615 ? -10.082 -59.766 25.956 1.00 88.25 615 VAL A C 1
ATOM 4949 O O . VAL A 1 615 ? -10.023 -59.108 24.915 1.00 88.25 615 VAL A O 1
ATOM 4952 N N . ILE A 1 616 ? -11.200 -60.379 26.349 1.00 88.69 616 ILE A N 1
ATOM 4953 C CA . ILE A 1 616 ? -12.466 -60.317 25.611 1.00 88.69 616 ILE A CA 1
ATOM 4954 C C . ILE A 1 616 ? -13.015 -58.885 25.601 1.00 88.69 616 ILE A C 1
ATOM 4956 O O . ILE A 1 616 ? -13.384 -58.390 24.536 1.00 88.69 616 ILE A O 1
ATOM 4960 N N . ASP A 1 617 ? -13.021 -58.200 26.744 1.00 87.94 617 ASP A N 1
ATOM 4961 C CA . ASP A 1 617 ? -13.514 -56.825 26.858 1.00 87.94 617 ASP A CA 1
ATOM 4962 C C . ASP A 1 617 ? -12.712 -55.857 25.976 1.00 87.94 617 ASP A C 1
ATOM 4964 O O . ASP A 1 617 ? -13.288 -55.020 25.269 1.00 87.94 617 ASP A O 1
ATOM 4968 N N . GLU A 1 618 ? -11.384 -55.998 25.949 1.00 88.69 618 GLU A N 1
ATOM 4969 C CA . GLU A 1 618 ? -10.523 -55.188 25.085 1.00 88.69 618 GLU A CA 1
ATOM 4970 C C . GLU A 1 618 ? -10.755 -55.493 23.596 1.00 88.69 618 GLU A C 1
ATOM 4972 O O . GLU A 1 618 ? -10.821 -54.572 22.779 1.00 88.69 618 GLU A O 1
ATOM 4977 N N . TYR A 1 619 ? -10.975 -56.762 23.237 1.00 89.38 619 TYR A N 1
ATOM 4978 C CA . TYR A 1 619 ? -11.305 -57.167 21.867 1.00 89.38 619 TYR A CA 1
ATOM 4979 C C . TYR A 1 619 ? -12.650 -56.609 21.391 1.00 89.38 619 TYR A C 1
ATOM 4981 O O . TYR A 1 619 ? -12.750 -56.068 20.285 1.00 89.38 619 TYR A O 1
ATOM 4989 N N . ILE A 1 620 ? -13.682 -56.674 22.237 1.00 89.44 620 ILE A N 1
ATOM 4990 C CA . ILE A 1 620 ? -14.992 -56.077 21.952 1.00 89.44 620 ILE A CA 1
ATOM 4991 C C . ILE A 1 620 ? -14.847 -54.564 21.778 1.00 89.44 620 ILE A C 1
ATOM 4993 O O . ILE A 1 620 ? -15.419 -53.993 20.845 1.00 89.44 620 ILE A O 1
ATOM 4997 N N . SER A 1 621 ? -14.073 -53.912 22.649 1.00 88.50 621 SER A N 1
ATOM 4998 C CA . SER A 1 621 ? -13.805 -52.477 22.563 1.00 88.50 621 SER A CA 1
ATOM 4999 C C . SER A 1 621 ? -13.135 -52.104 21.234 1.00 88.50 621 SER A C 1
ATOM 5001 O O . SER A 1 621 ? -13.608 -51.193 20.546 1.00 88.50 621 SER A O 1
ATOM 5003 N N . ASP A 1 622 ? -12.106 -52.843 20.804 1.00 90.06 622 ASP A N 1
ATOM 5004 C CA . ASP A 1 622 ? -11.414 -52.592 19.534 1.00 90.06 622 ASP A CA 1
ATOM 5005 C C . ASP A 1 622 ? -12.337 -52.785 18.320 1.00 90.06 622 ASP A C 1
ATOM 5007 O O . ASP A 1 622 ? -12.466 -51.877 17.490 1.00 90.06 622 ASP A O 1
ATOM 5011 N N . ILE A 1 623 ? -13.078 -53.898 18.245 1.00 90.38 623 ILE A N 1
ATOM 5012 C CA . ILE A 1 623 ? -14.041 -54.123 17.155 1.00 90.38 623 ILE A CA 1
ATOM 5013 C C . ILE A 1 623 ? -15.124 -53.039 17.151 1.00 90.38 623 ILE A C 1
ATOM 5015 O O . ILE A 1 623 ? -15.495 -52.538 16.085 1.00 90.38 623 ILE A O 1
ATOM 5019 N N . ARG A 1 624 ? -15.622 -52.622 18.320 1.00 91.44 624 ARG A N 1
ATOM 5020 C CA . ARG A 1 624 ? -16.620 -51.548 18.431 1.00 91.44 624 ARG A CA 1
ATOM 5021 C C . ARG A 1 624 ? -16.069 -50.215 17.930 1.00 91.44 624 ARG A C 1
ATOM 5023 O O . ARG A 1 624 ? -16.758 -49.509 17.192 1.00 91.44 624 ARG A O 1
ATOM 5030 N N . HIS A 1 625 ? -14.820 -49.893 18.256 1.00 91.06 625 HIS A N 1
ATOM 5031 C CA . HIS A 1 625 ? -14.133 -48.715 17.730 1.00 91.06 625 HIS A CA 1
ATOM 5032 C C . HIS A 1 625 ? -13.890 -48.799 16.215 1.00 91.06 625 HIS A C 1
ATOM 5034 O O . HIS A 1 625 ? -14.004 -47.787 15.517 1.00 91.06 625 HIS A O 1
ATOM 5040 N N . GLN A 1 626 ? -13.569 -49.976 15.675 1.00 90.62 626 GLN A N 1
ATOM 5041 C CA . GLN A 1 626 ? -13.434 -50.197 14.231 1.00 90.62 626 GLN A CA 1
ATOM 5042 C C . GLN A 1 626 ? -14.777 -50.042 13.508 1.00 90.62 626 GLN A C 1
ATOM 5044 O O . GLN A 1 626 ? -14.860 -49.271 12.553 1.00 90.62 626 GLN A O 1
ATOM 5049 N N . CYS A 1 627 ? -15.844 -50.659 14.021 1.00 94.12 627 CYS A N 1
ATOM 5050 C CA . CYS A 1 627 ? -17.205 -50.501 13.510 1.00 94.12 627 CYS A CA 1
ATOM 5051 C C . CYS A 1 627 ? -17.645 -49.028 13.501 1.00 94.12 627 CYS A C 1
ATOM 5053 O O . CYS A 1 627 ? -18.100 -48.518 12.477 1.00 94.12 627 CYS A O 1
ATOM 5055 N N . TYR A 1 628 ? -17.436 -48.305 14.605 1.00 92.06 628 TYR A N 1
ATOM 5056 C CA . TYR A 1 628 ? -17.773 -46.884 14.680 1.00 92.06 628 TYR A CA 1
ATOM 5057 C C . TYR A 1 628 ? -17.019 -46.051 13.631 1.00 92.06 628 TYR A C 1
ATOM 5059 O O . TYR A 1 628 ? -17.606 -45.179 12.989 1.00 92.06 628 TYR A O 1
ATOM 5067 N N . ARG A 1 629 ? -15.728 -46.335 13.403 1.00 91.12 629 ARG A N 1
ATOM 5068 C CA . ARG A 1 629 ? -14.929 -45.662 12.364 1.00 91.12 629 ARG A CA 1
ATOM 5069 C C . ARG A 1 629 ? -15.446 -45.949 10.955 1.00 91.12 629 ARG A C 1
ATOM 5071 O O . ARG A 1 629 ? -15.554 -45.015 10.163 1.00 91.12 629 ARG A O 1
ATOM 5078 N N . GLU A 1 630 ? -15.782 -47.201 10.649 1.00 92.50 630 GLU A N 1
ATOM 5079 C CA . GLU A 1 630 ? -16.365 -47.587 9.356 1.00 92.50 630 GLU A CA 1
ATOM 5080 C C . GLU A 1 630 ? -17.703 -46.879 9.109 1.00 92.50 630 GLU A C 1
ATOM 5082 O O . GLU A 1 630 ? -17.933 -46.340 8.023 1.00 92.50 630 GLU A O 1
ATOM 5087 N N . GLN A 1 631 ? -18.560 -46.810 10.131 1.00 90.50 631 GLN A N 1
ATOM 5088 C CA . GLN A 1 631 ? -19.841 -46.117 10.049 1.00 90.50 631 GLN A CA 1
ATOM 5089 C C . GLN A 1 631 ? -19.659 -44.611 9.813 1.00 90.50 631 GLN A C 1
ATOM 5091 O O . GLN A 1 631 ? -20.280 -44.050 8.911 1.00 90.50 631 GLN A O 1
ATOM 5096 N N . GLN A 1 632 ? -18.764 -43.960 10.563 1.00 88.56 632 GLN A N 1
ATOM 5097 C CA . GLN A 1 632 ? -18.459 -42.538 10.377 1.00 88.56 632 GLN A CA 1
ATOM 5098 C C . GLN A 1 632 ? -17.880 -42.248 8.987 1.00 88.56 632 GLN A C 1
ATOM 5100 O O . GLN A 1 632 ? -18.227 -41.241 8.369 1.00 88.56 632 GLN A O 1
ATOM 5105 N N . TYR A 1 633 ? -17.033 -43.136 8.460 1.00 86.31 633 TYR A N 1
ATOM 5106 C CA . TYR A 1 633 ? -16.515 -43.005 7.101 1.00 86.31 633 TYR A CA 1
ATOM 5107 C C . TYR A 1 633 ? -17.646 -43.067 6.068 1.00 86.31 633 TYR A C 1
ATOM 5109 O O . TYR A 1 633 ? -17.759 -42.163 5.235 1.00 86.31 633 TYR A O 1
ATOM 5117 N N . LYS A 1 634 ? -18.535 -44.064 6.172 1.00 91.50 634 LYS A N 1
ATOM 5118 C CA . LYS A 1 634 ? -19.705 -44.202 5.296 1.00 91.50 634 LYS A CA 1
ATOM 5119 C C . LYS A 1 634 ? -20.613 -42.968 5.357 1.00 91.50 634 LYS A C 1
ATOM 5121 O O . LYS A 1 634 ? -20.973 -42.418 4.317 1.00 91.50 634 LYS A O 1
ATOM 5126 N N . GLU A 1 635 ? -20.929 -42.475 6.554 1.00 89.56 635 GLU A N 1
ATOM 5127 C CA . GLU A 1 635 ? -21.733 -41.258 6.749 1.00 89.56 635 GLU A CA 1
ATOM 5128 C C . GLU A 1 635 ? -21.060 -40.014 6.150 1.00 89.56 635 GLU A C 1
ATOM 5130 O O . GLU A 1 635 ? -21.722 -39.209 5.491 1.00 89.56 635 GLU A O 1
ATOM 5135 N N . SER A 1 636 ? -19.740 -39.874 6.307 1.00 92.62 636 SER A N 1
ATOM 5136 C CA . SER A 1 636 ? -18.985 -38.753 5.736 1.00 92.62 636 SER A CA 1
ATOM 5137 C C . SER A 1 636 ? -19.001 -38.753 4.202 1.00 92.62 636 SER A C 1
ATOM 5139 O O . SER A 1 636 ? -19.147 -37.693 3.587 1.00 92.62 636 SER A O 1
ATOM 5141 N N . MET A 1 637 ? -18.924 -39.934 3.579 1.00 88.06 637 MET A N 1
ATOM 5142 C CA . MET A 1 637 ? -19.011 -40.106 2.127 1.00 88.06 637 MET A CA 1
ATOM 5143 C C . MET A 1 637 ? -20.407 -39.747 1.609 1.00 88.06 637 MET A C 1
ATOM 5145 O O . MET A 1 637 ? -20.527 -39.000 0.637 1.00 88.06 637 MET A O 1
ATOM 5149 N N . ILE A 1 638 ? -21.462 -40.190 2.301 1.00 91.00 638 ILE A N 1
ATOM 5150 C CA . ILE A 1 638 ? -22.854 -39.823 1.993 1.00 91.00 638 ILE A CA 1
ATOM 5151 C C . ILE A 1 638 ? -23.053 -38.305 2.110 1.00 91.00 638 ILE A C 1
ATOM 5153 O O . ILE A 1 638 ? -23.662 -37.688 1.234 1.00 91.00 638 ILE A O 1
ATOM 5157 N N . TRP A 1 639 ? -22.535 -37.686 3.174 1.00 87.50 639 TRP A N 1
ATOM 5158 C CA . TRP A 1 639 ? -22.636 -36.242 3.388 1.00 87.50 639 TRP A CA 1
ATOM 5159 C C . TRP A 1 639 ? -21.907 -35.450 2.296 1.00 87.50 639 TRP A C 1
ATOM 5161 O O . TRP A 1 639 ? -22.466 -34.503 1.744 1.00 87.50 639 TRP A O 1
ATOM 5171 N N . ARG A 1 640 ? -20.692 -35.871 1.921 1.00 88.31 640 ARG A N 1
ATOM 5172 C CA . ARG A 1 640 ? -19.908 -35.239 0.850 1.00 88.31 640 ARG A CA 1
ATOM 5173 C C . ARG A 1 640 ? -20.592 -35.365 -0.511 1.00 88.31 640 ARG A C 1
ATOM 5175 O O . ARG A 1 640 ? -20.632 -34.383 -1.248 1.00 88.31 640 ARG A O 1
ATOM 5182 N N . ALA A 1 641 ? -21.169 -36.528 -0.817 1.00 89.69 641 ALA A N 1
ATOM 5183 C CA . ALA A 1 641 ? -21.940 -36.741 -2.040 1.00 89.69 641 ALA A CA 1
ATOM 5184 C C . ALA A 1 641 ? -23.170 -35.822 -2.115 1.00 89.69 641 ALA A C 1
ATOM 5186 O O . ALA A 1 641 ? -23.431 -35.237 -3.162 1.00 89.69 641 ALA A O 1
ATOM 5187 N N . ARG A 1 642 ? -23.874 -35.617 -0.990 1.00 88.69 642 ARG A N 1
ATOM 5188 C CA . ARG A 1 642 ? -24.999 -34.668 -0.899 1.00 88.69 642 ARG A CA 1
ATOM 5189 C C . ARG A 1 642 ? -24.563 -33.215 -1.082 1.00 88.69 642 ARG A C 1
ATOM 5191 O O . ARG A 1 642 ? -25.242 -32.472 -1.777 1.00 88.69 642 ARG A O 1
ATOM 5198 N N . MET A 1 643 ? -23.437 -32.816 -0.490 1.00 87.81 643 MET A N 1
ATOM 5199 C CA . MET A 1 643 ? -22.922 -31.444 -0.600 1.00 87.81 643 MET A CA 1
ATOM 5200 C C . MET A 1 643 ? -22.441 -31.094 -2.011 1.00 87.81 643 MET A C 1
ATOM 5202 O O . MET A 1 643 ? -22.619 -29.964 -2.451 1.00 87.81 643 MET A O 1
ATOM 5206 N N . MET A 1 644 ? -21.850 -32.058 -2.721 1.00 86.00 644 MET A N 1
ATOM 5207 C CA . MET A 1 644 ? -21.355 -31.875 -4.093 1.00 86.00 644 MET A CA 1
ATOM 5208 C C . MET A 1 644 ? -22.400 -32.208 -5.170 1.00 86.00 644 MET A C 1
ATOM 5210 O O . MET A 1 644 ? -22.110 -32.074 -6.354 1.00 86.00 644 MET A O 1
ATOM 5214 N N . ASN A 1 645 ? -23.599 -32.646 -4.769 1.00 86.75 645 ASN A N 1
ATOM 5215 C CA . ASN A 1 645 ? -24.681 -33.095 -5.649 1.00 86.75 645 ASN A CA 1
ATOM 5216 C C . ASN A 1 645 ? -24.248 -34.185 -6.664 1.00 86.75 645 ASN A C 1
ATOM 5218 O O . ASN A 1 645 ? -24.707 -34.211 -7.806 1.00 86.75 645 ASN A O 1
ATOM 5222 N N . ASP A 1 646 ? -23.346 -35.084 -6.244 1.00 91.31 646 ASP A N 1
ATOM 5223 C CA . ASP A 1 646 ? -22.780 -36.153 -7.078 1.00 91.31 646 ASP A CA 1
ATOM 5224 C C . ASP A 1 646 ? -23.494 -37.494 -6.826 1.00 91.31 646 ASP A C 1
ATOM 5226 O O . ASP A 1 646 ? -23.300 -38.168 -5.806 1.00 91.31 646 ASP A O 1
ATOM 5230 N N . ASN A 1 647 ? -24.323 -37.895 -7.792 1.00 88.69 647 ASN A N 1
ATOM 5231 C CA . ASN A 1 647 ? -25.136 -39.111 -7.729 1.00 88.69 647 ASN A CA 1
ATOM 5232 C C . ASN A 1 647 ? -24.314 -40.410 -7.786 1.00 88.69 647 ASN A C 1
ATOM 5234 O O . ASN A 1 647 ? -24.754 -41.433 -7.252 1.00 88.69 647 ASN A O 1
ATOM 5238 N N . ASN A 1 648 ? -23.133 -40.397 -8.410 1.00 89.81 648 ASN A N 1
ATOM 5239 C CA . ASN A 1 648 ? -22.291 -41.590 -8.519 1.00 89.81 648 ASN A CA 1
ATOM 5240 C C . ASN A 1 648 ? -21.605 -41.879 -7.184 1.00 89.81 648 ASN A C 1
ATOM 5242 O O . ASN A 1 648 ? -21.657 -43.009 -6.689 1.00 89.81 648 ASN A O 1
ATOM 5246 N N . LEU A 1 649 ? -21.065 -40.834 -6.551 1.00 88.25 649 LEU A N 1
ATOM 5247 C CA . LEU A 1 649 ? -20.471 -40.924 -5.219 1.00 88.25 649 LEU A CA 1
ATOM 5248 C C . LEU A 1 649 ? -21.509 -41.355 -4.169 1.00 88.25 649 LEU A C 1
ATOM 5250 O O . LEU A 1 649 ? -21.200 -42.134 -3.268 1.00 88.25 649 LEU A O 1
ATOM 5254 N N . TYR A 1 650 ? -22.764 -40.911 -4.316 1.00 90.38 650 TYR A N 1
ATOM 5255 C CA . TYR A 1 650 ? -23.864 -41.305 -3.433 1.00 90.38 650 TYR A CA 1
ATOM 5256 C C . TYR A 1 650 ? -24.173 -42.810 -3.506 1.00 90.38 650 TYR A C 1
ATOM 5258 O O . TYR A 1 650 ? -24.326 -43.464 -2.471 1.00 90.38 650 TYR A O 1
ATOM 5266 N N . ARG A 1 651 ? -24.224 -43.388 -4.716 1.00 89.81 651 ARG A N 1
ATOM 5267 C CA . ARG A 1 651 ? -24.434 -44.837 -4.908 1.00 89.81 651 ARG A CA 1
ATOM 5268 C C . ARG A 1 651 ? -23.262 -45.655 -4.368 1.00 89.81 651 ARG A C 1
ATOM 5270 O O . ARG A 1 651 ? -23.488 -46.649 -3.679 1.00 89.81 651 ARG A O 1
ATOM 5277 N N . GLN A 1 652 ? -22.032 -45.205 -4.618 1.00 88.69 652 GLN A N 1
ATOM 5278 C CA . GLN A 1 652 ? -20.820 -45.856 -4.119 1.00 88.69 652 GLN A CA 1
ATOM 5279 C C . GLN A 1 652 ? -20.772 -45.872 -2.583 1.00 88.69 652 GLN A C 1
ATOM 5281 O O . GLN A 1 652 ? -20.464 -46.901 -1.984 1.00 88.69 652 GLN A O 1
ATOM 5286 N N . ALA A 1 653 ? -21.140 -44.763 -1.935 1.00 87.69 653 ALA A N 1
ATOM 5287 C CA . ALA A 1 653 ? -21.175 -44.670 -0.477 1.00 87.69 653 ALA A CA 1
ATOM 5288 C C . ALA A 1 653 ? -22.205 -45.629 0.151 1.00 87.69 653 ALA A C 1
ATOM 5290 O O . ALA A 1 653 ? -21.955 -46.208 1.208 1.00 87.69 653 ALA A O 1
ATOM 5291 N N . HIS A 1 654 ? -23.350 -45.853 -0.503 1.00 87.12 654 HIS A N 1
ATOM 5292 C CA . HIS A 1 654 ? -24.362 -46.804 -0.025 1.00 87.12 654 HIS A CA 1
ATOM 5293 C C . HIS A 1 654 ? -23.939 -48.266 -0.164 1.00 87.12 654 HIS A C 1
ATOM 5295 O O . HIS A 1 654 ? -24.198 -49.057 0.746 1.00 87.12 654 HIS A O 1
ATOM 5301 N N . GLN A 1 655 ? -23.245 -48.604 -1.253 1.00 88.38 655 GLN A N 1
ATOM 5302 C CA . GLN A 1 655 ? -22.722 -49.949 -1.517 1.00 88.38 655 GLN A CA 1
ATOM 5303 C C . GLN A 1 655 ? -21.539 -50.332 -0.612 1.00 88.38 655 GLN A C 1
ATOM 5305 O O . GLN A 1 655 ? -21.176 -51.505 -0.544 1.00 88.38 655 GLN A O 1
ATOM 5310 N N . GLN A 1 656 ? -20.953 -49.378 0.119 1.00 87.75 656 GLN A N 1
ATOM 5311 C CA . GLN A 1 656 ? -19.857 -49.651 1.040 1.00 87.75 656 GLN A CA 1
ATOM 5312 C C . GLN A 1 656 ? -20.319 -50.514 2.229 1.00 87.75 656 GLN A C 1
ATOM 5314 O O . GLN A 1 656 ? -21.211 -50.133 2.999 1.00 87.75 656 GLN A O 1
ATOM 5319 N N . THR A 1 657 ? -19.690 -51.680 2.381 1.00 88.19 657 THR A N 1
ATOM 5320 C CA . THR A 1 657 ? -19.919 -52.635 3.474 1.00 88.19 657 THR A CA 1
ATOM 5321 C C . THR A 1 657 ? -19.128 -52.260 4.727 1.00 88.19 657 THR A C 1
ATOM 5323 O O . THR A 1 657 ? -18.006 -51.769 4.624 1.00 88.19 657 THR A O 1
ATOM 5326 N N . THR A 1 658 ? -19.685 -52.553 5.903 1.00 90.75 658 THR A N 1
ATOM 5327 C CA . THR A 1 658 ? -19.063 -52.344 7.225 1.00 90.75 658 THR A CA 1
ATOM 5328 C C . THR A 1 658 ? -18.734 -53.695 7.885 1.00 90.75 658 THR A C 1
ATOM 5330 O O . THR A 1 658 ? -19.534 -54.203 8.685 1.00 90.75 658 THR A O 1
ATOM 5333 N N . PRO A 1 659 ? -17.613 -54.343 7.512 1.00 91.69 659 PRO A N 1
ATOM 5334 C CA . PRO A 1 659 ? -17.286 -55.693 7.964 1.00 91.69 659 PRO A CA 1
ATOM 5335 C C . PRO A 1 659 ? -17.050 -55.781 9.479 1.00 91.69 659 PRO A C 1
ATOM 5337 O O . PRO A 1 659 ? -17.410 -56.784 10.099 1.00 91.69 659 PRO A O 1
ATOM 5340 N N . SER A 1 660 ? -16.508 -54.739 10.113 1.00 90.50 660 SER A N 1
ATOM 5341 C CA . SER A 1 660 ? -16.246 -54.749 11.558 1.00 90.50 660 SER A CA 1
ATOM 5342 C C . SER A 1 660 ? -17.541 -54.690 12.368 1.00 90.50 660 SER A C 1
ATOM 5344 O O . SER A 1 660 ? -17.665 -55.361 13.389 1.00 90.50 660 SER A O 1
ATOM 5346 N N . CYS A 1 661 ? -18.558 -53.980 11.871 1.00 90.19 661 CYS A N 1
ATOM 5347 C CA . CYS A 1 661 ? -19.892 -53.986 12.476 1.00 90.19 661 CYS A CA 1
ATOM 5348 C C . CYS A 1 661 ? -20.588 -55.344 12.346 1.00 90.19 661 CYS A C 1
ATOM 5350 O O . CYS A 1 661 ? -21.243 -55.792 13.284 1.00 90.19 661 CYS A O 1
ATOM 5352 N N . THR A 1 662 ? -20.420 -56.035 11.211 1.00 91.38 662 THR A N 1
ATOM 5353 C CA . THR A 1 662 ? -20.949 -57.400 11.067 1.00 91.38 662 THR A CA 1
ATOM 5354 C C . THR A 1 662 ? -20.248 -58.384 12.001 1.00 91.38 662 THR A C 1
ATOM 5356 O O . THR A 1 662 ? -20.919 -59.208 12.613 1.00 91.38 662 THR A O 1
ATOM 5359 N N . LYS A 1 663 ? -18.925 -58.251 12.190 1.00 88.62 663 LYS A N 1
ATOM 5360 C CA . LYS A 1 663 ? -18.167 -59.047 13.167 1.00 88.62 663 LYS A CA 1
ATOM 5361 C C . LYS A 1 663 ? -18.640 -58.792 14.595 1.00 88.62 663 LYS A C 1
ATOM 5363 O O . LYS A 1 663 ? -18.843 -59.753 15.323 1.00 88.62 663 LYS A O 1
ATOM 5368 N N . LEU A 1 664 ? -18.869 -57.529 14.968 1.00 89.81 664 LEU A N 1
ATOM 5369 C CA . LEU A 1 664 ? -19.391 -57.172 16.288 1.00 89.81 664 LEU A CA 1
ATOM 5370 C C . LEU A 1 664 ? -20.763 -57.799 16.540 1.00 89.81 664 LEU A C 1
ATOM 5372 O O . LEU A 1 664 ? -20.971 -58.408 17.579 1.00 89.81 664 LEU A O 1
ATOM 5376 N N . ASN A 1 665 ? -21.684 -57.676 15.582 1.00 88.62 665 ASN A N 1
ATOM 5377 C CA . ASN A 1 665 ? -23.036 -58.210 15.724 1.00 88.62 665 ASN A CA 1
ATOM 5378 C C . ASN A 1 665 ? -23.049 -59.740 15.794 1.00 88.62 665 ASN A C 1
ATOM 5380 O O . ASN A 1 665 ? -23.810 -60.296 16.579 1.00 88.62 665 ASN A O 1
ATOM 5384 N N . ASN A 1 666 ? -22.203 -60.414 15.010 1.00 87.94 666 ASN A N 1
ATOM 5385 C CA . ASN A 1 666 ? -22.056 -61.867 15.087 1.00 87.94 666 ASN A CA 1
ATOM 5386 C C . ASN A 1 666 ? -21.451 -62.284 16.433 1.00 87.94 666 ASN A C 1
ATOM 5388 O O . ASN A 1 666 ? -21.984 -63.168 17.084 1.00 87.94 666 ASN A O 1
ATOM 5392 N N . PHE A 1 667 ? -20.412 -61.588 16.901 1.00 85.00 667 PHE A N 1
ATOM 5393 C CA . PHE A 1 667 ? -19.781 -61.877 18.187 1.00 85.00 667 PHE A CA 1
ATOM 5394 C C . PHE A 1 667 ? -20.739 -61.657 19.368 1.00 85.00 667 PHE A C 1
ATOM 5396 O O . PHE A 1 667 ? -20.839 -62.503 20.247 1.00 85.00 667 PHE A O 1
ATOM 5403 N N . VAL A 1 668 ? -21.505 -60.562 19.370 1.00 83.25 668 VAL A N 1
ATOM 5404 C CA . VAL A 1 668 ? -22.547 -60.324 20.382 1.00 83.25 668 VAL A CA 1
ATOM 5405 C C . VAL A 1 668 ? -23.653 -61.377 20.288 1.00 83.25 668 VAL A C 1
ATOM 5407 O O . VAL A 1 668 ? -24.205 -61.752 21.305 1.00 83.25 668 VAL A O 1
ATOM 5410 N N . ARG A 1 669 ? -23.981 -61.888 19.098 1.00 79.81 669 ARG A N 1
ATOM 5411 C CA . ARG A 1 669 ? -25.005 -62.930 18.936 1.00 79.81 669 ARG A CA 1
ATOM 5412 C C . ARG A 1 669 ? -24.540 -64.315 19.394 1.00 79.81 669 ARG A C 1
ATOM 5414 O O . ARG A 1 669 ? -25.364 -65.086 19.869 1.00 79.81 669 ARG A O 1
ATOM 5421 N N . ASP A 1 670 ? -23.261 -64.625 19.213 1.00 75.69 670 ASP A N 1
ATOM 5422 C CA . ASP A 1 670 ? -22.688 -65.932 19.541 1.00 75.69 670 ASP A CA 1
ATOM 5423 C C . ASP A 1 670 ? -22.282 -66.043 21.026 1.00 75.69 670 ASP A C 1
ATOM 5425 O O . ASP A 1 670 ? -22.137 -67.156 21.530 1.00 75.69 670 ASP A O 1
ATOM 5429 N N . TYR A 1 671 ? -22.104 -64.908 21.723 1.00 68.25 671 TYR A N 1
ATOM 5430 C CA . TYR A 1 671 ? -21.574 -64.845 23.097 1.00 68.25 671 TYR A CA 1
ATOM 5431 C C . TYR A 1 671 ? -22.384 -63.971 24.086 1.00 68.25 671 TYR A C 1
ATOM 5433 O O . TYR A 1 671 ? -21.932 -63.801 25.221 1.00 68.25 671 TYR A O 1
ATOM 5441 N N . ALA A 1 672 ? -23.540 -63.415 23.694 1.00 54.28 672 ALA A N 1
ATOM 5442 C CA . ALA A 1 672 ? -24.561 -62.907 24.630 1.00 54.28 672 ALA A CA 1
ATOM 5443 C C . ALA A 1 672 ? -25.534 -64.024 25.011 1.00 54.28 672 ALA A C 1
ATOM 5445 O O . ALA A 1 672 ? -25.993 -64.008 26.176 1.00 54.28 672 ALA A O 1
#

Sequence (672 aa):
MQNTVRDYQADKNFLNEFEIDTADGYKASKYAKQLRNIANREQTTLVIDIDDIATVDPELADAITENCRRYTQLFSQVIQEMLPELKDKEIQNKDVLDVYIEHRTLMEQRMHHNTDETRDPMNRYPEELMRRFELYFKSSNTQKHLSVRQVKANHVGKLISVKGVVTRATEVKPMISVATYTCDICGAETYQPITSPTFMPLVMCPSQDCVTNKSGGRLSLQTRGSKFIKFQEIKIQEHTDQVPIGNIPRSMTIWCRGTNTRICQPGDHVAITGIFLPLLRTGFRQMTQGLLSDTFLEAHRIILLNKSEDEEIEDKEMNEAELADLFAEKDLYDRLAMSIAPEIYGHEDIKKALLLLLVGGIDKSPQGMKVRGNINVCLMGDPGVAKSQLLSYVNRLSQRSQYTTGRCSSVVDLYEILGVSKTSPEADLKKAYRKLALQFHPDKCKAPGATEAFKAIGKAFSILNDPKKREQYDQYGQAMEPQHTHSSTGGRQYYYYSDGDDDFSAEELFNLFFGYSGPTTRTYRRRQQPNTYHFTTHSTQNTTHTFVQLLPYFFLFLISIIGTLLVSEPQFQLHRTGKYTNLRETRISKIQYYVKSDFQPPKTDAELDKFESSVIDEYISDIRHQCYREQQYKESMIWRARMMNDNNLYRQAHQQTTPSCTKLNNFVRDYA

pLDDT: mean 78.36, std 18.25, range [23.33, 96.75]